Protein AF-0000000087186553 (afdb_homodimer)

Nearest PDB structures (foldseek):
  8v16-assembly4_D  TM=8.093E-01  e=3.832E-18  uncultured Pseudomonadota bacterium
  3a2l-assembly1_A  TM=7.365E-01  e=1.161E-17  Bradyrhizobium japonicum
  6s42-assembly1_A  TM=7.525E-01  e=4.500E-17  Bradyrhizobium elkanii
  3a2n-assembly2_E  TM=7.410E-01  e=4.500E-17  Bradyrhizobium japonicum
  7zbd-assembly2_B  TM=7.266E-01  e=2.178E-15  Rhodococcus sp. (in: high G+C Gram-positive bacteria)

Secondary structure (DSSP, 8-state):
--EEEEEETTEEEEEEEEEEE-SSEEEEE--TT--GGGGHHHHHHHTTTSEEEEEPPTTSTT-B--SS---HHHHHHHHHHHHHHTT-SSEEEEEETHHHHHHHHHHHH-GGGEEEEEEES--SB--HHHHHHHHHHHHHHHHHHHH---HHHHHHHHHH--HHHHHS--HHHHHHHHHHHHTTS-TTHHHHHHHHTT-B-GGGGGG--S-EEEEEETT-SSS-HHHHHHHHHHSTTEEEEEESS-TTHHHH-HHHHHHHHHHHHHHHHHHHHS-TT--/--EEEEEETTEEEEEEEEEEE-SSEEEEE--TT--GGGGHHHHHHHTTTSEEEEEPPTTSTT-EE-SS---HHHHHHHHHHHHHHTT-SSEEEEEETHHHHHHHHHHHH-GGGEEEEEEES--SB--HHHHHHHHHHHHHHHHHHHH---HHHHHHHHHH--HHHHHT--HHHHHHHHHHHHTTS-TTHHHHHHHHTT-B-GGGGGG--S-EEEEEETT-SSS-HHHHHHHHHHSTTEEEEEESS-TTHHHH-HHHHHHHHHHHHHHHHHHHHS-TT--

pLDDT: mean 96.22, std 7.07, range [39.88, 99.0]

Organism: Streptomyces mobaraensis (NCBI:txid35621)

Radius of gyration: 27.08 Å; Cα contacts (8 Å, |Δi|>4): 1215; chains: 2; bounding box: 40×88×74 Å

Solvent-accessible surface area (backbone atoms only — not comparable to full-atom values): 27983 Å² total; per-residue (Å²): 125,57,67,39,72,22,76,39,95,82,42,47,29,45,36,24,30,48,75,44,58,40,63,60,33,31,38,42,34,43,32,66,31,39,29,42,71,67,43,48,60,39,49,72,72,41,26,88,62,18,24,35,34,26,40,18,52,75,38,9,76,80,17,46,57,66,83,68,86,64,45,60,65,38,50,26,38,42,53,50,34,49,37,50,72,73,66,39,75,48,24,32,37,36,14,32,34,56,13,10,37,28,45,49,52,39,29,26,77,40,36,88,35,33,62,29,37,37,29,29,52,33,59,38,56,53,45,51,57,44,37,52,50,42,52,46,49,43,52,31,48,50,46,20,72,75,68,73,51,64,58,47,48,58,46,44,57,76,54,24,47,21,67,70,52,46,76,73,40,45,67,67,56,50,52,51,48,34,57,53,42,63,74,52,55,21,87,25,25,58,57,41,39,56,30,54,59,66,43,66,42,72,91,36,32,73,48,30,67,32,52,28,41,42,36,39,38,73,47,25,69,70,54,50,68,67,34,48,51,50,48,51,72,36,23,81,47,48,47,82,48,73,41,96,26,7,62,37,27,62,76,72,35,36,66,64,43,28,50,57,52,48,51,52,52,51,50,53,55,51,56,72,66,56,68,83,78,81,109,124,57,67,38,71,24,76,37,94,80,42,46,29,46,34,25,30,48,76,43,59,42,62,61,33,32,38,44,33,43,32,69,31,39,29,42,70,69,44,49,60,38,48,71,71,39,27,86,60,19,23,35,35,27,40,17,50,75,38,7,75,80,16,44,56,66,83,66,87,63,46,60,65,36,52,27,38,42,54,51,34,49,37,51,74,72,66,40,77,48,24,32,39,35,15,32,34,56,12,10,37,26,45,51,52,40,28,25,75,39,33,87,36,33,62,29,36,37,29,29,52,33,60,38,57,52,45,51,58,46,38,53,52,43,54,47,49,44,51,31,48,52,46,21,72,74,68,72,51,64,57,47,46,57,45,45,56,74,54,24,46,22,67,69,51,48,75,74,41,45,68,67,56,49,53,50,48,34,58,53,40,62,75,53,54,21,88,25,25,57,55,40,39,56,30,54,58,64,44,66,41,71,89,36,32,74,48,29,68,33,51,27,39,42,37,39,36,74,46,24,70,70,54,51,67,67,33,49,51,50,47,51,71,36,24,80,48,48,46,81,48,75,41,94,26,6,62,38,27,63,76,71,35,36,66,65,44,26,49,57,52,49,52,52,52,51,52,52,54,52,56,71,66,57,66,84,78,82,110

Foldseek 3Di:
DDWFWFAFPVWIKTKDKDWAADAAEEEEFEAFQFALVLCVLLCVVPRPHYTYIYIGFDLADPMHIPPDAHALVRRLRSSVRSCVVVPQQAHAYEYAESGLLSQLQNCLVCVVRHQAYEHELYFAAQDPVLLVVLVVLLVVLVCCVVPVDLVNLLVCCVQFKAPVLVVPDDPVNSVVSSVVSVVGRGRRSNSSSVNVNGHHCPVRLQRRAHQYEYEYEPAERNRDVVRSVVSVVSHDRYDYHYDPIGSSCSVRPVNSVSVVVSVVVVVSVVVVPDDPPPD/DDWFWFAFPVWIKTKDKDWAADAAEEEEFEAFQFALVLCVLLCVVPRPHYTYIYIGFDLADPMHIPPDAHALVRRLRSSVRSCVVVPQQAHAYEYAESGLLSQLQNCLVCVVRHQEYEHELYFAAQDPVLLVVLVVLLVVLVCCVVPVDLVNLLVCCVQFKAPVLVVPDDPVNSVVSSVVSVVGRGRRSNSSSVNVNGHHCQVRLQRRAHQYEYEYEPAERNRDVVRSVVSVVSHDRYDYHYDPIGSSCSVRPVNSVSVVVSVVVVVSVVVVPDDPPPD

InterPro domains:
  IPR000073 Alpha/beta hydrolase fold-1 [PF00561] (26-252)
  IPR000073 Alpha/beta hydrolase fold-1 [PR00111] (49-64)
  IPR000073 Alpha/beta hydrolase fold-1 [PR00111] (93-106)
  IPR000073 Alpha/beta hydrolase fold-1 [PR00111] (107-120)
  IPR000073 Alpha/beta hydrolase fold-1 [PR00111] (212-226)
  IPR029058 Alpha/Beta hydrolase fold [G3DSA:3.40.50.1820] (7-271)
  IPR029058 Alpha/Beta hydrolase fold [SSF53474] (9-267)
  IPR050266 AB hydrolase superfamily [PTHR43798] (19-270)

Sequence (558 aa):
MPSTTAALSHGAATVAYDRSGSGPGLVLVHGTGATKEQWQPLTGAVADRFTVVAPDLSGSGATTDHGGPLTVADLADEVLAAADDAGLATFHLAGHSLGAVVAAHLAGTHPGRVRSLALHAAWVRTDSRMAAEFRYWLALLRSDARHGTDLFVRMLPLMAFGPRYWERTDDAAYEALVGALAGVIAPGAGRQTEVDLTVDLGPLLGRITAPTLVLASAHDRIIDAGQQRALLSGIADSRYAEIDAGHGAPGEDPEGFAAKLAAFLDERVAAEREPAGLRMPSTTAALSHGAATVAYDRSGSGPGLVLVHGTGATKEQWQPLTGAVADRFTVVAPDLSGSGATTDHGGPLTVADLADEVLAAADDAGLATFHLAGHSLGAVVAAHLAGTHPGRVRSLALHAAWVRTDSRMAAEFRYWLALLRSDARHGTDLFVRMLPLMAFGPRYWERTDDAAYEALVGALAGVIAPGAGRQTEVDLTVDLGPLLGRITAPTLVLASAHDRIIDAGQQRALLSGIADSRYAEIDAGHGAPGEDPEGFAAKLAAFLDERVAAEREPAGLR

Structure (mmCIF, N/CA/C/O backbone):
data_AF-0000000087186553-model_v1
#
loop_
_entity.id
_entity.type
_entity.pdbx_description
1 polymer 'Alpha/beta fold hydrolase'
#
loop_
_atom_site.group_PDB
_atom_site.id
_atom_site.type_symbol
_atom_site.label_atom_id
_atom_site.label_alt_id
_atom_site.label_comp_id
_atom_site.label_asym_id
_atom_site.label_entity_id
_atom_site.label_seq_id
_atom_site.pdbx_PDB_ins_code
_atom_site.Cartn_x
_atom_site.Cartn_y
_atom_site.Cartn_z
_atom_site.occupancy
_atom_site.B_iso_or_equiv
_atom_site.auth_seq_id
_atom_site.auth_comp_id
_atom_site.auth_asym_id
_atom_site.auth_atom_id
_atom_site.pdbx_PDB_model_num
ATOM 1 N N . MET A 1 1 ? 15.953 -25.062 -24.594 1 87.56 1 MET A N 1
ATOM 2 C CA . MET A 1 1 ? 14.742 -24.859 -23.797 1 87.56 1 MET A CA 1
ATOM 3 C C . MET A 1 1 ? 13.562 -25.625 -24.406 1 87.56 1 MET A C 1
ATOM 5 O O . MET A 1 1 ? 13.18 -25.359 -25.547 1 87.56 1 MET A O 1
ATOM 9 N N . PRO A 1 2 ? 13.094 -26.641 -23.734 1 96.19 2 PRO A N 1
ATOM 10 C CA . PRO A 1 2 ? 11.984 -27.406 -24.297 1 96.19 2 PRO A CA 1
ATOM 11 C C . PRO A 1 2 ? 10.703 -26.578 -24.422 1 96.19 2 PRO A C 1
ATOM 13 O O . PRO A 1 2 ? 10.547 -25.562 -23.734 1 96.19 2 PRO A O 1
ATOM 16 N N . SER A 1 3 ? 9.906 -26.969 -25.359 1 98.31 3 SER A N 1
ATOM 17 C CA . SER A 1 3 ? 8.594 -26.359 -25.531 1 98.31 3 SER A CA 1
ATOM 18 C C . SER A 1 3 ? 7.551 -27.391 -25.922 1 98.31 3 SER A C 1
ATOM 20 O O . SER A 1 3 ? 7.895 -28.484 -26.359 1 98.31 3 SER A O 1
ATOM 22 N N . THR A 1 4 ? 6.34 -27.078 -25.641 1 98.62 4 THR A N 1
ATOM 23 C CA . THR A 1 4 ? 5.199 -27.906 -26 1 98.62 4 THR A CA 1
ATOM 24 C C . THR A 1 4 ? 3.994 -27.047 -26.359 1 98.62 4 THR A C 1
ATOM 26 O O . THR A 1 4 ? 4.02 -25.828 -26.172 1 98.62 4 THR A O 1
ATOM 29 N N . THR A 1 5 ? 3.002 -27.688 -26.938 1 98.44 5 THR A N 1
ATOM 30 C CA . THR A 1 5 ? 1.799 -26.953 -27.328 1 98.44 5 THR A CA 1
ATOM 31 C C . THR A 1 5 ? 0.664 -27.234 -26.344 1 98.44 5 THR A C 1
ATOM 33 O O . THR A 1 5 ? 0.469 -28.375 -25.922 1 98.44 5 THR A O 1
ATOM 36 N N . ALA A 1 6 ? -0.01 -26.203 -25.969 1 98.5 6 ALA A N 1
ATOM 37 C CA . ALA A 1 6 ? -1.209 -26.312 -25.141 1 98.5 6 ALA A CA 1
ATOM 38 C C . ALA A 1 6 ? -2.422 -25.719 -25.859 1 98.5 6 ALA A C 1
ATOM 40 O O . ALA A 1 6 ? -2.344 -24.625 -26.422 1 98.5 6 ALA A O 1
ATOM 41 N N . ALA A 1 7 ? -3.508 -26.469 -25.859 1 97.75 7 ALA A N 1
ATOM 42 C CA . ALA A 1 7 ? -4.773 -25.938 -26.359 1 97.75 7 ALA A CA 1
ATOM 43 C C . ALA A 1 7 ? -5.422 -25.016 -25.328 1 97.75 7 ALA A C 1
ATOM 45 O O . ALA A 1 7 ? -5.57 -25.391 -24.156 1 97.75 7 ALA A O 1
ATOM 46 N N . LEU A 1 8 ? -5.789 -23.828 -25.734 1 97.94 8 LEU A N 1
ATOM 47 C CA . LEU A 1 8 ? -6.438 -22.844 -24.859 1 97.94 8 LEU A CA 1
ATOM 48 C C . LEU A 1 8 ? -7.848 -22.531 -25.344 1 97.94 8 LEU A C 1
ATOM 50 O O . LEU A 1 8 ? -8.258 -23 -26.422 1 97.94 8 LEU A O 1
ATOM 54 N N . SER A 1 9 ? -8.648 -21.781 -24.625 1 96.5 9 SER A N 1
ATOM 55 C CA . SER A 1 9 ? -10.047 -21.484 -24.906 1 96.5 9 SER A CA 1
ATOM 56 C C . SER A 1 9 ? -10.203 -20.75 -26.234 1 96.5 9 SER A C 1
ATOM 58 O O . SER A 1 9 ? -11.188 -20.938 -26.938 1 96.5 9 SER A O 1
ATOM 60 N N . HIS A 1 10 ? -9.195 -19.922 -26.594 1 95.44 10 HIS A N 1
ATOM 61 C CA . HIS A 1 10 ? -9.328 -19.094 -27.797 1 95.44 10 HIS A CA 1
ATOM 62 C C . HIS A 1 10 ? -8.195 -19.359 -28.781 1 95.44 10 HIS A C 1
ATOM 64 O O . HIS A 1 10 ? -7.918 -18.547 -29.656 1 95.44 10 HIS A O 1
ATOM 70 N N . GLY A 1 11 ? -7.52 -20.438 -28.594 1 96.69 11 GLY A N 1
ATOM 71 C CA . GLY A 1 11 ? -6.398 -20.766 -29.453 1 96.69 11 GLY A CA 1
ATOM 72 C C . GLY A 1 11 ? -5.402 -21.703 -28.797 1 96.69 11 GLY A C 1
ATOM 73 O O . GLY A 1 11 ? -5.785 -22.594 -28.031 1 96.69 11 GLY A O 1
ATOM 74 N N . ALA A 1 12 ? -4.172 -21.578 -29.234 1 97.75 12 ALA A N 1
ATOM 75 C CA . ALA A 1 12 ? -3.125 -22.422 -28.688 1 97.75 12 ALA A CA 1
ATOM 76 C C . ALA A 1 12 ? -1.94 -21.594 -28.203 1 97.75 12 ALA A C 1
ATOM 78 O O . ALA A 1 12 ? -1.852 -20.406 -28.484 1 97.75 12 ALA A O 1
ATOM 79 N N . ALA A 1 13 ? -1.181 -22.172 -27.422 1 98.56 13 ALA A N 1
ATOM 80 C CA . ALA A 1 13 ? 0.082 -21.578 -26.969 1 98.56 13 ALA A CA 1
ATOM 81 C C . ALA A 1 13 ? 1.242 -22.547 -27.188 1 98.56 13 ALA A C 1
ATOM 83 O O . ALA A 1 13 ? 1.071 -23.766 -27.094 1 98.56 13 ALA A O 1
ATOM 84 N N . THR A 1 14 ? 2.369 -22.047 -27.594 1 98.75 14 THR A N 1
ATOM 85 C CA . THR A 1 14 ? 3.643 -22.75 -27.484 1 98.75 14 THR A CA 1
ATOM 86 C C . THR A 1 14 ? 4.336 -22.422 -26.172 1 98.75 14 THR A C 1
ATOM 88 O O . THR A 1 14 ? 4.883 -21.328 -26 1 98.75 14 THR A O 1
ATOM 91 N N . VAL A 1 15 ? 4.301 -23.391 -25.312 1 98.81 15 VAL A N 1
ATOM 92 C CA . VAL A 1 15 ? 4.719 -23.172 -23.938 1 98.81 15 VAL A CA 1
ATOM 93 C C . VAL A 1 15 ? 6.188 -23.562 -23.766 1 98.81 15 VAL A C 1
ATOM 95 O O . VAL A 1 15 ? 6.543 -24.734 -23.875 1 98.81 15 VAL A O 1
ATOM 98 N N . ALA A 1 16 ? 7.023 -22.578 -23.531 1 98.81 16 ALA A N 1
ATOM 99 C CA . ALA A 1 16 ? 8.422 -22.812 -23.203 1 98.81 16 ALA A CA 1
ATOM 100 C C . ALA A 1 16 ? 8.594 -23.078 -21.703 1 98.81 16 ALA A C 1
ATOM 102 O O . ALA A 1 16 ? 7.934 -22.438 -20.875 1 98.81 16 ALA A O 1
ATOM 103 N N . TYR A 1 17 ? 9.438 -24.016 -21.344 1 98.75 17 TYR A N 1
ATOM 104 C CA . TYR A 1 17 ? 9.656 -24.297 -19.938 1 98.75 17 TYR A CA 1
ATOM 105 C C . TYR A 1 17 ? 11.086 -24.75 -19.688 1 98.75 17 TYR A C 1
ATOM 107 O O . TYR A 1 17 ? 11.797 -25.141 -20.625 1 98.75 17 TYR A O 1
ATOM 115 N N . ASP A 1 18 ? 11.547 -24.578 -18.453 1 98.56 18 ASP A N 1
ATOM 116 C CA . ASP A 1 18 ? 12.805 -25.172 -18.016 1 98.56 18 ASP A CA 1
ATOM 117 C C . ASP A 1 18 ? 12.586 -26.547 -17.406 1 98.56 18 ASP A C 1
ATOM 119 O O . ASP A 1 18 ? 11.539 -26.812 -16.812 1 98.56 18 ASP A O 1
ATOM 123 N N . ARG A 1 19 ? 13.469 -27.406 -17.609 1 98.25 19 ARG A N 1
ATOM 124 C CA . ARG A 1 19 ? 13.531 -28.719 -16.953 1 98.25 19 ARG A CA 1
ATOM 125 C C . ARG A 1 19 ? 14.922 -28.984 -16.391 1 98.25 19 ARG A C 1
ATOM 127 O O . ARG A 1 19 ? 15.922 -28.875 -17.125 1 98.25 19 ARG A O 1
ATOM 134 N N . SER A 1 20 ? 15.008 -29.25 -15.125 1 97.75 20 SER A N 1
ATOM 135 C CA . SER A 1 20 ? 16.297 -29.531 -14.508 1 97.75 20 SER A CA 1
ATOM 136 C C . SER A 1 20 ? 16.156 -30.516 -13.352 1 97.75 20 SER A C 1
ATOM 138 O O . SER A 1 20 ? 15.07 -30.656 -12.773 1 97.75 20 SER A O 1
ATOM 140 N N . GLY A 1 21 ? 17.219 -31.266 -13.125 1 98 21 GLY A N 1
ATOM 141 C CA . GLY A 1 21 ? 17.297 -32.125 -11.945 1 98 21 GLY A CA 1
ATOM 142 C C . GLY A 1 21 ? 16.766 -33.5 -12.172 1 98 21 GLY A C 1
ATOM 143 O O . GLY A 1 21 ? 16.594 -33.938 -13.32 1 98 21 GLY A O 1
ATOM 144 N N . SER A 1 22 ? 16.719 -34.25 -11.086 1 96.81 22 SER A N 1
ATOM 145 C CA . SER A 1 22 ? 16.25 -35.625 -11.078 1 96.81 22 SER A CA 1
ATOM 146 C C . SER A 1 22 ? 15.492 -35.969 -9.797 1 96.81 22 SER A C 1
ATOM 148 O O . SER A 1 22 ? 15.695 -35.312 -8.766 1 96.81 22 SER A O 1
ATOM 150 N N . GLY A 1 23 ? 14.641 -36.906 -9.945 1 97.06 23 GLY A N 1
ATOM 151 C CA . GLY A 1 23 ? 13.797 -37.25 -8.812 1 97.06 23 GLY A CA 1
ATOM 152 C C . GLY A 1 23 ? 12.32 -37 -9.062 1 97.06 23 GLY A C 1
ATOM 153 O O . GLY A 1 23 ? 11.883 -36.938 -10.219 1 97.06 23 GLY A O 1
ATOM 154 N N . PRO A 1 24 ? 11.523 -37 -7.961 1 98.06 24 PRO A N 1
ATOM 155 C CA . PRO A 1 24 ? 10.102 -36.719 -8.133 1 98.06 24 PRO A CA 1
ATOM 156 C C . PRO A 1 24 ? 9.852 -35.375 -8.812 1 98.06 24 PRO A C 1
ATOM 158 O O . PRO A 1 24 ? 10.633 -34.438 -8.641 1 98.06 24 PRO A O 1
ATOM 161 N N . GLY A 1 25 ? 8.781 -35.281 -9.578 1 98.75 25 GLY A N 1
ATOM 162 C CA . GLY A 1 25 ? 8.469 -34.094 -10.32 1 98.75 25 GLY A CA 1
ATOM 163 C C . GLY A 1 25 ? 8.039 -32.938 -9.438 1 98.75 25 GLY A C 1
ATOM 164 O O . GLY A 1 25 ? 7.32 -33.125 -8.453 1 98.75 25 GLY A O 1
ATOM 165 N N . LEU A 1 26 ? 8.492 -31.766 -9.719 1 98.94 26 LEU A N 1
ATOM 166 C CA . LEU A 1 26 ? 8.094 -30.5 -9.117 1 98.94 26 LEU A CA 1
ATOM 167 C C . LEU A 1 26 ? 7.812 -29.453 -10.195 1 98.94 26 LEU A C 1
ATOM 169 O O . LEU A 1 26 ? 8.703 -29.109 -10.977 1 98.94 26 LEU A O 1
ATOM 173 N N . VAL A 1 27 ? 6.605 -28.969 -10.281 1 98.94 27 VAL A N 1
ATOM 174 C CA . VAL A 1 27 ? 6.242 -27.938 -11.242 1 98.94 27 VAL A CA 1
ATOM 175 C C . VAL A 1 27 ? 6.074 -26.609 -10.516 1 98.94 27 VAL A C 1
ATOM 177 O O . VAL A 1 27 ? 5.414 -26.531 -9.477 1 98.94 27 VAL A O 1
ATOM 180 N N . LEU A 1 28 ? 6.734 -25.562 -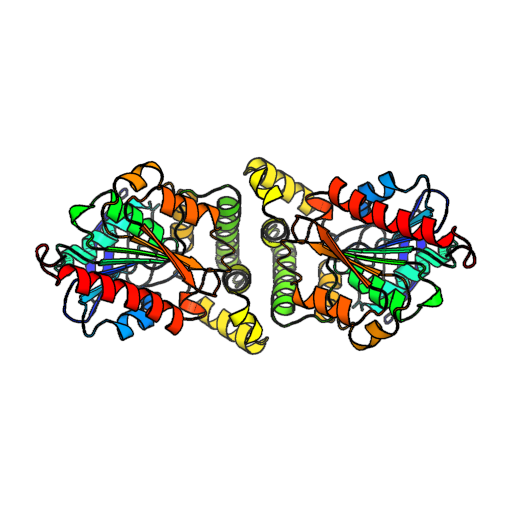11.016 1 98.94 28 LEU A N 1
ATOM 181 C CA . LEU A 1 28 ? 6.746 -24.234 -10.406 1 98.94 28 LEU A CA 1
ATOM 182 C C . LEU A 1 28 ? 6.047 -23.219 -11.305 1 98.94 28 LEU A C 1
ATOM 184 O O . LEU A 1 28 ? 6.371 -23.094 -12.484 1 98.94 28 LEU A O 1
ATOM 188 N N . VAL A 1 29 ? 5.102 -22.469 -10.758 1 98.94 29 VAL A N 1
ATOM 189 C CA . VAL A 1 29 ? 4.254 -21.594 -11.555 1 98.94 29 VAL A CA 1
ATOM 190 C C . VAL A 1 29 ? 4.434 -20.141 -11.094 1 98.94 29 VAL A C 1
ATOM 192 O O . VAL A 1 29 ? 4.125 -19.812 -9.945 1 98.94 29 VAL A O 1
ATOM 195 N N . HIS A 1 30 ? 4.898 -19.25 -11.953 1 98.62 30 HIS A N 1
ATOM 196 C CA . HIS A 1 30 ? 5.273 -17.875 -11.609 1 98.62 30 HIS A CA 1
ATOM 197 C C . HIS A 1 30 ? 4.043 -16.984 -11.516 1 98.62 30 HIS A C 1
ATOM 199 O O . HIS A 1 30 ? 2.953 -17.359 -11.945 1 98.62 30 HIS A O 1
ATOM 205 N N . GLY A 1 31 ? 4.207 -15.844 -10.906 1 98.31 31 GLY A N 1
ATOM 206 C CA . GLY A 1 31 ? 3.127 -14.898 -10.695 1 98.31 31 GLY A CA 1
ATOM 207 C C . GLY A 1 31 ? 2.926 -13.945 -11.859 1 98.31 31 GLY A C 1
ATOM 208 O O . GLY A 1 31 ? 3.588 -14.07 -12.891 1 98.31 31 GLY A O 1
ATOM 209 N N . THR A 1 32 ? 1.978 -13.031 -11.719 1 98.25 32 THR A N 1
ATOM 210 C CA . THR A 1 32 ? 1.652 -12.031 -12.727 1 98.25 32 THR A CA 1
ATOM 211 C C . THR A 1 32 ? 2.885 -11.203 -13.094 1 98.25 32 THR A C 1
ATOM 213 O O . THR A 1 32 ? 3.586 -10.703 -12.211 1 98.25 32 THR A O 1
ATOM 216 N N . GLY A 1 33 ? 3.164 -11.109 -14.367 1 96.25 33 GLY A N 1
ATOM 217 C CA . GLY A 1 33 ? 4.211 -10.234 -14.867 1 96.25 33 GLY A CA 1
ATOM 218 C C . GLY A 1 33 ? 5.605 -10.797 -14.68 1 96.25 33 GLY A C 1
ATOM 219 O O . GLY A 1 33 ? 6.594 -10.148 -15.016 1 96.25 33 GLY A O 1
ATOM 220 N N . ALA A 1 34 ? 5.758 -11.922 -14.125 1 96.44 34 ALA A N 1
ATOM 221 C CA . ALA A 1 34 ? 7.051 -12.57 -13.922 1 96.44 34 ALA A CA 1
ATOM 222 C C . ALA A 1 34 ? 7.328 -13.586 -15.023 1 96.44 34 ALA A C 1
ATOM 224 O O . ALA A 1 34 ? 6.68 -13.57 -16.078 1 96.44 34 ALA A O 1
ATOM 225 N N . THR A 1 35 ? 8.414 -14.281 -14.875 1 97.06 35 THR A N 1
ATOM 226 C CA . THR A 1 35 ? 8.836 -15.406 -15.703 1 97.06 35 THR A CA 1
ATOM 227 C C . THR A 1 35 ? 9.32 -16.562 -14.844 1 97.06 35 THR A C 1
ATOM 229 O O . THR A 1 35 ? 9.398 -16.453 -13.617 1 97.06 35 THR A O 1
ATOM 232 N N . LYS A 1 36 ? 9.641 -17.625 -15.523 1 97.25 36 LYS A N 1
ATOM 233 C CA . LYS A 1 36 ? 10.188 -18.797 -14.844 1 97.25 36 LYS A CA 1
ATOM 234 C C . LYS A 1 36 ? 11.438 -18.438 -14.039 1 97.25 36 LYS A C 1
ATOM 236 O O . LYS A 1 36 ? 11.805 -19.141 -13.109 1 97.25 36 LYS A O 1
ATOM 241 N N . GLU A 1 37 ? 12.07 -17.297 -14.305 1 95.81 37 GLU A N 1
ATOM 242 C CA . GLU A 1 37 ? 13.281 -16.875 -13.609 1 95.81 37 GLU A CA 1
ATOM 243 C C . GLU A 1 37 ? 13 -16.609 -12.141 1 95.81 37 GLU A C 1
ATOM 245 O O . GLU A 1 37 ? 13.914 -16.641 -11.305 1 95.81 37 GLU A O 1
ATOM 250 N N . GLN A 1 38 ? 11.734 -16.328 -11.844 1 96 38 GLN A N 1
ATOM 251 C CA . GLN A 1 38 ? 11.312 -16.109 -10.461 1 96 38 GLN A CA 1
ATOM 252 C C . GLN A 1 38 ? 11.703 -17.281 -9.57 1 96 38 GLN A C 1
ATOM 254 O O . GLN A 1 38 ? 11.922 -17.125 -8.375 1 96 38 GLN A O 1
ATOM 259 N N . TRP A 1 39 ? 11.898 -18.453 -10.117 1 98 39 TRP A N 1
ATOM 260 C CA . TRP A 1 39 ? 12.016 -19.688 -9.344 1 98 39 TRP A CA 1
ATOM 261 C C . TRP A 1 39 ? 13.469 -20.156 -9.289 1 98 39 TRP A C 1
ATOM 263 O O . TRP A 1 39 ? 13.766 -21.203 -8.719 1 98 39 TRP A O 1
ATOM 273 N N . GLN A 1 40 ? 14.414 -19.375 -9.82 1 97.38 40 GLN A N 1
ATOM 274 C CA . GLN A 1 40 ? 15.812 -19.797 -9.922 1 97.38 40 GLN A CA 1
ATOM 275 C C . GLN A 1 40 ? 16.391 -20.141 -8.555 1 97.38 40 GLN A C 1
ATOM 277 O O . GLN A 1 40 ? 17.078 -21.141 -8.391 1 97.38 40 GLN A O 1
ATOM 282 N N . PRO A 1 41 ? 16.109 -19.359 -7.516 1 97.88 41 PRO A N 1
ATOM 283 C CA . PRO A 1 41 ? 16.672 -19.703 -6.207 1 97.88 41 PRO A CA 1
ATOM 284 C C . PRO A 1 41 ? 16.141 -21.047 -5.684 1 97.88 41 PRO A C 1
ATOM 286 O O . PRO A 1 41 ? 16.922 -21.844 -5.148 1 97.88 41 PRO A O 1
ATOM 289 N N . LEU A 1 42 ? 14.867 -21.266 -5.812 1 98.56 42 LEU A N 1
ATOM 290 C CA . LEU A 1 42 ? 14.32 -22.531 -5.359 1 98.56 42 LEU A CA 1
ATOM 291 C C . LEU A 1 42 ? 14.836 -23.688 -6.215 1 98.56 42 LEU A C 1
ATOM 293 O O . LEU A 1 42 ? 15.203 -24.734 -5.688 1 98.56 42 LEU A O 1
ATOM 297 N N . THR A 1 43 ? 14.805 -23.516 -7.559 1 98.5 43 THR A N 1
ATOM 298 C CA . THR A 1 43 ? 15.32 -24.547 -8.453 1 98.5 43 THR A CA 1
ATOM 299 C C . THR A 1 43 ? 16.75 -24.938 -8.062 1 98.5 43 THR A C 1
ATOM 301 O O . THR A 1 43 ? 17.078 -26.109 -7.969 1 98.5 43 THR A O 1
ATOM 304 N N . GLY A 1 44 ? 17.562 -23.938 -7.766 1 97.94 44 GLY A N 1
ATOM 305 C CA . GLY A 1 44 ? 18.922 -24.188 -7.332 1 97.94 44 GLY A CA 1
ATOM 306 C C . GLY A 1 44 ? 19 -24.984 -6.043 1 97.94 44 GLY A C 1
ATOM 307 O O . GLY A 1 44 ? 19.922 -25.781 -5.848 1 97.94 44 GLY A O 1
ATOM 308 N N . ALA A 1 45 ? 18.062 -24.812 -5.215 1 97.75 45 ALA A N 1
ATOM 309 C CA . ALA A 1 45 ? 18.062 -25.422 -3.889 1 97.75 45 ALA A CA 1
ATOM 310 C C . ALA A 1 45 ? 17.594 -26.875 -3.949 1 97.75 45 ALA A C 1
ATOM 312 O O . ALA A 1 45 ? 17.906 -27.672 -3.066 1 97.75 45 ALA A O 1
ATOM 313 N N . VAL A 1 46 ? 16.828 -27.266 -5.059 1 98.38 46 VAL A N 1
ATOM 314 C CA . VAL A 1 46 ? 16.125 -28.547 -4.902 1 98.38 46 VAL A CA 1
ATOM 315 C C . VAL A 1 46 ? 16.391 -29.422 -6.117 1 98.38 46 VAL A C 1
ATOM 317 O O . VAL A 1 46 ? 15.984 -30.594 -6.148 1 98.38 46 VAL A O 1
ATOM 320 N N . ALA A 1 47 ? 17.047 -28.922 -7.129 1 97.81 47 ALA A N 1
ATOM 321 C CA . ALA A 1 47 ? 17.219 -29.656 -8.383 1 97.81 47 ALA A CA 1
ATOM 322 C C . ALA A 1 47 ? 18.062 -30.906 -8.164 1 97.81 47 ALA A C 1
ATOM 324 O O . ALA A 1 47 ? 18.109 -31.781 -9.023 1 97.81 47 ALA A O 1
ATOM 325 N N . ASP A 1 48 ? 18.719 -31.031 -7.055 1 97.94 48 ASP A N 1
ATOM 326 C CA . ASP A 1 48 ? 19.531 -32.219 -6.75 1 97.94 48 ASP A CA 1
ATOM 327 C C . ASP A 1 48 ? 18.641 -33.375 -6.352 1 97.94 48 ASP A C 1
ATOM 329 O O . ASP A 1 48 ? 19.109 -34.531 -6.312 1 97.94 48 ASP A O 1
ATOM 333 N N . ARG A 1 49 ? 17.375 -33.188 -6.117 1 97.38 49 ARG A N 1
ATOM 334 C CA . ARG A 1 49 ? 16.547 -34.281 -5.633 1 97.38 49 ARG A CA 1
ATOM 335 C C . ARG A 1 49 ? 15.125 -34.156 -6.191 1 97.38 49 ARG A C 1
ATOM 337 O O . ARG A 1 49 ? 14.242 -34.938 -5.797 1 97.38 49 ARG A O 1
ATOM 344 N N . PHE A 1 50 ? 14.867 -33.219 -7.082 1 98.69 50 PHE A N 1
ATOM 345 C CA . PHE A 1 50 ? 13.609 -33.125 -7.809 1 98.69 50 PHE A CA 1
ATOM 346 C C . PHE A 1 50 ? 13.859 -32.938 -9.305 1 98.69 50 PHE A C 1
ATOM 348 O O . PHE A 1 50 ? 14.875 -32.375 -9.703 1 98.69 50 PHE A O 1
ATOM 355 N N . THR A 1 51 ? 13 -33.438 -10.133 1 98.69 51 THR A N 1
ATOM 356 C CA . THR A 1 51 ? 12.867 -32.969 -11.508 1 98.69 51 THR A CA 1
ATOM 357 C C . THR A 1 51 ? 12.016 -31.703 -11.57 1 98.69 51 THR A C 1
ATOM 359 O O . THR A 1 51 ? 10.789 -31.766 -11.469 1 98.69 51 THR A O 1
ATOM 362 N N . VAL A 1 52 ? 12.664 -30.578 -11.758 1 98.88 52 VAL A N 1
ATOM 363 C CA . VAL A 1 52 ? 11.984 -29.281 -11.664 1 98.88 52 VAL A CA 1
ATOM 364 C C . VAL A 1 52 ? 11.57 -28.828 -13.062 1 98.88 52 VAL A C 1
ATOM 366 O O . VAL A 1 52 ? 12.391 -28.75 -13.969 1 98.88 52 VAL A O 1
ATOM 369 N N . VAL A 1 53 ? 10.305 -28.562 -13.227 1 98.94 53 VAL A N 1
ATOM 370 C CA . VAL A 1 53 ? 9.734 -28.016 -14.453 1 98.94 53 VAL A CA 1
ATOM 371 C C . VAL A 1 53 ? 9.125 -26.641 -14.172 1 98.94 53 VAL A C 1
ATOM 373 O O . VAL A 1 53 ? 8.273 -26.5 -13.297 1 98.94 53 VAL A O 1
ATOM 376 N N . ALA A 1 54 ? 9.562 -25.641 -14.828 1 98.88 54 ALA A N 1
ATOM 377 C CA . ALA A 1 54 ? 9.062 -24.266 -14.664 1 98.88 54 ALA A CA 1
ATOM 378 C C . ALA A 1 54 ? 8.703 -23.656 -16.016 1 98.88 54 ALA A C 1
ATOM 380 O O . ALA A 1 54 ? 9.586 -23.25 -16.781 1 98.88 54 ALA A O 1
ATOM 381 N N . PRO A 1 55 ? 7.449 -23.531 -16.312 1 98.81 55 PRO A N 1
ATOM 382 C CA . PRO A 1 55 ? 7.047 -22.922 -17.578 1 98.81 55 PRO A CA 1
ATOM 383 C C . PRO A 1 55 ? 6.926 -21.391 -17.484 1 98.81 55 PRO A C 1
ATOM 385 O O . PRO A 1 55 ? 6.672 -20.859 -16.406 1 98.81 55 PRO A O 1
ATOM 388 N N . ASP A 1 56 ? 7.168 -20.719 -18.594 1 98.62 56 ASP A N 1
ATOM 389 C CA . ASP A 1 56 ? 6.613 -19.375 -18.812 1 98.62 56 ASP A CA 1
ATOM 390 C C . ASP A 1 56 ? 5.137 -19.453 -19.188 1 98.62 56 ASP A C 1
ATOM 392 O O . ASP A 1 56 ? 4.773 -20.141 -20.141 1 98.62 56 ASP A O 1
ATOM 396 N N . LEU A 1 57 ? 4.348 -18.797 -18.469 1 98.5 57 LEU A N 1
ATOM 397 C CA . LEU A 1 57 ? 2.939 -18.734 -18.859 1 98.5 57 LEU A CA 1
ATOM 398 C C . LEU A 1 57 ? 2.727 -17.75 -20 1 98.5 57 LEU A C 1
ATOM 400 O O . LEU A 1 57 ? 3.576 -16.891 -20.25 1 98.5 57 LEU A O 1
ATOM 404 N N . SER A 1 58 ? 1.605 -17.906 -20.688 1 98.19 58 SER A N 1
ATOM 405 C CA . SER A 1 58 ? 1.246 -16.953 -21.75 1 98.19 58 SER A CA 1
ATOM 406 C C . SER A 1 58 ? 1.423 -15.516 -21.281 1 98.19 58 SER A C 1
ATOM 408 O O . SER A 1 58 ? 0.952 -15.148 -20.203 1 98.19 58 SER A O 1
ATOM 410 N N . GLY A 1 59 ? 2.086 -14.781 -22.094 1 96.06 59 GLY A N 1
ATOM 411 C CA . GLY A 1 59 ? 2.389 -13.398 -21.766 1 96.06 59 GLY A CA 1
ATOM 412 C C . GLY A 1 59 ? 3.754 -13.219 -21.125 1 96.06 59 GLY A C 1
ATOM 413 O O . GLY A 1 59 ? 4.191 -12.094 -20.891 1 96.06 59 GLY A O 1
ATOM 414 N N . SER A 1 60 ? 4.527 -14.312 -20.969 1 96.62 60 SER A N 1
ATOM 415 C CA . SER A 1 60 ? 5.805 -14.234 -20.266 1 96.62 60 SER A CA 1
ATOM 416 C C . SER A 1 60 ? 6.895 -14.992 -21.016 1 96.62 60 SER A C 1
ATOM 418 O O . SER A 1 60 ? 6.629 -16.031 -21.625 1 96.62 60 SER A O 1
ATOM 420 N N . GLY A 1 61 ? 8.102 -14.391 -20.922 1 96.06 61 GLY A N 1
ATOM 421 C CA . GLY A 1 61 ? 9.297 -15.094 -21.344 1 96.06 61 GLY A CA 1
ATOM 422 C C . GLY A 1 61 ? 9.242 -15.539 -22.797 1 96.06 61 GLY A C 1
ATOM 423 O O . GLY A 1 61 ? 8.93 -14.742 -23.688 1 96.06 61 GLY A O 1
ATOM 424 N N . ALA A 1 62 ? 9.539 -16.906 -23 1 96.44 62 ALA A N 1
ATOM 425 C CA . ALA A 1 62 ? 9.703 -17.438 -24.359 1 96.44 62 ALA A CA 1
ATOM 426 C C . ALA A 1 62 ? 8.414 -18.094 -24.844 1 96.44 62 ALA A C 1
ATOM 428 O O . ALA A 1 62 ? 8.352 -18.562 -25.984 1 96.44 62 ALA A O 1
ATOM 429 N N . THR A 1 63 ? 7.375 -18.047 -24.016 1 98.19 63 THR A N 1
ATOM 430 C CA . THR A 1 63 ? 6.094 -18.609 -24.422 1 98.19 63 THR A CA 1
ATOM 431 C C . THR A 1 63 ? 5.355 -17.656 -25.359 1 98.19 63 THR A C 1
ATOM 433 O O . THR A 1 63 ? 5.336 -16.453 -25.141 1 98.19 63 THR A O 1
ATOM 436 N N . THR A 1 64 ? 4.789 -18.234 -26.453 1 97.62 64 THR A N 1
ATOM 437 C CA . THR A 1 64 ? 3.965 -17.484 -27.391 1 97.62 64 THR A CA 1
ATOM 438 C C . THR A 1 64 ? 2.547 -18.047 -27.438 1 97.62 64 THR A C 1
ATOM 440 O O . THR A 1 64 ? 2.336 -19.234 -27.172 1 97.62 64 THR A O 1
ATOM 443 N N . ASP A 1 65 ? 1.592 -17.203 -27.688 1 97.31 65 ASP A N 1
ATOM 444 C CA . ASP A 1 65 ? 0.203 -17.641 -27.688 1 97.31 65 ASP A CA 1
ATOM 445 C C . ASP A 1 65 ? -0.621 -16.875 -28.719 1 97.31 65 ASP A C 1
ATOM 447 O O . ASP A 1 65 ? -0.064 -16.203 -29.594 1 97.31 65 ASP A O 1
ATOM 451 N N . HIS A 1 66 ? -1.942 -17.016 -28.719 1 95.12 66 HIS A N 1
ATOM 452 C CA . HIS A 1 66 ? -2.895 -16.453 -29.672 1 95.12 66 HIS A CA 1
ATOM 453 C C . HIS A 1 66 ? -3.049 -14.953 -29.469 1 95.12 66 HIS A C 1
ATOM 455 O O . HIS A 1 66 ? -3.658 -14.273 -30.297 1 95.12 66 HIS A O 1
ATOM 461 N N . GLY A 1 67 ? -2.633 -14.375 -28.453 1 95.06 67 GLY A N 1
ATOM 462 C CA . GLY A 1 67 ? -2.631 -12.938 -28.219 1 95.06 67 GLY A CA 1
ATOM 463 C C . GLY A 1 67 ? -3.951 -12.414 -27.688 1 95.06 67 GLY A C 1
ATOM 464 O O . GLY A 1 67 ? -4.09 -11.219 -27.422 1 95.06 67 GLY A O 1
ATOM 465 N N . GLY A 1 68 ? -4.926 -13.273 -27.438 1 95.06 68 GLY A N 1
ATOM 466 C CA . GLY A 1 68 ? -6.238 -12.883 -26.938 1 95.06 68 GLY A CA 1
ATOM 467 C C . GLY A 1 68 ? -6.391 -13.062 -25.453 1 95.06 68 GLY A C 1
ATOM 468 O O . GLY A 1 68 ? -5.398 -13.188 -24.734 1 95.06 68 GLY A O 1
ATOM 469 N N . PRO A 1 69 ? -7.637 -12.977 -24.969 1 96.75 69 PRO A N 1
ATOM 470 C CA . PRO A 1 69 ? -7.91 -13.125 -23.531 1 96.75 69 PRO A CA 1
ATOM 471 C C . PRO A 1 69 ? -7.492 -14.484 -22.984 1 96.75 69 PRO A C 1
ATOM 473 O O . PRO A 1 69 ? -7.527 -15.484 -23.703 1 96.75 69 PRO A O 1
ATOM 476 N N . LEU A 1 70 ? -7.105 -14.461 -21.766 1 98.25 70 LEU A N 1
ATOM 477 C CA . LEU A 1 70 ? -6.711 -15.656 -21.031 1 98.25 70 LEU A CA 1
ATOM 478 C C . LEU A 1 70 ? -7.625 -15.891 -19.828 1 98.25 70 LEU A C 1
ATOM 480 O O . LEU A 1 70 ? -8.273 -14.953 -19.344 1 98.25 70 LEU A O 1
ATOM 484 N N . THR A 1 71 ? -7.715 -17.125 -19.391 1 98.62 71 THR A N 1
ATOM 485 C CA . THR A 1 71 ? -8.398 -17.516 -18.172 1 98.62 71 THR A CA 1
ATOM 486 C C . THR A 1 71 ? -7.457 -18.297 -17.25 1 98.62 71 THR A C 1
ATOM 488 O O . THR A 1 71 ? -6.383 -18.734 -17.688 1 98.62 71 THR A O 1
ATOM 491 N N . VAL A 1 72 ? -7.887 -18.453 -16 1 98.88 72 VAL A N 1
ATOM 492 C CA . VAL A 1 72 ? -7.133 -19.297 -15.086 1 98.88 72 VAL A CA 1
ATOM 493 C C . VAL A 1 72 ? -7.016 -20.719 -15.656 1 98.88 72 VAL A C 1
ATOM 495 O O . VAL A 1 72 ? -5.949 -21.328 -15.594 1 98.88 72 VAL A O 1
ATOM 498 N N . ALA A 1 73 ? -8.055 -21.219 -16.234 1 98.81 73 ALA A N 1
ATOM 499 C CA . ALA A 1 73 ? -8.07 -22.547 -16.828 1 98.81 73 ALA A CA 1
ATOM 500 C C . ALA A 1 73 ? -7.055 -22.656 -17.969 1 98.81 73 ALA A C 1
ATOM 502 O O . ALA A 1 73 ? -6.371 -23.672 -18.109 1 98.81 73 ALA A O 1
ATOM 503 N N . ASP A 1 74 ? -7.008 -21.641 -18.812 1 98.88 74 ASP A N 1
ATOM 504 C CA . ASP A 1 74 ? -6.031 -21.609 -19.906 1 98.88 74 ASP A CA 1
ATOM 505 C C . ASP A 1 74 ? -4.609 -21.75 -19.375 1 98.88 74 ASP A C 1
ATOM 507 O O . ASP A 1 74 ? -3.822 -22.547 -19.891 1 98.88 74 ASP A O 1
ATOM 511 N N . LEU A 1 75 ? -4.285 -20.984 -18.359 1 98.94 75 LEU A N 1
ATOM 512 C CA . LEU A 1 75 ? -2.941 -21.016 -17.781 1 98.94 75 LEU A CA 1
ATOM 513 C C . LEU A 1 75 ? -2.652 -22.359 -17.141 1 98.94 75 LEU A C 1
ATOM 515 O O . LEU A 1 75 ? -1.528 -22.859 -17.219 1 98.94 75 LEU A O 1
ATOM 519 N N . ALA A 1 76 ? -3.646 -22.922 -16.469 1 98.94 76 ALA A N 1
ATOM 520 C CA . ALA A 1 76 ? -3.496 -24.25 -15.883 1 98.94 76 ALA A CA 1
ATOM 521 C C . ALA A 1 76 ? -3.209 -25.297 -16.953 1 98.94 76 ALA A C 1
ATOM 523 O O . ALA A 1 76 ? -2.398 -26.203 -16.75 1 98.94 76 ALA A O 1
ATOM 524 N N . ASP A 1 77 ? -3.885 -25.188 -18.078 1 98.81 77 ASP A N 1
ATOM 525 C CA . ASP A 1 77 ? -3.656 -26.094 -19.188 1 98.81 77 ASP A CA 1
ATOM 526 C C . ASP A 1 77 ? -2.217 -26 -19.688 1 98.81 77 ASP A C 1
ATOM 528 O O . ASP A 1 77 ? -1.629 -27 -20.109 1 98.81 77 ASP A O 1
ATOM 532 N N . GLU A 1 78 ? -1.649 -24.844 -19.703 1 98.94 78 GLU A N 1
ATOM 533 C CA . GLU A 1 78 ? -0.254 -24.656 -20.078 1 98.94 78 GLU A CA 1
ATOM 534 C C . GLU A 1 78 ? 0.684 -25.375 -19.109 1 98.94 78 GLU A C 1
ATOM 536 O O . GLU A 1 78 ? 1.651 -26.016 -19.531 1 98.94 78 GLU A O 1
ATOM 541 N N . VAL A 1 79 ? 0.381 -25.203 -17.844 1 98.94 79 VAL A N 1
ATOM 542 C CA . VAL A 1 79 ? 1.185 -25.859 -16.828 1 98.94 79 VAL A CA 1
ATOM 543 C C . VAL A 1 79 ? 1.127 -27.375 -17.016 1 98.94 79 VAL A C 1
ATOM 545 O O . VAL A 1 79 ? 2.158 -28.047 -16.969 1 98.94 79 VAL A O 1
ATOM 548 N N . LEU A 1 80 ? -0.038 -27.891 -17.188 1 98.81 80 LEU A N 1
ATOM 549 C CA . LEU A 1 80 ? -0.234 -29.328 -17.375 1 98.81 80 LEU A CA 1
ATOM 550 C C . LEU A 1 80 ? 0.47 -29.828 -18.625 1 98.81 80 LEU A C 1
ATOM 552 O O . LEU A 1 80 ? 1.079 -30.906 -18.625 1 98.81 80 LEU A O 1
ATOM 556 N N . ALA A 1 81 ? 0.377 -29.062 -19.703 1 98.81 81 ALA A N 1
ATOM 557 C CA . ALA A 1 81 ? 1.031 -29.422 -20.953 1 98.81 81 ALA A CA 1
ATOM 558 C C . ALA A 1 81 ? 2.543 -29.547 -20.766 1 98.81 81 ALA A C 1
ATOM 560 O O . ALA A 1 81 ? 3.17 -30.469 -21.281 1 98.81 81 ALA A O 1
ATOM 561 N N . ALA A 1 82 ? 3.146 -28.594 -20.094 1 98.88 82 ALA A N 1
ATOM 562 C CA . ALA A 1 82 ? 4.582 -28.625 -19.828 1 98.88 82 ALA A CA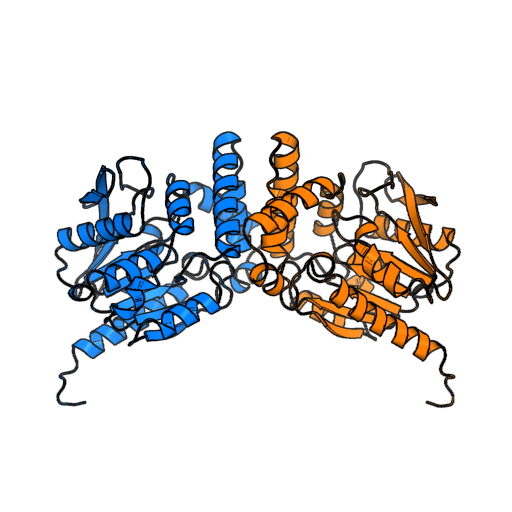 1
ATOM 563 C C . ALA A 1 82 ? 4.949 -29.859 -19 1 98.88 82 ALA A C 1
ATOM 565 O O . ALA A 1 82 ? 5.941 -30.531 -19.281 1 98.88 82 ALA A O 1
ATOM 566 N N . ALA A 1 83 ? 4.152 -30.125 -17.953 1 98.88 83 ALA A N 1
ATOM 567 C CA . ALA A 1 83 ? 4.387 -31.297 -17.109 1 98.88 83 ALA A CA 1
ATOM 568 C C . ALA A 1 83 ? 4.332 -32.594 -17.922 1 98.88 83 ALA A C 1
ATOM 570 O O . ALA A 1 83 ? 5.207 -33.438 -17.797 1 98.88 83 ALA A O 1
ATOM 571 N N . ASP A 1 84 ? 3.293 -32.719 -18.734 1 98.75 84 ASP A N 1
ATOM 572 C CA . ASP A 1 84 ? 3.121 -33.906 -19.562 1 98.75 84 ASP A CA 1
ATOM 573 C C . ASP A 1 84 ? 4.305 -34.094 -20.516 1 98.75 84 ASP A C 1
ATOM 575 O O . ASP A 1 84 ? 4.836 -35.188 -20.641 1 98.75 84 ASP A O 1
ATOM 579 N N . ASP A 1 85 ? 4.66 -33 -21.125 1 98.75 85 ASP A N 1
ATOM 580 C CA . ASP A 1 85 ? 5.762 -33.062 -22.078 1 98.75 85 ASP A CA 1
ATOM 581 C C . ASP A 1 85 ? 7.07 -33.438 -21.391 1 98.75 85 ASP A C 1
ATOM 583 O O . ASP A 1 85 ? 7.941 -34.062 -22 1 98.75 85 ASP A O 1
ATOM 587 N N . ALA A 1 86 ? 7.223 -33.031 -20.188 1 98.62 86 ALA A N 1
ATOM 588 C CA . ALA A 1 86 ? 8.422 -33.344 -19.406 1 98.62 86 ALA A CA 1
ATOM 589 C C . ALA A 1 86 ? 8.375 -34.75 -18.844 1 98.62 86 ALA A C 1
ATOM 591 O O . ALA A 1 86 ? 9.312 -35.188 -18.172 1 98.62 86 ALA A O 1
ATOM 592 N N . GLY A 1 87 ? 7.293 -35.438 -19 1 98.25 87 GLY A N 1
ATOM 593 C CA . GLY A 1 87 ? 7.18 -36.812 -18.594 1 98.25 87 GLY A CA 1
ATOM 594 C C . GLY A 1 87 ? 6.723 -37 -17.156 1 98.25 87 GLY A C 1
ATOM 595 O O . GLY A 1 87 ? 6.988 -38.031 -16.531 1 98.25 87 GLY A O 1
ATOM 596 N N . LEU A 1 88 ? 6.07 -36.031 -16.625 1 98.62 88 LEU A N 1
ATOM 597 C CA . LEU A 1 88 ? 5.625 -36.094 -15.242 1 98.62 88 LEU A CA 1
ATOM 598 C C . LEU A 1 88 ? 4.164 -36.531 -15.164 1 98.62 88 LEU A C 1
ATOM 600 O O . LEU A 1 88 ? 3.258 -35.75 -15.422 1 98.62 88 LEU A O 1
ATOM 604 N N . ALA A 1 89 ? 3.934 -37.75 -14.742 1 98.12 89 ALA A N 1
ATOM 605 C CA . ALA A 1 89 ? 2.568 -38.25 -14.547 1 98.12 89 ALA A CA 1
ATOM 606 C C . ALA A 1 89 ? 1.933 -37.594 -13.312 1 98.12 89 ALA A C 1
ATOM 608 O O . ALA A 1 89 ? 0.765 -37.219 -13.344 1 98.12 89 ALA A O 1
ATOM 609 N N . THR A 1 90 ? 2.68 -37.594 -12.234 1 98.62 90 THR A N 1
ATOM 610 C CA . THR A 1 90 ? 2.334 -36.906 -11.016 1 98.62 90 THR A CA 1
ATOM 611 C C . THR A 1 90 ? 3.48 -36 -10.57 1 98.62 90 THR A C 1
ATOM 613 O O . THR A 1 90 ? 4.625 -36.188 -10.984 1 98.62 90 THR A O 1
ATOM 616 N N . PHE A 1 91 ? 3.146 -34.969 -9.82 1 98.88 91 PHE A N 1
ATOM 617 C CA . PHE A 1 91 ? 4.184 -34.031 -9.445 1 98.88 91 PHE A CA 1
ATOM 618 C C . PHE A 1 91 ? 3.76 -33.219 -8.234 1 98.88 91 PHE A C 1
ATOM 620 O O . PHE A 1 91 ? 2.568 -33.094 -7.93 1 98.88 91 PHE A O 1
ATOM 627 N N . HIS A 1 92 ? 4.746 -32.688 -7.473 1 98.94 92 HIS A N 1
ATOM 628 C CA . HIS A 1 92 ? 4.535 -31.594 -6.547 1 98.94 92 HIS A CA 1
ATOM 629 C C . HIS A 1 92 ? 4.336 -30.281 -7.293 1 98.94 92 HIS A C 1
ATOM 631 O O . HIS A 1 92 ? 4.895 -30.094 -8.375 1 98.94 92 HIS A O 1
ATOM 637 N N . LEU A 1 93 ? 3.521 -29.453 -6.754 1 98.94 93 LEU A N 1
ATOM 638 C CA . LEU A 1 93 ? 3.119 -28.234 -7.441 1 98.94 93 LEU A CA 1
ATOM 639 C C . LEU A 1 93 ? 3.242 -27.016 -6.52 1 98.94 93 LEU A C 1
ATOM 641 O O . LEU A 1 93 ? 2.795 -27.062 -5.371 1 98.94 93 LEU A O 1
ATOM 645 N N . ALA A 1 94 ? 3.961 -26.031 -6.938 1 98.94 94 ALA A N 1
ATOM 646 C CA . ALA A 1 94 ? 4.102 -24.797 -6.172 1 98.94 94 ALA A CA 1
ATOM 647 C C . ALA A 1 94 ? 3.842 -23.578 -7.047 1 98.94 94 ALA A C 1
ATOM 649 O O . ALA A 1 94 ? 4.246 -23.547 -8.211 1 98.94 94 ALA A O 1
ATOM 650 N N . GLY A 1 95 ? 3.189 -22.594 -6.535 1 98.94 95 GLY A N 1
ATOM 651 C CA . GLY A 1 95 ? 2.92 -21.359 -7.258 1 98.94 95 GLY A CA 1
ATOM 652 C C . GLY A 1 95 ? 3.012 -20.125 -6.383 1 98.94 95 GLY A C 1
ATOM 653 O O . GLY A 1 95 ? 2.891 -20.219 -5.16 1 98.94 95 GLY A O 1
ATOM 654 N N . HIS A 1 96 ? 3.256 -19.031 -7.02 1 98.81 96 HIS A N 1
ATOM 655 C CA . HIS A 1 96 ? 3.254 -17.719 -6.391 1 98.81 96 HIS A CA 1
ATOM 656 C C . HIS A 1 96 ? 2.182 -16.812 -7 1 98.81 96 HIS A C 1
ATOM 658 O O . HIS A 1 96 ? 2.135 -16.641 -8.219 1 98.81 96 HIS A O 1
ATOM 664 N N . SER A 1 97 ? 1.332 -16.172 -6.074 1 98.81 97 SER A N 1
ATOM 665 C CA . SER A 1 97 ? 0.352 -15.18 -6.508 1 98.81 97 SER A CA 1
ATOM 666 C C . SER A 1 97 ? -0.541 -15.734 -7.613 1 98.81 97 SER A C 1
ATOM 668 O O . SER A 1 97 ? -1.164 -16.781 -7.445 1 98.81 97 SER A O 1
ATOM 670 N N . LEU A 1 98 ? -0.608 -15.195 -8.789 1 98.88 98 LEU A N 1
ATOM 671 C CA . LEU A 1 98 ? -1.388 -15.766 -9.883 1 98.88 98 LEU A CA 1
ATOM 672 C C . LEU A 1 98 ? -0.999 -17.219 -10.117 1 98.88 98 LEU A C 1
ATOM 674 O O . LEU A 1 98 ? -1.863 -18.062 -10.359 1 98.88 98 LEU A O 1
ATOM 678 N N . GLY A 1 99 ? 0.269 -17.484 -10.039 1 98.94 99 GLY A N 1
ATOM 679 C CA . GLY A 1 99 ? 0.726 -18.844 -10.188 1 98.94 99 GLY A CA 1
ATOM 680 C C . GLY A 1 99 ? 0.173 -19.781 -9.133 1 98.94 99 GLY A C 1
ATOM 681 O O . GLY A 1 99 ? -0.071 -20.969 -9.398 1 98.94 99 GLY A O 1
ATOM 682 N N . ALA A 1 100 ? 0.02 -19.312 -7.945 1 98.94 100 ALA A N 1
ATOM 683 C CA . ALA A 1 100 ? -0.587 -20.109 -6.883 1 98.94 100 ALA A CA 1
ATOM 684 C C . ALA A 1 100 ? -2.066 -20.344 -7.16 1 98.94 100 ALA A C 1
ATOM 686 O O . ALA A 1 100 ? -2.59 -21.422 -6.859 1 98.94 100 ALA A O 1
ATOM 687 N N . VAL A 1 101 ? -2.764 -19.359 -7.699 1 98.94 101 VAL A N 1
ATOM 688 C CA . VAL A 1 101 ? -4.152 -19.516 -8.117 1 98.94 101 VAL A CA 1
ATOM 689 C C . VAL A 1 101 ? -4.25 -20.578 -9.195 1 98.94 101 VAL A C 1
ATOM 691 O O . VAL A 1 101 ? -5.094 -21.484 -9.117 1 98.94 101 VAL A O 1
ATOM 694 N N . VAL A 1 102 ? -3.379 -20.484 -10.141 1 98.94 102 VAL A N 1
ATOM 695 C CA . VAL A 1 102 ? -3.324 -21.438 -11.242 1 98.94 102 VAL A CA 1
ATOM 696 C C . VAL A 1 102 ? -3.029 -22.844 -10.703 1 98.94 102 VAL A C 1
ATOM 698 O O . VAL A 1 102 ? -3.656 -23.812 -11.117 1 98.94 102 VAL A O 1
ATOM 701 N N . ALA A 1 103 ? -2.117 -22.922 -9.789 1 99 103 ALA A N 1
ATOM 702 C CA . ALA A 1 103 ? -1.759 -24.203 -9.164 1 99 103 ALA A CA 1
ATOM 703 C C . ALA A 1 103 ? -2.949 -24.797 -8.43 1 99 103 ALA A C 1
ATOM 705 O O . ALA A 1 103 ? -3.219 -26 -8.547 1 99 103 ALA A O 1
ATOM 706 N N . ALA A 1 104 ? -3.643 -24 -7.668 1 98.94 104 ALA A N 1
ATOM 707 C CA . ALA A 1 104 ? -4.82 -24.484 -6.945 1 98.94 104 ALA A CA 1
ATOM 708 C C . ALA A 1 104 ? -5.902 -24.953 -7.918 1 98.94 104 ALA A C 1
ATOM 710 O O . ALA A 1 104 ? -6.547 -25.969 -7.688 1 98.94 104 ALA A O 1
ATOM 711 N N . HIS A 1 105 ? -6.113 -24.156 -8.93 1 98.94 105 HIS A N 1
ATOM 712 C CA . HIS A 1 105 ? -7.07 -24.547 -9.953 1 98.94 105 HIS A CA 1
ATOM 713 C C . HIS A 1 105 ? -6.727 -25.922 -10.539 1 98.94 105 HIS A C 1
ATOM 715 O O . HIS A 1 105 ? -7.602 -26.766 -10.68 1 98.94 105 HIS A O 1
ATOM 721 N N . LEU A 1 106 ? -5.484 -26.109 -10.883 1 98.94 106 LEU A N 1
ATOM 722 C CA . LEU A 1 106 ? -5.016 -27.375 -11.445 1 98.94 106 LEU A CA 1
ATOM 723 C C . LEU A 1 106 ? -5.207 -28.516 -10.453 1 98.94 106 LEU A C 1
ATOM 725 O O . LEU A 1 106 ? -5.695 -29.578 -10.82 1 98.94 106 LEU A O 1
ATOM 729 N N . ALA A 1 107 ? -4.883 -28.328 -9.203 1 98.94 107 ALA A N 1
ATOM 730 C CA . ALA A 1 107 ? -5.027 -29.344 -8.164 1 98.94 107 ALA A CA 1
ATOM 731 C C . ALA A 1 107 ? -6.492 -29.719 -7.965 1 98.94 107 ALA A C 1
ATOM 733 O O . ALA A 1 107 ? -6.809 -30.859 -7.613 1 98.94 107 ALA A O 1
ATOM 734 N N . GLY A 1 108 ? -7.383 -28.781 -8.156 1 98.81 108 GLY A N 1
ATOM 735 C CA . GLY A 1 108 ? -8.805 -29.047 -8 1 98.81 108 GLY A CA 1
ATOM 736 C C . GLY A 1 108 ? -9.414 -29.75 -9.195 1 98.81 108 GLY A C 1
ATOM 737 O O . GLY A 1 108 ? -10.359 -30.531 -9.039 1 98.81 108 GLY A O 1
ATOM 738 N N . THR A 1 109 ? -8.914 -29.516 -10.383 1 98.81 109 THR A N 1
ATOM 739 C CA . THR A 1 109 ? -9.492 -30.062 -11.602 1 98.81 109 THR A CA 1
ATOM 740 C C . THR A 1 109 ? -8.82 -31.375 -11.977 1 98.81 109 THR A C 1
ATOM 742 O O . THR A 1 109 ? -9.406 -32.188 -12.68 1 98.81 109 THR A O 1
ATOM 745 N N . HIS A 1 110 ? -7.59 -31.547 -11.539 1 98.69 110 HIS A N 1
ATOM 746 C CA . HIS A 1 110 ? -6.832 -32.781 -11.773 1 98.69 110 HIS A CA 1
ATOM 747 C C . HIS A 1 110 ? -6.195 -33.281 -10.484 1 98.69 110 HIS A C 1
ATOM 749 O O . HIS A 1 110 ? -4.977 -33.438 -10.414 1 98.69 110 HIS A O 1
ATOM 755 N N . PRO A 1 111 ? -7.02 -33.594 -9.531 1 98.5 111 PRO A N 1
ATOM 756 C CA . PRO A 1 111 ? -6.477 -33.938 -8.219 1 98.5 111 PRO A CA 1
ATOM 757 C C . PRO A 1 111 ? -5.531 -35.156 -8.273 1 98.5 111 PRO A C 1
ATOM 759 O O . PRO A 1 111 ? -4.57 -35.219 -7.5 1 98.5 111 PRO A O 1
ATOM 762 N N . GLY A 1 112 ? -5.676 -36.031 -9.172 1 98.38 112 GLY A N 1
ATOM 763 C CA . GLY A 1 112 ? -4.852 -37.219 -9.273 1 98.38 112 GLY A CA 1
ATOM 764 C C . GLY A 1 112 ? -3.443 -36.938 -9.766 1 98.38 112 GLY A C 1
ATOM 765 O O . GLY A 1 112 ? -2.553 -37.781 -9.633 1 98.38 112 GLY A O 1
ATOM 766 N N . ARG A 1 113 ? -3.201 -35.719 -10.32 1 98.69 113 ARG A N 1
ATOM 767 C CA . ARG A 1 113 ? -1.905 -35.375 -10.891 1 98.69 113 ARG A CA 1
ATOM 768 C C . ARG A 1 113 ? -1.006 -34.75 -9.836 1 98.69 113 ARG A C 1
ATOM 770 O O . ARG A 1 113 ? 0.21 -34.656 -10.023 1 98.69 113 ARG A O 1
ATOM 777 N N . VAL A 1 114 ? -1.561 -34.25 -8.711 1 98.88 114 VAL A N 1
ATOM 778 C CA . VAL A 1 114 ? -0.817 -33.406 -7.801 1 98.88 114 VAL A CA 1
ATOM 779 C C . VAL A 1 114 ? -0.504 -34.156 -6.512 1 98.88 114 VAL A C 1
ATOM 781 O O . VAL A 1 114 ? -1.415 -34.562 -5.785 1 98.88 114 VAL A O 1
ATOM 784 N N . ARG A 1 115 ? 0.741 -34.281 -6.238 1 98.62 115 ARG A N 1
ATOM 785 C CA . ARG A 1 115 ? 1.199 -35.031 -5.066 1 98.62 115 ARG A CA 1
ATOM 786 C C . ARG A 1 115 ? 1.131 -34.188 -3.811 1 98.62 115 ARG A C 1
ATOM 788 O O . ARG A 1 115 ? 0.77 -34.656 -2.738 1 98.62 115 ARG A O 1
ATOM 795 N N . SER A 1 116 ? 1.559 -33 -3.875 1 98.88 116 SER A N 1
ATOM 796 C CA . SER A 1 116 ? 1.45 -31.969 -2.852 1 98.88 116 SER A CA 1
ATOM 797 C C . SER A 1 116 ? 1.372 -30.578 -3.475 1 98.88 116 SER A C 1
ATOM 799 O O . SER A 1 116 ? 1.704 -30.406 -4.648 1 98.88 116 SER A O 1
ATOM 801 N N . LEU A 1 117 ? 0.861 -29.641 -2.713 1 98.94 117 LEU A N 1
ATOM 802 C CA . LEU A 1 117 ? 0.555 -28.312 -3.23 1 98.94 117 LEU A CA 1
ATOM 803 C C . LEU A 1 117 ? 1.084 -27.219 -2.295 1 98.94 117 LEU A C 1
ATOM 8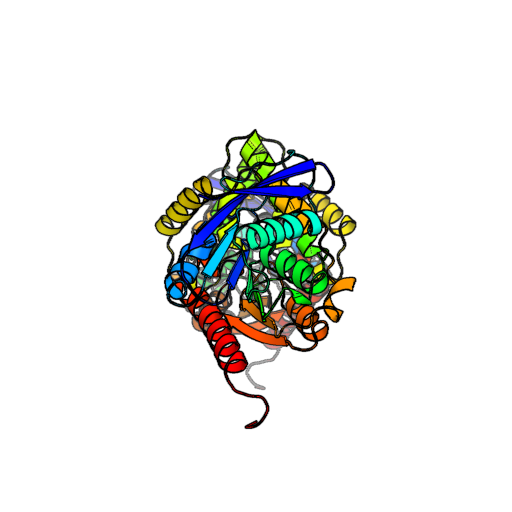05 O O . LEU A 1 117 ? 0.828 -27.266 -1.089 1 98.94 117 LEU A O 1
ATOM 809 N N . ALA A 1 118 ? 1.925 -26.344 -2.789 1 98.94 118 ALA A N 1
ATOM 810 C CA . ALA A 1 118 ? 2.385 -25.172 -2.041 1 98.94 118 ALA A CA 1
ATOM 811 C C . ALA A 1 118 ? 1.88 -23.891 -2.676 1 98.94 118 ALA A C 1
ATOM 813 O O . ALA A 1 118 ? 2.193 -23.594 -3.832 1 98.94 118 ALA A O 1
ATOM 814 N N . LEU A 1 119 ? 1.094 -23.156 -1.949 1 98.94 119 LEU A N 1
ATOM 815 C CA . LEU A 1 119 ? 0.467 -21.922 -2.426 1 98.94 119 LEU A CA 1
ATOM 816 C C . LEU A 1 119 ? 1.01 -20.703 -1.679 1 98.94 119 LEU A C 1
ATOM 818 O O . LEU A 1 119 ? 0.703 -20.516 -0.501 1 98.94 119 LEU A O 1
ATOM 822 N N . HIS A 1 120 ? 1.774 -19.938 -2.355 1 98.88 120 HIS A N 1
ATOM 823 C CA . HIS A 1 120 ? 2.188 -18.672 -1.749 1 98.88 120 HIS A CA 1
ATOM 824 C C . HIS A 1 120 ? 1.364 -17.5 -2.289 1 98.88 120 HIS A C 1
ATOM 826 O O . HIS A 1 120 ? 1.338 -17.266 -3.498 1 98.88 120 HIS A O 1
ATOM 832 N N . ALA A 1 121 ? 0.702 -16.766 -1.397 1 98.75 121 ALA A N 1
ATOM 833 C CA . ALA A 1 121 ? -0.047 -15.555 -1.697 1 98.75 121 ALA A CA 1
ATOM 834 C C . ALA A 1 121 ? -1.147 -15.828 -2.721 1 98.75 121 ALA A C 1
ATOM 836 O O . ALA A 1 121 ? -1.357 -15.031 -3.641 1 98.75 121 ALA A O 1
ATOM 837 N N . ALA A 1 122 ? -1.74 -17 -2.635 1 98.81 122 ALA A N 1
ATOM 838 C CA . ALA A 1 122 ? -2.926 -17.297 -3.436 1 98.81 122 ALA A CA 1
ATOM 839 C C . ALA A 1 122 ? -4.16 -16.609 -2.857 1 98.81 122 ALA A C 1
ATOM 841 O O . ALA A 1 122 ? -4.145 -16.156 -1.716 1 98.81 122 ALA A O 1
ATOM 842 N N . TRP A 1 123 ? -5.238 -16.516 -3.645 1 98.88 123 TRP A N 1
ATOM 843 C CA . TRP A 1 123 ? -6.508 -16 -3.131 1 98.88 123 TRP A CA 1
ATOM 844 C C . TRP A 1 123 ? -7.688 -16.734 -3.754 1 98.88 123 TRP A C 1
ATOM 846 O O . TRP A 1 123 ? -7.543 -17.391 -4.793 1 98.88 123 TRP A O 1
ATOM 856 N N . VAL A 1 124 ? -8.781 -16.734 -3.039 1 98.88 124 VAL A N 1
ATOM 857 C CA . VAL A 1 124 ? -9.945 -17.531 -3.42 1 98.88 124 VAL A CA 1
ATOM 858 C C . VAL A 1 124 ? -10.781 -16.766 -4.445 1 98.88 124 VAL A C 1
ATOM 860 O O . VAL A 1 124 ? -11.242 -17.344 -5.43 1 98.88 124 VAL A O 1
ATOM 863 N N . ARG A 1 125 ? -10.977 -15.523 -4.168 1 98.5 125 ARG A N 1
ATOM 864 C CA . ARG A 1 125 ? -11.797 -14.672 -5.031 1 98.5 125 ARG A CA 1
ATOM 865 C C . ARG A 1 125 ? -11.281 -13.242 -5.043 1 98.5 125 ARG A C 1
ATOM 867 O O . ARG A 1 125 ? -10.93 -12.695 -3.996 1 98.5 125 ARG A O 1
ATOM 874 N N . THR A 1 126 ? -11.242 -12.664 -6.238 1 98.31 126 THR A N 1
ATOM 875 C CA . THR A 1 126 ? -10.875 -11.25 -6.324 1 98.31 126 THR A CA 1
ATOM 876 C C . THR A 1 126 ? -11.969 -10.375 -5.719 1 98.31 126 THR A C 1
ATOM 878 O O . THR A 1 126 ? -13.07 -10.289 -6.254 1 98.31 126 THR A O 1
ATOM 881 N N . ASP A 1 127 ? -11.664 -9.773 -4.594 1 96.44 127 ASP A N 1
ATOM 882 C CA . ASP A 1 127 ? -12.641 -8.906 -3.941 1 96.44 127 ASP A CA 1
ATOM 883 C C . ASP A 1 127 ? -12.539 -7.477 -4.469 1 96.44 127 ASP A C 1
ATOM 885 O O . ASP A 1 127 ? -11.789 -7.207 -5.41 1 96.44 127 ASP A O 1
ATOM 889 N N . SER A 1 128 ? -13.281 -6.562 -3.887 1 95.75 128 SER A N 1
ATOM 890 C CA . SER A 1 128 ? -13.391 -5.203 -4.406 1 95.75 128 SER A CA 1
ATOM 891 C C . SER A 1 128 ? -12.055 -4.473 -4.336 1 95.75 128 SER A C 1
ATOM 893 O O . SER A 1 128 ? -11.695 -3.742 -5.258 1 95.75 128 SER A O 1
ATOM 895 N N . ARG A 1 129 ? -11.312 -4.598 -3.225 1 96.75 129 ARG A N 1
ATOM 896 C CA . ARG A 1 129 ? -10.023 -3.928 -3.092 1 96.75 129 ARG A CA 1
ATOM 897 C C . ARG A 1 129 ? -9.023 -4.449 -4.125 1 96.75 129 ARG A C 1
ATOM 899 O O . ARG A 1 129 ? -8.336 -3.664 -4.781 1 96.75 129 ARG A O 1
ATOM 906 N N . MET A 1 130 ? -8.977 -5.754 -4.254 1 97.75 130 MET A N 1
ATOM 907 C CA . MET A 1 130 ? -8.086 -6.375 -5.234 1 97.75 130 MET A CA 1
ATOM 908 C C . MET A 1 130 ? -8.438 -5.922 -6.648 1 97.75 130 MET A C 1
ATOM 910 O O . MET A 1 130 ? -7.543 -5.617 -7.441 1 97.75 130 MET A O 1
ATOM 914 N N . ALA A 1 131 ? -9.734 -5.922 -6.938 1 98 131 ALA A N 1
ATOM 915 C CA . ALA A 1 131 ? -10.164 -5.488 -8.266 1 98 131 ALA A CA 1
ATOM 916 C C . ALA A 1 131 ? -9.703 -4.062 -8.547 1 98 131 ALA A C 1
ATOM 918 O O . ALA A 1 131 ? -9.211 -3.768 -9.641 1 98 131 ALA A O 1
ATOM 919 N N . ALA A 1 132 ? -9.898 -3.168 -7.586 1 97.69 132 ALA A N 1
ATOM 920 C CA . ALA A 1 132 ? -9.43 -1.795 -7.742 1 97.69 132 ALA A CA 1
ATOM 921 C C . ALA A 1 132 ? -7.922 -1.757 -7.98 1 97.69 132 ALA A C 1
ATOM 923 O O . ALA A 1 132 ? -7.441 -1.004 -8.828 1 97.69 132 ALA A O 1
ATOM 924 N N . GLU A 1 133 ? -7.168 -2.504 -7.223 1 97.88 133 GLU A N 1
ATOM 925 C CA . GLU A 1 133 ? -5.719 -2.582 -7.355 1 97.88 133 GLU A CA 1
ATOM 926 C C . GLU A 1 133 ? -5.316 -3.074 -8.742 1 97.88 133 GLU A C 1
ATOM 928 O O . GLU A 1 133 ? -4.445 -2.488 -9.383 1 97.88 133 GLU A O 1
ATOM 933 N N . PHE A 1 134 ? -5.926 -4.164 -9.227 1 98.56 134 PHE A N 1
ATOM 934 C CA . PHE A 1 134 ? -5.57 -4.738 -10.516 1 98.56 134 PHE A CA 1
ATOM 935 C C . PHE A 1 134 ? -5.957 -3.799 -11.648 1 98.56 134 PHE A C 1
ATOM 937 O O . PHE A 1 134 ? -5.227 -3.678 -12.641 1 98.56 134 PHE A O 1
ATOM 944 N N . ARG A 1 135 ? -7.117 -3.189 -11.555 1 98.19 135 ARG A N 1
ATOM 945 C CA . ARG A 1 135 ? -7.473 -2.186 -12.547 1 98.19 135 ARG A CA 1
ATOM 946 C C . ARG A 1 135 ? -6.469 -1.037 -12.555 1 98.19 135 ARG A C 1
ATOM 948 O O . ARG A 1 135 ? -6.176 -0.466 -13.602 1 98.19 135 ARG A O 1
ATOM 955 N N . TYR A 1 136 ? -6.031 -0.675 -11.359 1 98.31 136 TYR A N 1
ATOM 956 C CA . TYR A 1 136 ? -5.008 0.358 -11.266 1 98.31 136 TYR A CA 1
ATOM 957 C C . TYR A 1 136 ? -3.719 -0.089 -11.945 1 98.31 136 TYR A C 1
ATOM 959 O O . TYR A 1 136 ? -3.082 0.691 -12.664 1 98.31 136 TYR A O 1
ATOM 967 N N . TRP A 1 137 ? -3.268 -1.364 -11.734 1 98.56 137 TRP A N 1
ATOM 968 C CA . TRP A 1 137 ? -2.105 -1.903 -12.43 1 98.56 137 TRP A CA 1
ATOM 969 C C . TRP A 1 137 ? -2.252 -1.732 -13.938 1 98.56 137 TRP A C 1
ATOM 971 O O . TRP A 1 137 ? -1.317 -1.295 -14.617 1 98.56 137 TRP A O 1
ATOM 981 N N . LEU A 1 138 ? -3.418 -2.084 -14.43 1 98.44 138 LEU A N 1
ATOM 982 C CA . LEU A 1 138 ? -3.674 -1.994 -15.859 1 98.44 138 LEU A CA 1
ATOM 983 C C . LEU A 1 138 ? -3.551 -0.554 -16.344 1 98.44 138 LEU A C 1
ATOM 985 O O . LEU A 1 138 ? -2.994 -0.301 -17.422 1 98.44 138 LEU A O 1
ATOM 989 N N . ALA A 1 139 ? -4.09 0.366 -15.578 1 98.19 139 ALA A N 1
ATOM 990 C CA . ALA A 1 139 ? -3.992 1.778 -15.945 1 98.19 139 ALA A CA 1
ATOM 991 C C . ALA A 1 139 ? -2.535 2.23 -16 1 98.19 139 ALA A C 1
ATOM 993 O O . ALA A 1 139 ? -2.145 2.967 -16.906 1 98.19 139 ALA A O 1
ATOM 994 N N . LEU A 1 140 ? -1.748 1.835 -15.055 1 98.44 140 LEU A N 1
ATOM 995 C CA . LEU A 1 140 ? -0.334 2.191 -15.031 1 98.44 140 LEU A CA 1
ATOM 996 C C . LEU A 1 140 ? 0.399 1.6 -16.234 1 98.44 140 LEU A C 1
ATOM 998 O O . LEU A 1 140 ? 1.188 2.287 -16.875 1 98.44 140 LEU A O 1
ATOM 1002 N N . LEU A 1 141 ? 0.17 0.334 -16.453 1 97.62 141 LEU A N 1
ATOM 1003 C CA . LEU A 1 141 ? 0.816 -0.336 -17.578 1 97.62 141 LEU A CA 1
ATOM 1004 C C . LEU A 1 141 ? 0.473 0.354 -18.891 1 97.62 141 LEU A C 1
ATOM 1006 O O . LEU A 1 141 ? 1.343 0.539 -19.75 1 97.62 141 LEU A O 1
ATOM 1010 N N . ARG A 1 142 ? -0.781 0.697 -19.062 1 97.19 142 ARG A N 1
ATOM 1011 C CA . ARG A 1 142 ? -1.204 1.408 -20.266 1 97.19 142 ARG A CA 1
ATOM 1012 C C . ARG A 1 142 ? -0.499 2.756 -20.391 1 97.19 142 ARG A C 1
ATOM 1014 O O . ARG A 1 142 ? -0.056 3.139 -21.469 1 97.19 142 ARG A O 1
ATOM 1021 N N . SER A 1 143 ? -0.447 3.492 -19.297 1 97.19 143 SER A N 1
ATOM 1022 C CA . SER A 1 143 ? 0.231 4.785 -19.297 1 97.19 143 SER A CA 1
ATOM 1023 C C . SER A 1 143 ? 1.71 4.633 -19.641 1 97.19 143 SER A C 1
ATOM 1025 O O . SER A 1 143 ? 2.25 5.41 -20.422 1 97.19 143 SER A O 1
ATOM 1027 N N . ASP A 1 144 ? 2.371 3.686 -19.031 1 96.38 144 ASP A N 1
ATOM 1028 C CA . ASP A 1 144 ? 3.783 3.436 -19.297 1 96.38 144 ASP A CA 1
ATOM 1029 C C . ASP A 1 144 ? 4.008 3.146 -20.781 1 96.38 144 ASP A C 1
ATOM 1031 O O . ASP A 1 144 ? 4.945 3.676 -21.391 1 96.38 144 ASP A O 1
ATOM 1035 N N . ALA A 1 145 ? 3.166 2.307 -21.344 1 95.25 145 ALA A N 1
ATOM 1036 C CA . ALA A 1 145 ? 3.293 1.944 -22.766 1 95.25 145 ALA A CA 1
ATOM 1037 C C . ALA A 1 145 ? 3.064 3.156 -23.656 1 95.25 145 ALA A C 1
ATOM 1039 O O . ALA A 1 145 ? 3.768 3.34 -24.656 1 95.25 145 ALA A O 1
ATOM 1040 N N . ARG A 1 146 ? 2.109 3.967 -23.312 1 96.75 146 ARG A N 1
ATOM 1041 C CA . ARG A 1 146 ? 1.683 5.074 -24.156 1 96.75 146 ARG A CA 1
ATOM 1042 C C . ARG A 1 146 ? 2.631 6.262 -24.031 1 96.75 146 ARG A C 1
ATOM 1044 O O . ARG A 1 146 ? 2.885 6.969 -25 1 96.75 146 ARG A O 1
ATOM 1051 N N . HIS A 1 147 ? 3.176 6.488 -22.828 1 96.5 147 HIS A N 1
ATOM 1052 C CA . HIS A 1 147 ? 3.852 7.758 -22.578 1 96.5 147 HIS A CA 1
ATOM 1053 C C . HIS A 1 147 ? 5.316 7.543 -22.234 1 96.5 147 HIS A C 1
ATOM 1055 O O . HIS A 1 147 ? 6.047 8.5 -21.969 1 96.5 147 HIS A O 1
ATOM 1061 N N . GLY A 1 148 ? 5.809 6.316 -22.156 1 93.31 148 GLY A N 1
ATOM 1062 C CA . GLY A 1 148 ? 7.207 6.027 -21.891 1 93.31 148 GLY A CA 1
ATOM 1063 C C . GLY A 1 148 ? 7.602 6.293 -20.453 1 93.31 148 GLY A C 1
ATOM 1064 O O . GLY A 1 148 ? 8.734 6.703 -20.172 1 93.31 148 GLY A O 1
ATOM 1065 N N . THR A 1 149 ? 6.598 6.191 -19.531 1 94.38 149 THR A N 1
ATOM 1066 C CA . THR A 1 149 ? 6.875 6.332 -18.109 1 94.38 149 THR A CA 1
ATOM 1067 C C . THR A 1 149 ? 7.191 4.977 -17.469 1 94.38 149 THR A C 1
ATOM 1069 O O . THR A 1 149 ? 7.164 3.951 -18.156 1 94.38 149 THR A O 1
ATOM 1072 N N . ASP A 1 150 ? 7.621 4.914 -16.25 1 95.88 150 ASP A N 1
ATOM 1073 C CA . ASP A 1 150 ? 7.93 3.688 -15.516 1 95.88 150 ASP A CA 1
ATOM 1074 C C . ASP A 1 150 ? 7.121 3.596 -14.227 1 95.88 150 ASP A C 1
ATOM 1076 O O . ASP A 1 150 ? 7.637 3.156 -13.195 1 95.88 150 ASP A O 1
ATOM 1080 N N . LEU A 1 151 ? 5.902 4.059 -14.273 1 97.88 151 LEU A N 1
ATOM 1081 C CA . LEU A 1 151 ? 5.066 4.211 -13.086 1 97.88 151 LEU A CA 1
ATOM 1082 C C . LEU A 1 151 ? 4.73 2.854 -12.484 1 97.88 151 LEU A C 1
ATOM 1084 O O . LEU A 1 151 ? 4.711 2.701 -11.258 1 97.88 151 LEU A O 1
ATOM 1088 N N . PHE A 1 152 ? 4.473 1.849 -13.297 1 98.06 152 PHE A N 1
ATOM 1089 C CA . PHE A 1 152 ? 4.086 0.536 -12.789 1 98.06 152 PHE A CA 1
ATOM 1090 C C . PHE A 1 152 ? 5.215 -0.081 -11.969 1 98.06 152 PHE A C 1
ATOM 1092 O O . PHE A 1 152 ? 4.992 -0.536 -10.844 1 98.06 152 PHE A O 1
ATOM 1099 N N . VAL A 1 153 ? 6.441 -0.104 -12.477 1 96.88 153 VAL A N 1
ATOM 1100 C CA . VAL A 1 153 ? 7.551 -0.77 -11.805 1 96.88 153 VAL A CA 1
ATOM 1101 C C . VAL A 1 153 ? 7.938 0.004 -10.547 1 96.88 153 VAL A C 1
ATOM 1103 O O . VAL A 1 153 ? 8.445 -0.576 -9.586 1 96.88 153 VAL A O 1
ATOM 1106 N N . ARG A 1 154 ? 7.715 1.324 -10.516 1 97.19 154 ARG A N 1
ATOM 1107 C CA . ARG A 1 154 ? 7.984 2.117 -9.32 1 97.19 154 ARG A CA 1
ATOM 1108 C C . ARG A 1 154 ? 6.992 1.784 -8.211 1 97.19 154 ARG A C 1
ATOM 1110 O O . ARG A 1 154 ? 7.34 1.817 -7.031 1 97.19 154 ARG A O 1
ATOM 1117 N N . MET A 1 155 ? 5.785 1.469 -8.586 1 97.25 155 MET A N 1
ATOM 1118 C CA . MET A 1 155 ? 4.719 1.14 -7.648 1 97.25 155 MET A CA 1
ATOM 1119 C C . MET A 1 155 ? 4.965 -0.216 -6.996 1 97.25 155 MET A C 1
ATOM 1121 O O . MET A 1 155 ? 4.633 -0.418 -5.828 1 97.25 155 MET A O 1
ATOM 1125 N N . LEU A 1 156 ? 5.605 -1.135 -7.652 1 95.81 156 LEU A N 1
ATOM 1126 C CA . LEU A 1 156 ? 5.652 -2.543 -7.273 1 95.81 156 LEU A CA 1
ATOM 1127 C C . LEU A 1 156 ? 6.301 -2.719 -5.906 1 95.81 156 LEU A C 1
ATOM 1129 O O . LEU A 1 156 ? 5.695 -3.293 -4.996 1 95.81 156 LEU A O 1
ATOM 1133 N N . PRO A 1 157 ? 7.531 -2.189 -5.68 1 95.44 157 PRO A N 1
ATOM 1134 C CA . PRO A 1 157 ? 8.125 -2.4 -4.355 1 95.44 157 PRO A CA 1
ATOM 1135 C C . PRO A 1 157 ? 7.348 -1.705 -3.242 1 95.44 157 PRO A C 1
ATOM 1137 O O . PRO A 1 157 ? 7.305 -2.199 -2.111 1 95.44 157 PRO A O 1
ATOM 1140 N N . LEU A 1 158 ? 6.719 -0.547 -3.545 1 95.94 158 LEU A N 1
ATOM 1141 C CA . LEU A 1 158 ? 5.965 0.21 -2.555 1 95.94 158 LEU A CA 1
ATOM 1142 C C . LEU A 1 158 ? 4.766 -0.591 -2.055 1 95.94 158 LEU A C 1
ATOM 1144 O O . LEU A 1 158 ? 4.43 -0.542 -0.87 1 95.94 158 LEU A O 1
ATOM 1148 N N . MET A 1 159 ? 4.184 -1.366 -2.936 1 95.19 159 MET A N 1
ATOM 1149 C CA . MET A 1 159 ? 2.955 -2.086 -2.613 1 95.19 159 MET A CA 1
ATOM 1150 C C . MET A 1 159 ? 3.258 -3.523 -2.201 1 95.19 159 MET A C 1
ATOM 1152 O O . MET A 1 159 ? 2.512 -4.121 -1.423 1 95.19 159 MET A O 1
ATOM 1156 N N . ALA A 1 160 ? 4.398 -4.035 -2.662 1 95.88 160 ALA A N 1
ATOM 1157 C CA . ALA A 1 160 ? 4.539 -5.488 -2.594 1 95.88 160 ALA A CA 1
ATOM 1158 C C . ALA A 1 160 ? 5.621 -5.887 -1.595 1 95.88 160 ALA A C 1
ATOM 1160 O O . ALA A 1 160 ? 5.691 -7.043 -1.175 1 95.88 160 ALA A O 1
ATOM 1161 N N . PHE A 1 161 ? 6.531 -5.047 -1.219 1 96.75 161 PHE A N 1
ATOM 1162 C CA . PHE A 1 161 ? 7.645 -5.438 -0.365 1 96.75 161 PHE A CA 1
ATOM 1163 C C . PHE A 1 161 ? 7.375 -5.062 1.087 1 96.75 161 PHE A C 1
ATOM 1165 O O . PHE A 1 161 ? 6.645 -4.109 1.36 1 96.75 161 PHE A O 1
ATOM 1172 N N . GLY A 1 162 ? 7.957 -5.844 1.993 1 95.94 162 GLY A N 1
ATOM 1173 C CA . GLY A 1 162 ? 7.73 -5.68 3.42 1 95.94 162 GLY A CA 1
ATOM 1174 C C . GLY A 1 162 ? 8.773 -4.812 4.094 1 95.94 162 GLY A C 1
ATOM 1175 O O . GLY A 1 162 ? 9.688 -4.301 3.436 1 95.94 162 GLY A O 1
ATOM 1176 N N . PRO A 1 163 ? 8.578 -4.621 5.391 1 94.69 163 PRO A N 1
ATOM 1177 C CA . PRO A 1 163 ? 9.43 -3.703 6.148 1 94.69 163 PRO A CA 1
ATOM 1178 C C . PRO A 1 163 ? 10.906 -4.105 6.113 1 94.69 163 PRO A C 1
ATOM 1180 O O . PRO A 1 163 ? 11.789 -3.238 6.133 1 94.69 163 PRO A O 1
ATOM 1183 N N . ARG A 1 164 ? 11.211 -5.371 6.066 1 93.56 164 ARG A N 1
ATOM 1184 C CA . ARG A 1 164 ? 12.602 -5.809 6.09 1 93.56 164 ARG A CA 1
ATOM 1185 C C . ARG A 1 164 ? 13.359 -5.285 4.875 1 93.56 164 ARG A C 1
ATOM 1187 O O . ARG A 1 164 ? 14.523 -4.887 4.984 1 93.56 164 ARG A O 1
ATOM 1194 N N . TYR A 1 165 ? 12.734 -5.301 3.752 1 94.94 165 TYR A N 1
ATOM 1195 C CA . TYR A 1 165 ? 13.344 -4.723 2.559 1 94.94 165 TYR A CA 1
ATOM 1196 C C . TYR A 1 165 ? 13.625 -3.24 2.758 1 94.94 165 TYR A C 1
ATOM 1198 O O . TYR A 1 165 ? 14.742 -2.777 2.5 1 94.94 165 TYR A O 1
ATOM 1206 N N . TRP A 1 166 ? 12.703 -2.535 3.24 1 94.94 166 TRP A N 1
ATOM 1207 C CA . TRP A 1 166 ? 12.797 -1.081 3.303 1 94.94 166 TRP A CA 1
ATOM 1208 C C . TRP A 1 166 ? 13.758 -0.644 4.398 1 94.94 166 TRP A C 1
ATOM 1210 O O . TRP A 1 166 ? 14.344 0.439 4.324 1 94.94 166 TRP A O 1
ATOM 1220 N N . GLU A 1 167 ? 13.898 -1.489 5.398 1 92.69 167 GLU A N 1
ATOM 1221 C CA . GLU A 1 167 ? 14.859 -1.205 6.461 1 92.69 167 GLU A CA 1
ATOM 1222 C C . GLU A 1 167 ? 16.297 -1.296 5.945 1 92.69 167 GLU A C 1
ATOM 1224 O O . GLU A 1 167 ? 17.203 -0.7 6.527 1 92.69 167 GLU A O 1
ATOM 1229 N N . ARG A 1 168 ? 16.453 -2.016 4.836 1 92.56 168 ARG A N 1
ATOM 1230 C CA . ARG A 1 168 ? 17.812 -2.252 4.348 1 92.56 168 ARG A CA 1
ATOM 1231 C C . ARG A 1 168 ? 18.047 -1.543 3.016 1 92.56 168 ARG A C 1
ATOM 1233 O O . ARG A 1 168 ? 19.094 -1.707 2.395 1 92.56 168 ARG A O 1
ATOM 1240 N N . THR A 1 169 ? 17.094 -0.789 2.615 1 93.69 169 THR A N 1
ATOM 1241 C CA . THR A 1 169 ? 17.156 -0.171 1.296 1 93.69 169 THR A CA 1
ATOM 1242 C C . THR A 1 169 ? 17.344 1.339 1.414 1 93.69 169 THR A C 1
ATOM 1244 O O . THR A 1 169 ? 16.828 1.96 2.352 1 93.69 169 THR A O 1
ATOM 1247 N N . ASP A 1 170 ? 18.109 1.928 0.542 1 94.19 170 ASP A N 1
ATOM 1248 C CA . ASP A 1 170 ? 18.203 3.377 0.392 1 94.19 170 ASP A CA 1
ATOM 1249 C C . ASP A 1 170 ? 17.75 3.816 -1 1 94.19 170 ASP A C 1
ATOM 1251 O O . ASP A 1 170 ? 17.281 2.998 -1.794 1 94.19 170 ASP A O 1
ATOM 1255 N N . ASP A 1 171 ? 17.797 5.113 -1.221 1 93.5 171 ASP A N 1
ATOM 1256 C CA . ASP A 1 171 ? 17.266 5.676 -2.457 1 93.5 171 ASP A CA 1
ATOM 1257 C C . ASP A 1 171 ? 17.969 5.082 -3.678 1 93.5 171 ASP A C 1
ATOM 1259 O O . ASP A 1 171 ? 17.328 4.742 -4.668 1 93.5 171 ASP A O 1
ATOM 1263 N N . ALA A 1 172 ? 19.25 4.945 -3.582 1 94.75 172 ALA A N 1
ATOM 1264 C CA . ALA A 1 172 ? 20.016 4.414 -4.703 1 94.75 172 ALA A CA 1
ATOM 1265 C C . ALA A 1 172 ? 19.656 2.963 -4.988 1 94.75 172 ALA A C 1
ATOM 1267 O O . ALA A 1 172 ? 19.5 2.568 -6.148 1 94.75 172 ALA A O 1
ATOM 1268 N N . ALA A 1 173 ? 19.578 2.182 -3.926 1 94.81 173 ALA A N 1
ATOM 1269 C CA . ALA A 1 173 ? 19.203 0.776 -4.07 1 94.81 173 ALA A CA 1
ATOM 1270 C C . ALA A 1 173 ? 17.797 0.636 -4.645 1 94.81 173 ALA A C 1
ATOM 1272 O O . ALA A 1 173 ? 17.547 -0.236 -5.477 1 94.81 173 ALA A O 1
ATOM 1273 N N . TYR A 1 174 ? 16.891 1.479 -4.191 1 95.31 174 TYR A N 1
ATOM 1274 C CA . TYR A 1 174 ? 15.539 1.482 -4.715 1 95.31 174 TYR A CA 1
ATOM 1275 C C . TYR A 1 174 ? 15.531 1.801 -6.207 1 95.31 174 TYR A C 1
ATOM 1277 O O . TYR A 1 174 ? 14.867 1.115 -6.992 1 95.31 174 TYR A O 1
ATOM 1285 N N . GLU A 1 175 ? 16.266 2.768 -6.617 1 94.31 175 GLU A N 1
ATOM 1286 C CA . GLU A 1 175 ? 16.312 3.146 -8.023 1 94.31 175 GLU A CA 1
ATOM 1287 C C . GLU A 1 175 ? 16.938 2.039 -8.875 1 94.31 175 GLU A C 1
ATOM 1289 O O . GLU A 1 175 ? 16.516 1.811 -10.008 1 94.31 175 GLU A O 1
ATOM 1294 N N . ALA A 1 176 ? 17.922 1.384 -8.305 1 93.81 176 ALA A N 1
ATOM 1295 C CA . ALA A 1 176 ? 18.531 0.253 -9.008 1 93.81 176 ALA A CA 1
ATOM 1296 C C . ALA A 1 176 ? 17.516 -0.874 -9.203 1 93.81 176 ALA A C 1
ATOM 1298 O O . ALA A 1 176 ? 17.469 -1.491 -10.266 1 93.81 176 ALA A O 1
ATOM 1299 N N . LEU A 1 177 ? 16.766 -1.111 -8.18 1 93.12 177 LEU A N 1
ATOM 1300 C CA . LEU A 1 177 ? 15.734 -2.141 -8.273 1 93.12 177 LEU A CA 1
ATOM 1301 C C . LEU A 1 177 ? 14.703 -1.778 -9.336 1 93.12 177 LEU A C 1
ATOM 1303 O O . LEU A 1 177 ? 14.289 -2.631 -10.125 1 93.12 177 LEU A O 1
ATOM 1307 N N . VAL A 1 178 ? 14.258 -0.555 -9.367 1 93.12 178 VAL A N 1
ATOM 1308 C CA . VAL A 1 178 ? 13.281 -0.086 -10.344 1 93.12 178 VAL A CA 1
ATOM 1309 C C . VAL A 1 178 ? 13.82 -0.285 -11.758 1 93.12 178 VAL A C 1
ATOM 1311 O O . VAL A 1 178 ? 13.109 -0.771 -12.633 1 93.12 178 VAL A O 1
ATOM 1314 N N . GLY A 1 179 ? 15.086 0.046 -11.961 1 91.25 179 GLY A N 1
ATOM 1315 C CA . GLY A 1 179 ? 15.727 -0.184 -13.25 1 91.25 179 GLY A CA 1
ATOM 1316 C C . GLY A 1 179 ? 15.742 -1.646 -13.656 1 91.25 179 GLY A C 1
ATOM 1317 O O . GLY A 1 179 ? 15.492 -1.979 -14.812 1 91.25 179 GLY A O 1
ATOM 1318 N N . ALA A 1 180 ? 15.984 -2.477 -12.688 1 89.44 180 ALA A N 1
ATOM 1319 C CA . ALA A 1 180 ? 16.031 -3.914 -12.945 1 89.44 180 ALA A CA 1
ATOM 1320 C C . ALA A 1 180 ? 14.641 -4.457 -13.266 1 89.44 180 ALA A C 1
ATOM 1322 O O . ALA A 1 180 ? 14.484 -5.297 -14.156 1 89.44 180 ALA A O 1
ATOM 1323 N N . LEU A 1 181 ? 13.656 -3.979 -12.578 1 89.25 181 LEU A N 1
ATOM 1324 C CA . LEU A 1 181 ? 12.289 -4.441 -12.75 1 89.25 181 LEU A CA 1
ATOM 1325 C C . LEU A 1 181 ? 11.742 -4.027 -14.117 1 89.25 181 LEU A C 1
ATOM 1327 O O . LEU A 1 181 ? 10.953 -4.758 -14.719 1 89.25 181 LEU A O 1
ATOM 1331 N N . ALA A 1 182 ? 12.148 -2.852 -14.547 1 85.38 182 ALA A N 1
ATOM 1332 C CA . ALA A 1 182 ? 11.688 -2.361 -15.844 1 85.38 182 ALA A CA 1
ATOM 1333 C C . ALA A 1 182 ? 12.062 -3.334 -16.953 1 85.38 182 ALA A C 1
ATOM 1335 O O . ALA A 1 182 ? 11.305 -3.521 -17.906 1 85.38 182 ALA A O 1
ATOM 1336 N N . GLY A 1 183 ? 13.164 -4.035 -16.75 1 82.56 183 GLY A N 1
ATOM 1337 C CA . GLY A 1 183 ? 13.648 -4.961 -17.766 1 82.56 183 GLY A CA 1
ATOM 1338 C C . GLY A 1 183 ? 13.055 -6.352 -17.625 1 82.56 183 GLY A C 1
ATOM 1339 O O . GLY A 1 183 ? 13.156 -7.172 -18.547 1 82.56 183 GLY A O 1
ATOM 1340 N N . VAL A 1 184 ? 12.305 -6.535 -16.562 1 81.75 184 VAL A N 1
ATOM 1341 C CA . VAL A 1 184 ? 11.93 -7.926 -16.312 1 81.75 184 VAL A CA 1
ATOM 1342 C C . VAL A 1 184 ? 10.414 -8.07 -16.391 1 81.75 184 VAL A C 1
ATOM 1344 O O . VAL A 1 184 ? 9.891 -9.188 -16.484 1 81.75 184 VAL A O 1
ATOM 1347 N N . ILE A 1 185 ? 9.656 -6.961 -16.328 1 89.44 185 ILE A N 1
ATOM 1348 C CA . ILE A 1 185 ? 8.203 -7.078 -16.422 1 89.44 185 ILE A CA 1
ATOM 1349 C C . ILE A 1 185 ? 7.812 -7.645 -17.781 1 89.44 185 ILE A C 1
ATOM 1351 O O . ILE A 1 185 ? 8.117 -7.051 -18.828 1 89.44 185 ILE A O 1
ATOM 1355 N N . ALA A 1 186 ? 7.133 -8.75 -17.703 1 87.81 186 ALA A N 1
ATOM 1356 C CA . ALA A 1 186 ? 6.75 -9.438 -18.938 1 87.81 186 ALA A CA 1
ATOM 1357 C C . ALA A 1 186 ? 5.801 -8.578 -19.766 1 87.81 186 ALA A C 1
ATOM 1359 O O . ALA A 1 186 ? 4.926 -7.898 -19.219 1 87.81 186 ALA A O 1
ATOM 1360 N N . PRO A 1 187 ? 5.914 -8.656 -21.078 1 88.38 187 PRO A N 1
ATOM 1361 C CA . PRO A 1 187 ? 5.07 -7.84 -21.953 1 88.38 187 PRO A CA 1
ATOM 1362 C C . PRO A 1 187 ? 3.584 -8.172 -21.812 1 88.38 187 PRO A C 1
ATOM 1364 O O . PRO A 1 187 ? 2.732 -7.316 -22.078 1 88.38 187 PRO A O 1
ATOM 1367 N N . GLY A 1 188 ? 3.297 -9.391 -21.438 1 94.62 188 GLY A N 1
ATOM 1368 C CA . GLY A 1 188 ? 1.91 -9.805 -21.297 1 94.62 188 GLY A CA 1
ATOM 1369 C C . GLY A 1 188 ? 1.368 -9.617 -19.906 1 94.62 188 GLY A C 1
ATOM 1370 O O . GLY A 1 188 ? 0.333 -10.188 -19.547 1 94.62 188 GLY A O 1
ATOM 1371 N N . ALA A 1 189 ? 2.059 -8.805 -19.094 1 96.75 189 ALA A N 1
ATOM 1372 C CA . ALA A 1 189 ? 1.635 -8.578 -17.719 1 96.75 189 ALA A CA 1
ATOM 1373 C C . ALA A 1 189 ? 0.199 -8.062 -17.672 1 96.75 189 ALA A C 1
ATOM 1375 O O . ALA A 1 189 ? -0.555 -8.406 -16.75 1 96.75 189 ALA A O 1
ATOM 1376 N N . GLY A 1 190 ? -0.198 -7.188 -18.625 1 98.12 190 GLY A N 1
ATOM 1377 C CA . GLY A 1 190 ? -1.56 -6.68 -18.672 1 98.12 190 GLY A CA 1
ATOM 1378 C C . GLY A 1 190 ? -2.6 -7.773 -18.828 1 98.12 190 GLY A C 1
ATOM 1379 O O . GLY A 1 190 ? -3.609 -7.785 -18.125 1 98.12 190 GLY A O 1
ATOM 1380 N N . ARG A 1 191 ? -2.348 -8.719 -19.719 1 98.19 191 ARG A N 1
ATOM 1381 C CA . ARG A 1 191 ? -3.293 -9.805 -19.953 1 98.19 191 ARG A CA 1
ATOM 1382 C C . ARG A 1 191 ? -3.387 -10.719 -18.734 1 98.19 191 ARG A C 1
ATOM 1384 O O . ARG A 1 191 ? -4.465 -11.227 -18.422 1 98.19 191 ARG A O 1
ATOM 1391 N N . GLN A 1 192 ? -2.291 -10.977 -18.094 1 98.69 192 GLN A N 1
ATOM 1392 C CA . GLN A 1 192 ? -2.309 -11.766 -16.875 1 98.69 192 GLN A CA 1
ATOM 1393 C C . GLN A 1 192 ? -3.053 -11.039 -15.758 1 98.69 192 GLN A C 1
ATOM 1395 O O . GLN A 1 192 ? -3.754 -11.664 -14.961 1 98.69 192 GLN A O 1
ATOM 1400 N N . THR A 1 193 ? -2.867 -9.703 -15.703 1 98.81 193 THR A N 1
ATOM 1401 C CA . THR A 1 193 ? -3.594 -8.906 -14.719 1 98.81 193 THR A CA 1
ATOM 1402 C C . THR A 1 193 ? -5.098 -8.984 -14.969 1 98.81 193 THR A C 1
ATOM 1404 O O . THR A 1 193 ? -5.887 -8.992 -14.023 1 98.81 193 THR A O 1
ATOM 1407 N N . GLU A 1 194 ? -5.508 -9.016 -16.219 1 98.75 194 GLU A N 1
ATOM 1408 C CA . GLU A 1 194 ? -6.918 -9.227 -16.547 1 98.75 194 GLU A CA 1
ATOM 1409 C C . GLU A 1 194 ? -7.422 -10.547 -15.984 1 98.75 194 GLU A C 1
ATOM 1411 O O . GLU A 1 194 ? -8.578 -10.648 -15.562 1 98.75 194 GLU A O 1
ATOM 1416 N N . VAL A 1 195 ? -6.602 -11.609 -15.992 1 98.88 195 VAL A N 1
ATOM 1417 C CA . VAL A 1 195 ? -6.957 -12.883 -15.383 1 98.88 195 VAL A CA 1
ATOM 1418 C C . VAL A 1 195 ? -7.133 -12.711 -13.875 1 98.88 195 VAL A C 1
ATOM 1420 O O . VAL A 1 195 ? -8.086 -13.227 -13.289 1 98.88 195 VAL A O 1
ATOM 1423 N N . ASP A 1 196 ? -6.199 -11.922 -13.219 1 98.88 196 ASP A N 1
ATOM 1424 C CA . ASP A 1 196 ? -6.297 -11.641 -11.789 1 98.88 196 ASP A CA 1
ATOM 1425 C C . ASP A 1 196 ? -7.684 -11.109 -11.43 1 98.88 196 ASP A C 1
ATOM 1427 O O . ASP A 1 196 ? -8.219 -11.414 -10.359 1 98.88 196 ASP A O 1
ATOM 1431 N N . LEU A 1 197 ? -8.305 -10.328 -12.297 1 98.62 197 LEU A N 1
ATOM 1432 C CA . LEU A 1 197 ? -9.57 -9.633 -12.055 1 98.62 197 LEU A CA 1
ATOM 1433 C C . LEU A 1 197 ? -10.727 -10.625 -11.992 1 98.62 197 LEU A C 1
ATOM 1435 O O . LEU A 1 197 ? -11.797 -10.305 -11.469 1 98.62 197 LEU A O 1
ATOM 1439 N N . THR A 1 198 ? -10.469 -11.898 -12.461 1 98.5 198 THR A N 1
ATOM 1440 C CA . THR A 1 198 ? -11.609 -12.781 -12.672 1 98.5 198 THR A CA 1
ATOM 1441 C C . THR A 1 198 ? -11.484 -14.039 -11.812 1 98.5 198 THR A C 1
ATOM 1443 O O . THR A 1 198 ? -12.25 -14.992 -11.984 1 98.5 198 THR A O 1
ATOM 1446 N N . VAL A 1 199 ? -10.625 -14.078 -10.922 1 98.88 199 VAL A N 1
ATOM 1447 C CA . VAL A 1 199 ? -10.32 -15.273 -10.133 1 98.88 199 VAL A CA 1
ATOM 1448 C C . VAL A 1 199 ? -11.508 -15.625 -9.242 1 98.88 199 VAL A C 1
ATOM 1450 O O . VAL A 1 199 ? -12.047 -14.766 -8.547 1 98.88 199 VAL A O 1
ATOM 1453 N N . ASP A 1 200 ? -11.938 -16.844 -9.25 1 98.81 200 ASP A N 1
ATOM 1454 C CA . ASP A 1 200 ? -12.875 -17.469 -8.32 1 98.81 200 ASP A CA 1
ATOM 1455 C C . ASP A 1 200 ? -12.57 -18.953 -8.148 1 98.81 200 ASP A C 1
ATOM 1457 O O . ASP A 1 200 ? -12.984 -19.781 -8.969 1 98.81 200 ASP A O 1
ATOM 1461 N N . LEU A 1 201 ? -11.93 -19.328 -7.094 1 98.81 201 LEU A N 1
ATOM 1462 C CA . LEU A 1 201 ? -11.547 -20.703 -6.801 1 98.81 201 LEU A CA 1
ATOM 1463 C C . LEU A 1 201 ? -12.602 -21.391 -5.934 1 98.81 201 LEU A C 1
ATOM 1465 O O . LEU A 1 201 ? -12.492 -22.578 -5.656 1 98.81 201 LEU A O 1
ATOM 1469 N N . GLY A 1 202 ? -13.594 -20.672 -5.48 1 98.5 202 GLY A N 1
ATOM 1470 C CA . GLY A 1 202 ? -14.594 -21.156 -4.547 1 98.5 202 GLY A CA 1
ATOM 1471 C C . GLY A 1 202 ? -15.102 -22.547 -4.883 1 98.5 202 GLY A C 1
ATOM 1472 O O . GLY A 1 202 ? -15.016 -23.469 -4.062 1 98.5 202 GLY A O 1
ATOM 1473 N N . PRO A 1 203 ? -15.492 -22.766 -6.098 1 98.25 203 PRO A N 1
ATOM 1474 C CA . PRO A 1 203 ? -16.109 -24.047 -6.473 1 98.25 203 PRO A CA 1
ATOM 1475 C C . PRO A 1 203 ? -15.109 -25.203 -6.5 1 98.25 203 PRO A C 1
ATOM 1477 O O . PRO A 1 203 ? -15.508 -26.359 -6.555 1 98.25 203 PRO A O 1
ATOM 1480 N N . LEU A 1 204 ? -13.828 -24.938 -6.449 1 98.62 204 LEU A N 1
ATOM 1481 C CA . LEU A 1 204 ? -12.836 -25.969 -6.715 1 98.62 204 LEU A CA 1
ATOM 1482 C C . LEU A 1 204 ? -12.133 -26.391 -5.43 1 98.62 204 LEU A C 1
ATOM 1484 O O . LEU A 1 204 ? -11.477 -27.438 -5.387 1 98.62 204 LEU A O 1
ATOM 1488 N N . LEU A 1 205 ? -12.188 -25.609 -4.383 1 98.75 205 LEU A N 1
ATOM 1489 C CA . LEU A 1 205 ? -11.352 -25.797 -3.201 1 98.75 205 LEU A CA 1
ATOM 1490 C C . LEU A 1 205 ? -11.609 -27.172 -2.582 1 98.75 205 LEU A C 1
ATOM 1492 O O . LEU A 1 205 ? -10.672 -27.875 -2.193 1 98.75 205 LEU A O 1
ATOM 1496 N N . GLY A 1 206 ? -12.82 -27.547 -2.508 1 98.62 206 GLY A N 1
ATOM 1497 C CA . GLY A 1 206 ? -13.195 -28.812 -1.89 1 98.62 206 GLY A CA 1
ATOM 1498 C C . GLY A 1 206 ? -12.719 -30.016 -2.674 1 98.62 206 GLY A C 1
ATOM 1499 O O . GLY A 1 206 ? -12.719 -31.141 -2.156 1 98.62 206 GLY A O 1
ATOM 1500 N N . ARG A 1 207 ? -12.281 -29.844 -3.871 1 98.75 207 ARG A N 1
ATOM 1501 C CA . ARG A 1 207 ? -11.852 -30.938 -4.746 1 98.75 207 ARG A CA 1
ATOM 1502 C C . ARG A 1 207 ? -10.352 -31.172 -4.629 1 98.75 207 ARG A C 1
ATOM 1504 O O . ARG A 1 207 ? -9.836 -32.156 -5.145 1 98.75 207 ARG A O 1
ATOM 1511 N N . 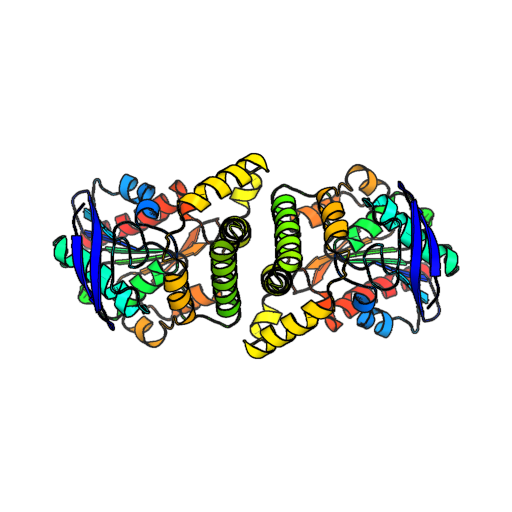ILE A 1 208 ? -9.656 -30.281 -3.969 1 98.88 208 ILE A N 1
ATOM 1512 C CA . ILE A 1 208 ? -8.219 -30.438 -3.773 1 98.88 208 ILE A CA 1
ATOM 1513 C C . ILE A 1 208 ? -7.949 -31.484 -2.705 1 98.88 208 ILE A C 1
ATOM 1515 O O . ILE A 1 208 ? -8.352 -31.328 -1.551 1 98.88 208 ILE A O 1
ATOM 1519 N N . THR A 1 209 ? -7.238 -32.531 -3.076 1 98.38 209 THR A N 1
ATOM 1520 C CA . THR A 1 209 ? -7.012 -33.625 -2.15 1 98.38 209 THR A CA 1
ATOM 1521 C C . THR A 1 209 ? -5.551 -33.688 -1.716 1 98.38 209 THR A C 1
ATOM 1523 O O . THR A 1 209 ? -5.211 -34.344 -0.738 1 98.38 209 THR A O 1
ATOM 1526 N N . ALA A 1 210 ? -4.688 -33 -2.432 1 98.62 210 ALA A N 1
ATOM 1527 C CA . ALA A 1 210 ? -3.26 -33.031 -2.127 1 98.62 210 ALA A CA 1
ATOM 1528 C C . ALA A 1 210 ? -2.967 -32.312 -0.805 1 98.62 210 ALA A C 1
ATOM 1530 O O . ALA A 1 210 ? -3.564 -31.297 -0.501 1 98.62 210 ALA A O 1
ATOM 1531 N N . PRO A 1 211 ? -2.018 -32.938 0.048 1 98.75 211 PRO A N 1
ATOM 1532 C CA . PRO A 1 211 ? -1.514 -32.125 1.151 1 98.75 211 PRO A CA 1
ATOM 1533 C C . PRO A 1 211 ? -1.034 -30.734 0.693 1 98.75 211 PRO A C 1
ATOM 1535 O O . PRO A 1 211 ? -0.287 -30.641 -0.283 1 98.75 211 PRO A O 1
ATOM 1538 N N . THR A 1 212 ? -1.557 -29.656 1.373 1 98.94 212 THR A N 1
ATOM 1539 C CA . THR A 1 212 ? -1.36 -28.312 0.859 1 98.94 212 THR A CA 1
ATOM 1540 C C . THR A 1 212 ? -0.723 -27.422 1.919 1 98.94 212 THR A C 1
ATOM 1542 O O . THR A 1 212 ? -1.147 -27.422 3.076 1 98.94 212 THR A O 1
ATOM 1545 N N . LEU A 1 213 ? 0.325 -26.75 1.52 1 98.94 213 LEU A N 1
ATOM 1546 C CA . LEU A 1 213 ? 0.877 -25.641 2.307 1 98.94 213 LEU A CA 1
ATOM 1547 C C . LEU A 1 213 ? 0.331 -24.312 1.826 1 98.94 213 LEU A C 1
ATOM 1549 O O . LEU A 1 213 ? 0.503 -23.938 0.66 1 98.94 213 LEU A O 1
ATOM 1553 N N . VAL A 1 214 ? -0.376 -23.641 2.674 1 98.94 214 VAL A N 1
ATOM 1554 C CA . VAL A 1 214 ? -0.71 -22.25 2.457 1 98.94 214 VAL A CA 1
ATOM 1555 C C . VAL A 1 214 ? 0.345 -21.359 3.113 1 98.94 214 VAL A C 1
ATOM 1557 O O . VAL A 1 214 ? 0.358 -21.203 4.336 1 98.94 214 VAL A O 1
ATOM 1560 N N . LEU A 1 215 ? 1.254 -20.859 2.297 1 98.81 215 LEU A N 1
ATOM 1561 C CA . LEU A 1 215 ? 2.338 -20 2.762 1 98.81 215 LEU A CA 1
ATOM 1562 C C . LEU A 1 215 ? 1.979 -18.531 2.588 1 98.81 215 LEU A C 1
ATOM 1564 O O . LEU A 1 215 ? 2.002 -18 1.471 1 98.81 215 LEU A O 1
ATOM 1568 N N . ALA A 1 216 ? 1.684 -17.844 3.68 1 98.5 216 ALA A N 1
ATOM 1569 C CA . ALA A 1 216 ? 1.323 -16.438 3.65 1 98.5 216 ALA A CA 1
ATOM 1570 C C . ALA A 1 216 ? 2.543 -15.547 3.898 1 98.5 216 ALA A C 1
ATOM 1572 O O . ALA A 1 216 ? 3.527 -15.992 4.496 1 98.5 216 ALA A O 1
ATOM 1573 N N . SER A 1 217 ? 2.555 -14.359 3.348 1 98.38 217 SER A N 1
ATOM 1574 C CA . SER A 1 217 ? 3.494 -13.312 3.736 1 98.38 217 SER A CA 1
ATOM 1575 C C . SER A 1 217 ? 2.916 -12.438 4.84 1 98.38 217 SER A C 1
ATOM 1577 O O . SER A 1 217 ? 1.799 -11.93 4.719 1 98.38 217 SER A O 1
ATOM 1579 N N . ALA A 1 218 ? 3.682 -12.211 5.852 1 97.12 218 ALA A N 1
ATOM 1580 C CA . ALA A 1 218 ? 3.197 -11.516 7.039 1 97.12 218 ALA A CA 1
ATOM 1581 C C . ALA A 1 218 ? 2.791 -10.086 6.711 1 97.12 218 ALA A C 1
ATOM 1583 O O . ALA A 1 218 ? 1.938 -9.5 7.387 1 97.12 218 ALA A O 1
ATOM 1584 N N . HIS A 1 219 ? 3.338 -9.547 5.73 1 96.31 219 HIS A N 1
ATOM 1585 C CA . HIS A 1 219 ? 3.125 -8.141 5.402 1 96.31 219 HIS A CA 1
ATOM 1586 C C . HIS A 1 219 ? 2.566 -7.984 3.992 1 96.31 219 HIS A C 1
ATOM 1588 O O . HIS A 1 219 ? 2.869 -7.008 3.303 1 96.31 219 HIS A O 1
ATOM 1594 N N . ASP A 1 220 ? 1.838 -8.961 3.547 1 97.5 220 ASP A N 1
ATOM 1595 C CA . ASP A 1 220 ? 1.229 -8.906 2.221 1 97.5 220 ASP A CA 1
ATOM 1596 C C . ASP A 1 220 ? 0.122 -7.855 2.172 1 97.5 220 ASP A C 1
ATOM 1598 O O . ASP A 1 220 ? -0.875 -7.961 2.889 1 97.5 220 ASP A O 1
ATOM 1602 N N . ARG A 1 221 ? 0.26 -6.879 1.289 1 93.81 221 ARG A N 1
ATOM 1603 C CA . ARG A 1 221 ? -0.706 -5.793 1.186 1 93.81 221 ARG A CA 1
ATOM 1604 C C . ARG A 1 221 ? -1.632 -5.992 -0.01 1 93.81 221 ARG A C 1
ATOM 1606 O O . ARG A 1 221 ? -2.568 -5.219 -0.213 1 93.81 221 ARG A O 1
ATOM 1613 N N . ILE A 1 222 ? -1.392 -7.008 -0.751 1 97.06 222 ILE A N 1
ATOM 1614 C CA . ILE A 1 222 ? -2.189 -7.27 -1.944 1 97.06 222 ILE A CA 1
ATOM 1615 C C . ILE A 1 222 ? -3.199 -8.375 -1.659 1 97.06 222 ILE A C 1
ATOM 1617 O O . ILE A 1 222 ? -4.391 -8.234 -1.951 1 97.06 222 ILE A O 1
ATOM 1621 N N . ILE A 1 223 ? -2.729 -9.469 -1.113 1 98 223 ILE A N 1
ATOM 1622 C CA . ILE A 1 223 ? -3.576 -10.586 -0.718 1 98 223 ILE A CA 1
ATOM 1623 C C . ILE A 1 223 ? -3.723 -10.609 0.802 1 98 223 ILE A C 1
ATOM 1625 O O . ILE A 1 223 ? -2.773 -10.938 1.519 1 98 223 ILE A O 1
ATOM 1629 N N . ASP A 1 224 ? -4.859 -10.367 1.308 1 94.06 224 ASP A N 1
ATOM 1630 C CA . ASP A 1 224 ? -5.016 -10.203 2.75 1 94.06 224 ASP A CA 1
ATOM 1631 C C . ASP A 1 224 ? -5.184 -11.555 3.441 1 94.06 224 ASP A C 1
ATOM 1633 O O . ASP A 1 224 ? -5.336 -12.586 2.779 1 94.06 224 ASP A O 1
ATOM 1637 N N . ALA A 1 225 ? -5.176 -11.539 4.73 1 95.44 225 ALA A N 1
ATOM 1638 C CA . ALA A 1 225 ? -5.219 -12.734 5.559 1 95.44 225 ALA A CA 1
ATOM 1639 C C . ALA A 1 225 ? -6.547 -13.469 5.398 1 95.44 225 ALA A C 1
ATOM 1641 O O . ALA A 1 225 ? -6.617 -14.688 5.555 1 95.44 225 ALA A O 1
ATOM 1642 N N . GLY A 1 226 ? -7.578 -12.711 5.121 1 96.88 226 GLY A N 1
ATOM 1643 C CA . GLY A 1 226 ? -8.867 -13.344 4.906 1 96.88 226 GLY A CA 1
ATOM 1644 C C . GLY A 1 226 ? -8.859 -14.344 3.768 1 96.88 226 GLY A C 1
ATOM 1645 O O . GLY A 1 226 ? -9.492 -15.398 3.859 1 96.88 226 GLY A O 1
ATOM 1646 N N . GLN A 1 227 ? -8.18 -14 2.707 1 98.44 227 GLN A N 1
ATOM 1647 C CA . GLN A 1 227 ? -8.055 -14.906 1.57 1 98.44 227 GLN A CA 1
ATOM 1648 C C . GLN A 1 227 ? -7.301 -16.172 1.959 1 98.44 227 GLN A C 1
ATOM 1650 O O . GLN A 1 227 ? -7.641 -17.266 1.509 1 98.44 227 GLN A O 1
ATOM 1655 N N . GLN A 1 228 ? -6.25 -16.031 2.771 1 98.56 228 GLN A N 1
ATOM 1656 C CA . GLN A 1 228 ? -5.48 -17.172 3.234 1 98.56 228 GLN A CA 1
ATOM 1657 C C . GLN A 1 228 ? -6.324 -18.094 4.125 1 98.56 228 GLN A C 1
ATOM 1659 O O . GLN A 1 228 ? -6.262 -19.312 4.012 1 98.56 228 GLN A O 1
ATOM 1664 N N . ARG A 1 229 ? -7.109 -17.5 5.016 1 98.38 229 ARG A N 1
ATOM 1665 C CA . ARG A 1 229 ? -8.008 -18.266 5.875 1 98.38 229 ARG A CA 1
ATOM 1666 C C . ARG A 1 229 ? -9.039 -19.016 5.055 1 98.38 229 ARG A C 1
ATOM 1668 O O . ARG A 1 229 ? -9.391 -20.156 5.387 1 98.38 229 ARG A O 1
ATOM 1675 N N . ALA A 1 230 ? -9.523 -18.359 4.031 1 98.62 230 ALA A N 1
ATOM 1676 C CA . ALA A 1 230 ? -10.5 -19 3.154 1 98.62 230 ALA A CA 1
ATOM 1677 C C . ALA A 1 230 ? -9.891 -20.219 2.463 1 98.62 230 ALA A C 1
ATOM 1679 O O . ALA A 1 230 ? -10.57 -21.234 2.279 1 98.62 230 ALA A O 1
ATOM 1680 N N . LEU A 1 231 ? -8.656 -20.125 2.043 1 98.88 231 LEU A N 1
ATOM 1681 C CA . LEU A 1 231 ? -7.965 -21.266 1.462 1 98.88 231 LEU A CA 1
ATOM 1682 C C . LEU A 1 231 ? -7.891 -22.422 2.459 1 98.88 231 LEU A C 1
ATOM 1684 O O . LEU A 1 231 ? -8.203 -23.562 2.117 1 98.88 231 LEU A O 1
ATOM 1688 N N . LEU A 1 232 ? -7.492 -22.109 3.691 1 98.69 232 LEU A N 1
ATOM 1689 C CA . LEU A 1 232 ? -7.336 -23.109 4.746 1 98.69 232 LEU A CA 1
ATOM 1690 C C . LEU A 1 232 ? -8.664 -23.797 5.051 1 98.69 232 LEU A C 1
ATOM 1692 O O . LEU A 1 232 ? -8.711 -25 5.281 1 98.69 232 LEU A O 1
ATOM 1696 N N . SER A 1 233 ? -9.688 -23.031 5.055 1 98.38 233 SER A N 1
ATOM 1697 C CA . SER A 1 233 ? -11.008 -23.562 5.363 1 98.38 233 SER A CA 1
ATOM 1698 C C . SER A 1 233 ? -11.539 -24.422 4.219 1 98.38 233 SER A C 1
ATOM 1700 O O . SER A 1 233 ? -12.336 -25.328 4.441 1 98.38 233 SER A O 1
ATOM 1702 N N . GLY A 1 234 ? -11.148 -24.141 3.023 1 98.69 234 GLY A N 1
ATOM 1703 C CA . GLY A 1 234 ? -11.719 -24.781 1.847 1 98.69 234 GLY A CA 1
ATOM 1704 C C . GLY A 1 234 ? -10.969 -26.031 1.423 1 98.69 234 GLY A C 1
ATOM 1705 O O . GLY A 1 234 ? -11.508 -26.859 0.691 1 98.69 234 GLY A O 1
ATOM 1706 N N . ILE A 1 235 ? -9.695 -26.125 1.787 1 98.81 235 ILE A N 1
ATOM 1707 C CA . ILE A 1 235 ? -8.867 -27.281 1.418 1 98.81 235 ILE A CA 1
ATOM 1708 C C . ILE A 1 235 ? -8.719 -28.203 2.615 1 98.81 235 ILE A C 1
ATOM 1710 O O . ILE A 1 235 ? -8.133 -27.828 3.633 1 98.81 235 ILE A O 1
ATOM 1714 N N . ALA A 1 236 ? -9.125 -29.422 2.518 1 97.81 236 ALA A N 1
ATOM 1715 C CA . ALA A 1 236 ? -9.266 -30.344 3.639 1 97.81 236 ALA A CA 1
ATOM 1716 C C . ALA A 1 236 ? -7.922 -30.625 4.297 1 97.81 236 ALA A C 1
ATOM 1718 O O . ALA A 1 236 ? -7.801 -30.594 5.523 1 97.81 236 ALA A O 1
ATOM 1719 N N . ASP A 1 237 ? -6.918 -30.953 3.539 1 98.12 237 ASP A N 1
ATOM 1720 C CA . ASP A 1 237 ? -5.59 -31.266 4.055 1 98.12 237 ASP A CA 1
ATOM 1721 C C . ASP A 1 237 ? -4.621 -30.109 3.82 1 98.12 237 ASP A C 1
ATOM 1723 O O . ASP A 1 237 ? -3.719 -30.203 2.988 1 98.12 237 ASP A O 1
ATOM 1727 N N . SER A 1 238 ? -4.852 -29.031 4.586 1 98.69 238 SER A N 1
ATOM 1728 C CA . SER A 1 238 ? -4.016 -27.828 4.434 1 98.69 238 SER A CA 1
ATOM 1729 C C . SER A 1 238 ? -3.387 -27.438 5.762 1 98.69 238 SER A C 1
ATOM 1731 O O . SER A 1 238 ? -3.945 -27.703 6.828 1 98.69 238 SER A O 1
ATOM 1733 N N . ARG A 1 239 ? -2.223 -26.906 5.68 1 98.38 239 ARG A N 1
ATOM 1734 C CA . ARG A 1 239 ? -1.555 -26.312 6.832 1 98.38 239 ARG A CA 1
ATOM 1735 C C . ARG A 1 239 ? -1.054 -24.906 6.512 1 98.38 239 ARG A C 1
ATOM 1737 O O . ARG A 1 239 ? -0.83 -24.578 5.344 1 98.38 239 ARG A O 1
ATOM 1744 N N . TYR A 1 240 ? -0.922 -24.141 7.543 1 98.5 240 TYR A N 1
ATOM 1745 C CA . TYR A 1 240 ? -0.56 -22.719 7.422 1 98.5 240 TYR A CA 1
ATOM 1746 C C . TYR A 1 240 ? 0.9 -22.5 7.801 1 98.5 240 TYR A C 1
ATOM 1748 O O . TYR A 1 240 ? 1.4 -23.109 8.75 1 98.5 240 TYR A O 1
ATOM 1756 N N . ALA A 1 241 ? 1.637 -21.703 7.043 1 98.5 241 ALA A N 1
ATOM 1757 C CA . ALA A 1 241 ? 2.934 -21.141 7.41 1 98.5 241 ALA A CA 1
ATOM 1758 C C . ALA A 1 241 ? 3.031 -19.672 6.992 1 98.5 241 ALA A C 1
ATOM 1760 O O . ALA A 1 241 ? 2.223 -19.203 6.191 1 98.5 241 ALA A O 1
ATOM 1761 N N . GLU A 1 242 ? 3.996 -18.984 7.574 1 98.06 242 GLU A N 1
ATOM 1762 C CA . GLU A 1 242 ? 4.168 -17.562 7.266 1 98.06 242 GLU A CA 1
ATOM 1763 C C . GLU A 1 242 ? 5.633 -17.234 7.008 1 98.06 242 GLU A C 1
ATOM 1765 O O . GLU A 1 242 ? 6.527 -17.828 7.613 1 98.06 242 GLU A O 1
ATOM 1770 N N . ILE A 1 243 ? 5.883 -16.359 6.094 1 98.19 243 ILE A N 1
ATOM 1771 C CA . ILE A 1 243 ? 7.203 -15.773 5.879 1 98.19 243 ILE A CA 1
ATOM 1772 C C . ILE A 1 243 ? 7.172 -14.281 6.215 1 98.19 243 ILE A C 1
ATOM 1774 O O . ILE A 1 243 ? 6.195 -13.594 5.91 1 98.19 243 ILE A O 1
ATOM 1778 N N . ASP A 1 244 ? 8.227 -13.773 6.906 1 97.06 244 ASP A N 1
ATOM 1779 C CA . ASP A 1 244 ? 8.32 -12.367 7.273 1 97.06 244 ASP A CA 1
ATOM 1780 C C . ASP A 1 244 ? 8.734 -11.516 6.074 1 97.06 244 ASP A C 1
ATOM 1782 O O . ASP A 1 244 ? 9.867 -11.039 6.004 1 97.06 244 ASP A O 1
ATOM 1786 N N . ALA A 1 245 ? 7.832 -11.258 5.191 1 97.62 245 ALA A N 1
ATOM 1787 C CA . ALA A 1 245 ? 8.023 -10.516 3.947 1 97.62 245 ALA A CA 1
ATOM 1788 C C . ALA A 1 245 ? 6.695 -9.953 3.443 1 97.62 245 ALA A C 1
ATOM 1790 O O . ALA A 1 245 ? 5.645 -10.18 4.047 1 97.62 245 ALA A O 1
ATOM 1791 N N . GLY A 1 246 ? 6.77 -9.148 2.438 1 97.62 246 GLY A N 1
ATOM 1792 C CA . GLY A 1 246 ? 5.582 -8.719 1.716 1 97.62 246 GLY A CA 1
ATOM 1793 C C . GLY A 1 246 ? 5.152 -9.703 0.642 1 97.62 246 GLY A C 1
ATOM 1794 O O . GLY A 1 246 ? 5.555 -10.867 0.663 1 97.62 246 GLY A O 1
ATOM 1795 N N . HIS A 1 247 ? 4.234 -9.234 -0.228 1 97.94 247 HIS A N 1
ATOM 1796 C CA . HIS A 1 247 ? 3.723 -10.031 -1.333 1 97.94 247 HIS A CA 1
ATOM 1797 C C . HIS A 1 247 ? 4.855 -10.555 -2.207 1 97.94 247 HIS A C 1
ATOM 1799 O O . HIS A 1 247 ? 4.762 -11.648 -2.764 1 97.94 247 HIS A O 1
ATOM 1805 N N . GLY A 1 248 ? 5.898 -9.742 -2.314 1 97.31 248 GLY A N 1
ATOM 1806 C CA . GLY A 1 248 ? 7.008 -10.055 -3.201 1 97.31 248 GLY A CA 1
ATOM 1807 C C . GLY A 1 248 ? 8.109 -10.852 -2.525 1 97.31 248 GLY A C 1
ATOM 1808 O O . GLY A 1 248 ? 9.289 -10.641 -2.795 1 97.31 248 GLY A O 1
ATOM 1809 N N . ALA A 1 249 ? 7.812 -11.789 -1.714 1 97.56 249 ALA A N 1
ATOM 1810 C CA . ALA A 1 249 ? 8.766 -12.594 -0.958 1 97.56 249 ALA A CA 1
ATOM 1811 C C . ALA A 1 249 ? 9.812 -13.211 -1.88 1 97.56 249 ALA A C 1
ATOM 1813 O O . ALA A 1 249 ? 11 -13.234 -1.553 1 97.56 249 ALA A O 1
ATOM 1814 N N . PRO A 1 250 ? 9.438 -13.75 -3.08 1 96 250 PRO A N 1
ATOM 1815 C CA . PRO A 1 250 ? 10.461 -14.312 -3.967 1 96 250 PRO A CA 1
ATOM 1816 C C . PRO A 1 250 ? 11.555 -13.312 -4.32 1 96 250 PRO A C 1
ATOM 1818 O O . PRO A 1 250 ? 12.695 -13.711 -4.57 1 96 250 PRO A O 1
ATOM 1821 N N . GLY A 1 251 ? 11.188 -12.055 -4.426 1 92 251 GLY A N 1
ATOM 1822 C CA . GLY A 1 251 ? 12.156 -11.023 -4.773 1 92 251 GLY A CA 1
ATOM 1823 C C . GLY A 1 251 ? 12.812 -10.398 -3.562 1 92 251 GLY A C 1
ATOM 1824 O O . GLY A 1 251 ? 14.008 -10.086 -3.592 1 92 251 GLY A O 1
ATOM 1825 N N . GLU A 1 252 ? 12.133 -10.242 -2.465 1 93.31 252 GLU A N 1
ATOM 1826 C CA . GLU A 1 252 ? 12.609 -9.523 -1.289 1 93.31 252 GLU A CA 1
ATOM 1827 C C . GLU A 1 252 ? 13.484 -10.414 -0.412 1 93.31 252 GLU A C 1
ATOM 1829 O O . GLU A 1 252 ? 14.367 -9.93 0.291 1 93.31 252 GLU A O 1
ATOM 1834 N N . ASP A 1 253 ? 13.164 -11.703 -0.379 1 94.5 253 ASP A N 1
ATOM 1835 C CA . ASP A 1 253 ? 13.875 -12.695 0.415 1 94.5 253 ASP A CA 1
ATOM 1836 C C . ASP A 1 253 ? 13.945 -14.039 -0.316 1 94.5 253 ASP A C 1
ATOM 1838 O O . ASP A 1 253 ? 13.406 -15.039 0.161 1 94.5 253 ASP A O 1
ATOM 1842 N N . PRO A 1 254 ? 14.703 -14.016 -1.412 1 96.06 254 PRO A N 1
ATOM 1843 C CA . PRO A 1 254 ? 14.719 -15.219 -2.254 1 96.06 254 PRO A CA 1
ATOM 1844 C C . PRO A 1 254 ? 15.195 -16.453 -1.504 1 96.06 254 PRO A C 1
ATOM 1846 O O . PRO A 1 254 ? 14.617 -17.547 -1.667 1 96.06 254 PRO A O 1
ATOM 1849 N N . GLU A 1 255 ? 16.172 -16.328 -0.629 1 96.44 255 GLU A N 1
ATOM 1850 C CA . GLU A 1 255 ? 16.719 -17.484 0.08 1 96.44 255 GLU A CA 1
ATOM 1851 C C . GLU A 1 255 ? 15.742 -18 1.128 1 96.44 255 GLU A C 1
ATOM 1853 O O . GLU A 1 255 ? 15.523 -19.203 1.238 1 96.44 255 GLU A O 1
ATOM 1858 N N . GLY A 1 256 ? 15.211 -17.016 1.924 1 97.38 256 GLY A N 1
ATOM 1859 C CA . GLY A 1 256 ? 14.219 -17.422 2.908 1 97.38 256 GLY A CA 1
ATOM 1860 C C . GLY A 1 256 ? 12.977 -18.031 2.291 1 97.38 256 GLY A C 1
ATOM 1861 O O . GLY A 1 256 ? 12.453 -19.031 2.807 1 97.38 256 GLY A O 1
ATOM 1862 N N . PHE A 1 257 ? 12.578 -17.531 1.188 1 98.38 257 PHE A N 1
ATOM 1863 C CA . PHE A 1 257 ? 11.43 -18.031 0.45 1 98.38 257 PHE A CA 1
ATOM 1864 C C . PHE A 1 257 ? 11.688 -19.453 -0.059 1 98.38 257 PHE A C 1
ATOM 1866 O O . PHE A 1 257 ? 10.883 -20.359 0.17 1 98.38 257 PHE A O 1
ATOM 1873 N N . ALA A 1 258 ? 12.805 -19.672 -0.671 1 98.69 258 ALA A N 1
ATOM 1874 C CA . ALA A 1 258 ? 13.188 -20.984 -1.196 1 98.69 258 ALA A CA 1
ATOM 1875 C C . ALA A 1 258 ? 13.305 -22.016 -0.075 1 98.69 258 ALA A C 1
ATOM 1877 O O . ALA A 1 258 ? 12.875 -23.156 -0.228 1 98.69 258 ALA A O 1
ATOM 1878 N N . ALA A 1 259 ? 13.836 -21.578 1.011 1 98.44 259 ALA A N 1
ATOM 1879 C CA . ALA A 1 259 ? 14.047 -22.5 2.133 1 98.44 259 ALA A CA 1
ATOM 1880 C C . ALA A 1 259 ? 12.719 -23 2.691 1 98.44 259 ALA A C 1
ATOM 1882 O O . ALA A 1 259 ? 12.586 -24.172 3.053 1 98.44 259 ALA A O 1
ATOM 1883 N N . LYS A 1 260 ? 11.742 -22.094 2.783 1 98.38 260 LYS A N 1
ATOM 1884 C CA . LYS A 1 260 ? 10.43 -22.469 3.291 1 98.38 260 LYS A CA 1
ATOM 1885 C C . LYS A 1 260 ? 9.758 -23.5 2.385 1 98.38 260 LYS A C 1
ATOM 1887 O O . LYS A 1 260 ? 9.18 -24.484 2.865 1 98.38 260 LYS A O 1
ATOM 1892 N N . LEU A 1 261 ? 9.812 -23.297 1.146 1 98.81 261 LEU A N 1
ATOM 1893 C CA . LEU A 1 261 ? 9.188 -24.203 0.189 1 98.81 261 LEU A CA 1
ATOM 1894 C C . LEU A 1 261 ? 9.938 -25.531 0.133 1 98.81 261 LEU A C 1
ATOM 1896 O O . LEU A 1 261 ? 9.32 -26.594 0.092 1 98.81 261 LEU A O 1
ATOM 1900 N N . ALA A 1 262 ? 11.266 -25.469 0.131 1 98.81 262 ALA A N 1
ATOM 1901 C CA . ALA A 1 262 ? 12.078 -26.672 0.091 1 98.81 262 ALA A CA 1
ATOM 1902 C C . ALA A 1 262 ? 11.797 -27.562 1.297 1 98.81 262 ALA A C 1
ATOM 1904 O O . ALA A 1 262 ? 11.703 -28.797 1.166 1 98.81 262 ALA A O 1
ATOM 1905 N N . ALA A 1 263 ? 11.664 -26.953 2.451 1 98.69 263 ALA A N 1
ATOM 1906 C CA . ALA A 1 263 ? 11.391 -27.719 3.67 1 98.69 263 ALA A CA 1
ATOM 1907 C C . ALA A 1 263 ? 10.07 -28.469 3.559 1 98.69 263 ALA A C 1
ATOM 1909 O O . ALA A 1 263 ? 9.984 -29.641 3.955 1 98.69 263 ALA A O 1
ATOM 1910 N N . PHE A 1 264 ? 9.062 -27.828 3.102 1 98.69 264 PHE A N 1
ATOM 1911 C CA . PHE A 1 264 ? 7.766 -28.469 2.918 1 98.69 264 PHE A CA 1
ATOM 1912 C C . PHE A 1 264 ? 7.867 -29.625 1.929 1 98.69 264 PHE A C 1
ATOM 1914 O O . PHE A 1 264 ? 7.355 -30.719 2.186 1 98.69 264 PHE A O 1
ATOM 1921 N N . LEU A 1 265 ? 8.484 -29.375 0.787 1 98.62 265 LEU A N 1
ATOM 1922 C CA . LEU A 1 265 ? 8.625 -30.375 -0.266 1 98.62 265 LEU A CA 1
ATOM 1923 C C . LEU A 1 265 ? 9.383 -31.609 0.242 1 98.62 265 LEU A C 1
ATOM 1925 O O . LEU A 1 265 ? 8.992 -32.75 -0.024 1 98.62 265 LEU A O 1
ATOM 1929 N N . ASP A 1 266 ? 10.453 -31.344 0.978 1 98.12 266 ASP A N 1
ATOM 1930 C CA . ASP A 1 266 ? 11.242 -32.438 1.547 1 98.12 266 ASP A CA 1
ATOM 1931 C C . ASP A 1 266 ? 10.414 -33.281 2.514 1 98.12 266 ASP A C 1
ATOM 1933 O O . ASP A 1 266 ? 10.516 -34.5 2.525 1 98.12 266 ASP A O 1
ATOM 1937 N N . GLU A 1 267 ? 9.656 -32.594 3.297 1 97.62 267 GLU A N 1
ATOM 1938 C CA . GLU A 1 267 ? 8.773 -33.281 4.23 1 97.62 267 GLU A CA 1
ATOM 1939 C C . GLU A 1 267 ? 7.785 -34.188 3.492 1 97.62 267 GLU A C 1
ATOM 1941 O O . GLU A 1 267 ? 7.508 -35.281 3.928 1 97.62 267 GLU A O 1
ATOM 1946 N N . ARG A 1 268 ? 7.238 -33.688 2.391 1 96.69 268 ARG A N 1
ATOM 1947 C CA . ARG A 1 268 ? 6.242 -34.438 1.638 1 96.69 268 ARG A CA 1
ATOM 1948 C C . ARG A 1 268 ? 6.867 -35.656 0.99 1 96.69 268 ARG A C 1
ATOM 1950 O O . ARG A 1 268 ? 6.25 -36.719 0.954 1 96.69 268 ARG A O 1
ATOM 1957 N N . VAL A 1 269 ? 8.094 -35.562 0.483 1 96.25 269 VAL A N 1
ATOM 1958 C CA . VAL A 1 269 ? 8.789 -36.688 -0.129 1 96.25 269 VAL A CA 1
ATOM 1959 C C . VAL A 1 269 ? 9.109 -37.719 0.932 1 96.25 269 VAL A C 1
ATOM 1961 O O . VAL A 1 269 ? 8.953 -38.938 0.689 1 96.25 269 VAL A O 1
ATOM 1964 N N . ALA A 1 270 ? 9.516 -37.25 2.08 1 94.5 270 ALA A N 1
ATOM 1965 C CA . ALA A 1 270 ? 9.805 -38.156 3.178 1 94.5 270 ALA A CA 1
ATOM 1966 C C . ALA A 1 270 ? 8.555 -38.938 3.602 1 94.5 270 ALA A C 1
ATOM 1968 O O . ALA A 1 270 ? 8.617 -40.125 3.896 1 94.5 270 ALA A O 1
ATOM 1969 N N . ALA A 1 271 ? 7.461 -38.281 3.641 1 92.06 271 ALA A N 1
ATOM 1970 C CA . ALA A 1 271 ? 6.195 -38.875 4.051 1 92.06 271 ALA A CA 1
ATOM 1971 C C . ALA A 1 271 ? 5.746 -39.938 3.049 1 92.06 271 ALA A C 1
ATOM 1973 O O . ALA A 1 271 ? 5.109 -40.938 3.422 1 92.06 271 ALA A O 1
ATOM 1974 N N . GLU A 1 272 ? 6.035 -39.719 1.792 1 89.19 272 GLU A N 1
ATOM 1975 C CA . GLU A 1 272 ? 5.652 -40.656 0.746 1 89.19 272 GLU A CA 1
ATOM 1976 C C . GLU A 1 272 ? 6.508 -41.906 0.799 1 89.19 272 GLU A C 1
ATOM 1978 O O . GLU A 1 272 ? 6.102 -42.969 0.306 1 89.19 272 GLU A O 1
ATOM 1983 N N . ARG A 1 273 ? 7.715 -41.781 1.346 1 86.31 273 ARG A N 1
ATOM 1984 C CA . ARG A 1 273 ? 8.625 -42.938 1.452 1 86.31 273 ARG A CA 1
ATOM 1985 C C . ARG A 1 273 ? 8.289 -43.781 2.67 1 86.31 273 ARG A C 1
ATOM 1987 O O . ARG A 1 273 ? 8.664 -44.938 2.73 1 86.31 273 ARG A O 1
ATOM 1994 N N . GLU A 1 274 ? 7.762 -43.219 3.789 1 70.88 274 GLU A N 1
ATOM 1995 C CA . GLU A 1 274 ? 7.453 -44 4.992 1 70.88 274 GLU A CA 1
ATOM 1996 C C . GLU A 1 274 ? 6.27 -44.938 4.762 1 70.88 274 GLU A C 1
ATOM 1998 O O . GLU A 1 274 ? 5.203 -44.5 4.328 1 70.88 274 GLU A O 1
ATOM 2003 N N . PRO A 1 275 ? 6.25 -46.344 4.742 1 58.25 275 PRO A N 1
ATOM 2004 C CA . PRO A 1 275 ? 5.223 -47.375 4.605 1 58.25 275 PRO A CA 1
ATOM 2005 C C . PRO A 1 275 ? 4.082 -47.219 5.609 1 58.25 275 PRO A C 1
ATOM 2007 O O . PRO A 1 275 ? 4.285 -46.656 6.695 1 58.25 275 PRO A O 1
ATOM 2010 N N . ALA A 1 276 ? 2.721 -47.25 5.262 1 57.88 276 ALA A N 1
ATOM 2011 C CA . ALA A 1 276 ? 1.507 -47.156 6.07 1 57.88 276 ALA A CA 1
ATOM 2012 C C . ALA A 1 276 ? 1.634 -47.969 7.355 1 57.88 276 ALA A C 1
ATOM 2014 O O . ALA A 1 276 ? 0.732 -47.969 8.195 1 57.88 276 ALA A O 1
ATOM 2015 N N . GLY A 1 277 ? 2.232 -48.938 7.355 1 44.62 277 GLY A N 1
ATOM 2016 C CA . GLY A 1 277 ? 2.205 -49.906 8.453 1 44.62 277 GLY A CA 1
ATOM 2017 C C . GLY A 1 277 ? 2.824 -49.375 9.727 1 44.62 277 GLY A C 1
ATOM 2018 O O . GLY A 1 277 ? 2.752 -50 10.781 1 44.62 277 GLY A O 1
ATOM 2019 N N . LEU A 1 278 ? 3.953 -48.688 9.711 1 47.53 278 LEU A N 1
ATOM 2020 C CA . LEU A 1 278 ? 4.617 -48.281 10.938 1 47.53 278 LEU A CA 1
ATOM 2021 C C . LEU A 1 278 ? 4.055 -46.938 11.43 1 47.53 278 LEU A C 1
ATOM 2023 O O . LEU A 1 278 ? 4.613 -46.312 12.336 1 47.53 278 LEU A O 1
ATOM 2027 N N . ARG A 1 279 ? 3.055 -46.406 10.938 1 39.88 279 ARG A N 1
ATOM 2028 C CA . ARG A 1 279 ? 2.471 -45.281 11.648 1 39.88 279 ARG A CA 1
ATOM 2029 C C . ARG A 1 279 ? 1.537 -45.75 12.758 1 39.88 279 ARG A C 1
ATOM 2031 O O . ARG A 1 279 ? 0.807 -46.719 12.586 1 39.88 279 ARG A O 1
ATOM 2038 N N . MET B 1 1 ? -14.656 35.156 4.066 1 87.5 1 MET B N 1
ATOM 2039 C CA . MET B 1 1 ? -13.523 34.344 4.496 1 87.5 1 MET B CA 1
ATOM 2040 C C . MET B 1 1 ? -12.32 35.219 4.844 1 87.5 1 MET B C 1
ATOM 2042 O O . MET B 1 1 ? -11.828 35.969 3.998 1 87.5 1 MET B O 1
ATOM 2046 N N . PRO B 1 2 ? -11.961 35.25 6.094 1 96.25 2 PRO B N 1
ATOM 2047 C CA . PRO B 1 2 ? -10.836 36.094 6.473 1 96.25 2 PRO B CA 1
ATOM 2048 C C . PRO B 1 2 ? -9.516 35.656 5.852 1 96.25 2 PRO B C 1
ATOM 2050 O O . PRO B 1 2 ? -9.383 34.5 5.449 1 96.25 2 PRO B O 1
ATOM 2053 N N . SER B 1 3 ? -8.664 36.594 5.668 1 98.31 3 SER B N 1
ATOM 2054 C CA . SER B 1 3 ? -7.312 36.312 5.188 1 98.31 3 SER B CA 1
ATOM 2055 C C . SER B 1 3 ? -6.285 37.188 5.883 1 98.31 3 SER B C 1
ATOM 2057 O O . SER B 1 3 ? -6.637 38.219 6.469 1 98.31 3 SER B O 1
ATOM 2059 N N . THR B 1 4 ? -5.09 36.75 5.898 1 98.62 4 THR B N 1
ATOM 2060 C CA . THR B 1 4 ? -3.959 37.469 6.445 1 98.62 4 THR B CA 1
ATOM 2061 C C . THR B 1 4 ? -2.691 37.188 5.641 1 98.62 4 THR B C 1
ATOM 2063 O O . THR B 1 4 ? -2.686 36.344 4.77 1 98.62 4 THR B O 1
ATOM 2066 N N . THR B 1 5 ? -1.673 38 5.891 1 98.44 5 THR B N 1
ATOM 2067 C CA . THR B 1 5 ? -0.412 37.812 5.18 1 98.44 5 THR B CA 1
ATOM 2068 C C . THR B 1 5 ? 0.624 37.156 6.078 1 98.44 5 THR B C 1
ATOM 2070 O O . THR B 1 5 ? 0.733 37.469 7.262 1 98.44 5 THR B O 1
ATOM 2073 N N . ALA B 1 6 ? 1.301 36.219 5.535 1 98.5 6 ALA B N 1
ATOM 2074 C CA . ALA B 1 6 ? 2.42 35.562 6.207 1 98.5 6 ALA B CA 1
ATOM 2075 C C . ALA B 1 6 ? 3.711 35.719 5.414 1 98.5 6 ALA B C 1
ATOM 2077 O O . ALA B 1 6 ? 3.729 35.5 4.195 1 98.5 6 ALA B O 1
ATOM 2078 N N . ALA B 1 7 ? 4.766 36.125 6.113 1 97.69 7 ALA B N 1
ATOM 2079 C CA . ALA B 1 7 ? 6.09 36.156 5.492 1 97.69 7 ALA B CA 1
ATOM 2080 C C . ALA B 1 7 ? 6.688 34.75 5.43 1 97.69 7 ALA B C 1
ATOM 2082 O O . ALA B 1 7 ? 6.727 34.031 6.434 1 97.69 7 ALA B O 1
ATOM 2083 N N . LEU B 1 8 ? 7.133 34.344 4.254 1 97.94 8 LEU B N 1
ATOM 2084 C CA . LEU B 1 8 ? 7.742 33.031 4.043 1 97.94 8 LEU B CA 1
ATOM 2085 C C . LEU B 1 8 ? 9.203 33.188 3.621 1 97.94 8 LEU B C 1
ATOM 2087 O O . LEU B 1 8 ? 9.68 34.281 3.387 1 97.94 8 LEU B O 1
ATOM 2091 N N . SER B 1 9 ? 9.969 32.094 3.52 1 96.56 9 SER B N 1
ATOM 2092 C CA . SER B 1 9 ? 11.398 32.094 3.23 1 96.56 9 SER B CA 1
ATOM 2093 C C . SER B 1 9 ? 11.695 32.719 1.866 1 96.56 9 SER B C 1
ATOM 2095 O O . SER B 1 9 ? 12.734 33.344 1.675 1 96.56 9 SER B O 1
ATOM 2097 N N . HIS B 1 10 ? 10.758 32.562 0.899 1 95.5 10 HIS B N 1
ATOM 2098 C CA . HIS B 1 10 ? 11.023 33 -0.462 1 95.5 10 HIS B CA 1
ATOM 2099 C C . HIS B 1 10 ? 9.969 34 -0.923 1 95.5 10 HIS B C 1
ATOM 2101 O O . HIS B 1 10 ? 9.812 34.25 -2.123 1 95.5 10 HIS B O 1
ATOM 2107 N N . GLY B 1 11 ? 9.25 34.531 -0.009 1 96.69 11 GLY B N 1
ATOM 2108 C CA . GLY B 1 11 ? 8.195 35.469 -0.344 1 96.69 11 GLY B CA 1
ATOM 2109 C C . GLY B 1 11 ? 7.109 35.562 0.711 1 96.69 11 GLY B C 1
ATOM 2110 O O . GLY B 1 11 ? 7.387 35.469 1.908 1 96.69 11 GLY B O 1
ATOM 2111 N N . ALA B 1 12 ? 5.922 35.875 0.241 1 97.75 12 ALA B N 1
ATOM 2112 C CA . ALA B 1 12 ? 4.797 36 1.166 1 97.75 12 ALA B CA 1
ATOM 2113 C C . ALA B 1 12 ? 3.607 35.156 0.691 1 97.75 12 ALA B C 1
ATOM 2115 O O . ALA B 1 12 ? 3.594 34.688 -0.444 1 97.75 12 ALA B O 1
ATOM 2116 N N . ALA B 1 13 ? 2.758 34.906 1.537 1 98.56 13 ALA B N 1
ATOM 2117 C CA . ALA B 1 13 ? 1.487 34.25 1.227 1 98.56 13 ALA B CA 1
ATOM 2118 C C . ALA B 1 13 ? 0.312 35.062 1.771 1 98.56 13 ALA B C 1
ATOM 2120 O O . ALA B 1 13 ? 0.423 35.688 2.822 1 98.56 13 ALA B O 1
ATOM 2121 N N . THR B 1 14 ? -0.747 35.125 1.045 1 98.75 14 THR B N 1
ATOM 2122 C CA . THR B 1 14 ? -2.053 35.531 1.566 1 98.75 14 THR B CA 1
ATOM 2123 C C . THR B 1 14 ? -2.84 34.281 2.018 1 98.75 14 THR B C 1
ATOM 2125 O O . THR B 1 14 ? -3.344 33.531 1.188 1 98.75 14 THR B O 1
ATOM 2128 N N . VAL B 1 15 ? -2.928 34.188 3.307 1 98.81 15 VAL B N 1
ATOM 2129 C CA . VAL B 1 15 ? -3.451 32.969 3.908 1 98.81 15 VAL B CA 1
ATOM 2130 C C . VAL B 1 15 ? -4.945 33.125 4.191 1 98.81 15 VAL B C 1
ATOM 2132 O O . VAL B 1 15 ? -5.34 33.938 5.039 1 98.81 15 VAL B O 1
ATOM 2135 N N . ALA B 1 16 ? -5.758 32.406 3.477 1 98.81 16 ALA B N 1
ATOM 2136 C CA . ALA B 1 16 ? -7.191 32.344 3.75 1 98.81 16 ALA B CA 1
ATOM 2137 C C . ALA B 1 16 ? -7.496 31.297 4.824 1 98.81 16 ALA B C 1
ATOM 2139 O O . ALA B 1 16 ? -6.887 30.219 4.852 1 98.81 16 ALA B O 1
ATOM 2140 N N . TYR B 1 17 ? -8.414 31.609 5.707 1 98.75 17 TYR B N 1
ATOM 2141 C CA . TYR B 1 17 ? -8.766 30.656 6.75 1 98.75 17 TYR B CA 1
ATOM 2142 C C . TYR B 1 17 ? -10.227 30.797 7.145 1 98.75 17 TYR B C 1
ATOM 2144 O O . TYR B 1 17 ? -10.867 31.812 6.844 1 98.75 17 TYR B O 1
ATOM 2152 N N . ASP B 1 18 ? -10.781 29.719 7.695 1 98.56 18 ASP B N 1
ATOM 2153 C CA . ASP B 1 18 ? -12.102 29.766 8.32 1 98.56 18 ASP B CA 1
ATOM 2154 C C . ASP B 1 18 ? -11.992 30.094 9.805 1 98.56 18 ASP B C 1
ATOM 2156 O O . ASP B 1 18 ? -11.008 29.734 10.461 1 98.56 18 ASP B O 1
ATOM 2160 N N . ARG B 1 19 ? -12.898 30.812 10.297 1 98.31 19 ARG B N 1
ATOM 2161 C CA . ARG B 1 19 ? -13.07 31.062 11.727 1 98.31 19 ARG B CA 1
ATOM 2162 C C . ARG B 1 19 ? -14.516 30.828 12.148 1 98.31 19 ARG B C 1
ATOM 2164 O O . ARG B 1 19 ? -15.445 31.391 11.555 1 98.31 19 ARG B O 1
ATOM 2171 N N . SER B 1 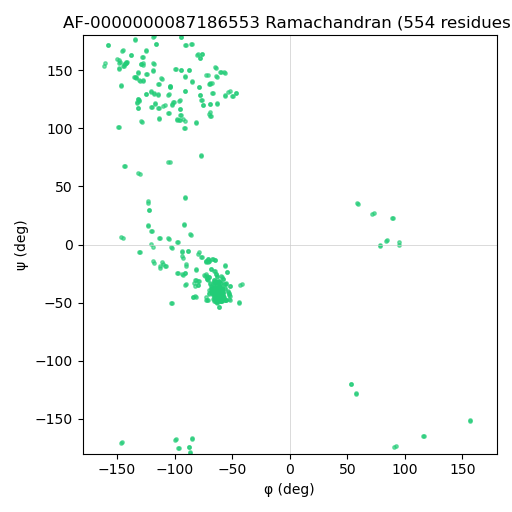20 ? -14.719 29.969 13.117 1 97.75 20 SER B N 1
ATOM 2172 C CA . SER B 1 20 ? -16.062 29.703 13.594 1 97.75 20 SER B CA 1
ATOM 2173 C C . SER B 1 20 ? -16.062 29.359 15.078 1 97.75 20 SER B C 1
ATOM 2175 O O . SER B 1 20 ? -15.047 28.922 15.625 1 97.75 20 SER B O 1
ATOM 2177 N N . GLY B 1 21 ? -17.172 29.672 15.719 1 98 21 GLY B N 1
ATOM 2178 C CA . GLY B 1 21 ? -17.391 29.219 17.094 1 98 21 GLY B CA 1
ATOM 2179 C C . GLY B 1 21 ? -16.922 30.219 18.125 1 98 21 GLY B C 1
ATOM 2180 O O . GLY B 1 21 ? -16.672 31.391 17.812 1 98 21 GLY B O 1
ATOM 2181 N N . SER B 1 22 ? -16.984 29.781 19.359 1 96.75 22 SER B N 1
ATOM 2182 C CA . SER B 1 22 ? -16.594 30.578 20.516 1 96.75 22 SER B CA 1
ATOM 2183 C C . SER B 1 22 ? -15.945 29.703 21.594 1 96.75 22 SER B C 1
ATOM 2185 O O . SER B 1 22 ? -16.203 28.5 21.656 1 96.75 22 SER B O 1
ATOM 2187 N N . GLY B 1 23 ? -15.133 30.359 22.328 1 97.06 23 GLY B N 1
ATOM 2188 C CA . GLY B 1 23 ? -14.406 29.641 23.359 1 97.06 23 GLY B CA 1
ATOM 2189 C C . GLY B 1 23 ? -12.906 29.625 23.141 1 97.06 23 GLY B C 1
ATOM 2190 O O . GLY B 1 23 ? -12.367 30.484 22.438 1 97.06 23 GLY B O 1
ATOM 2191 N N . PRO B 1 24 ? -12.203 28.703 23.875 1 98.06 24 PRO B N 1
ATOM 2192 C CA . PRO B 1 24 ? -10.758 28.609 23.656 1 98.06 24 PRO B CA 1
ATOM 2193 C C . PRO B 1 24 ? -10.391 28.344 22.203 1 98.06 24 PRO B C 1
ATOM 2195 O O . PRO B 1 24 ? -11.141 27.672 21.484 1 98.06 24 PRO B O 1
ATOM 2198 N N . GLY B 1 25 ? -9.258 28.859 21.766 1 98.75 25 GLY B N 1
ATOM 2199 C CA . GLY B 1 25 ? -8.828 28.734 20.391 1 98.75 25 GLY B CA 1
ATOM 2200 C C . GLY B 1 25 ? -8.43 27.312 20.016 1 98.75 25 GLY B C 1
ATOM 2201 O O . GLY B 1 25 ? -7.797 26.609 20.812 1 98.75 25 GLY B O 1
ATOM 2202 N N . LEU B 1 26 ? -8.797 26.859 18.891 1 98.94 26 LEU B N 1
ATOM 2203 C CA . LEU B 1 26 ? -8.391 25.609 18.266 1 98.94 26 LEU B CA 1
ATOM 2204 C C . LEU B 1 26 ? -7.98 25.844 16.812 1 98.94 26 LEU B C 1
ATOM 2206 O O . LEU B 1 26 ? -8.789 26.297 15.992 1 98.94 26 LEU B O 1
ATOM 2210 N N . VAL B 1 27 ? -6.75 25.578 16.484 1 98.94 27 VAL B N 1
ATOM 2211 C CA . VAL B 1 27 ? -6.262 25.703 15.117 1 98.94 27 VAL B CA 1
ATOM 2212 C C . VAL B 1 27 ? -6.098 24.328 14.492 1 98.94 27 VAL B C 1
ATOM 2214 O O . VAL B 1 27 ? -5.523 23.422 15.102 1 98.94 27 VAL B O 1
ATOM 2217 N N . LEU B 1 28 ? -6.664 24.141 13.305 1 98.94 28 LEU B N 1
ATOM 2218 C CA . LEU B 1 28 ? -6.672 22.859 12.602 1 98.94 28 LEU B CA 1
ATOM 2219 C C . LEU B 1 28 ? -5.855 22.938 11.312 1 98.94 28 LEU B C 1
ATOM 2221 O O . LEU B 1 28 ? -6.07 23.828 10.492 1 98.94 28 LEU B O 1
ATOM 2225 N N . VAL B 1 29 ? -4.934 22 11.109 1 98.94 29 VAL B N 1
ATOM 2226 C CA . VAL B 1 29 ? -3.98 22.078 10.008 1 98.94 29 VAL B CA 1
ATOM 2227 C C . VAL B 1 29 ? -4.137 20.859 9.102 1 98.94 29 VAL B C 1
ATOM 2229 O O . VAL B 1 29 ? -3.912 19.734 9.539 1 98.94 29 VAL B O 1
ATOM 2232 N N . HIS B 1 30 ? -4.48 21.031 7.836 1 98.62 30 HIS B N 1
ATOM 2233 C CA . HIS B 1 30 ? -4.824 19.969 6.914 1 98.62 30 HIS B CA 1
ATOM 2234 C C . HIS B 1 30 ? -3.572 19.297 6.352 1 98.62 30 HIS B C 1
ATOM 2236 O O . HIS B 1 30 ? -2.467 19.828 6.5 1 98.62 30 HIS B O 1
ATOM 2242 N N . GLY B 1 31 ? -3.74 18.141 5.793 1 98.31 31 GLY B N 1
ATOM 2243 C CA . GLY B 1 31 ? -2.643 17.344 5.254 1 98.31 31 GLY B CA 1
ATOM 2244 C C . GLY B 1 31 ? -2.299 17.703 3.818 1 98.31 31 GLY B C 1
ATOM 2245 O O . GLY B 1 31 ? -2.871 18.641 3.252 1 98.31 31 GLY B O 1
ATOM 2246 N N . THR B 1 32 ? -1.327 17.016 3.246 1 98.25 32 THR B N 1
ATOM 2247 C CA . THR B 1 32 ? -0.872 17.219 1.874 1 98.25 32 THR B CA 1
ATOM 2248 C C . THR B 1 32 ? -2.031 17.062 0.893 1 98.25 32 THR B C 1
ATOM 2250 O O . THR B 1 32 ? -2.783 16.094 0.95 1 98.25 32 THR B O 1
ATOM 2253 N N . GLY B 1 33 ? -2.191 18.047 0.032 1 96.31 33 GLY B N 1
ATOM 2254 C CA . GLY B 1 33 ? -3.15 17.969 -1.058 1 96.31 33 GLY B CA 1
ATOM 2255 C C . GLY B 1 33 ? -4.578 18.219 -0.614 1 96.31 33 GLY B C 1
ATOM 2256 O O . GLY B 1 33 ? -5.504 18.172 -1.425 1 96.31 33 GLY B O 1
ATOM 2257 N N . ALA B 1 34 ? -4.824 18.438 0.603 1 96.44 34 ALA B N 1
ATOM 2258 C CA . ALA B 1 34 ? -6.156 18.719 1.131 1 96.44 34 ALA B CA 1
ATOM 2259 C C . ALA B 1 34 ? -6.383 20.219 1.266 1 96.44 34 ALA B C 1
ATOM 2261 O O . ALA B 1 34 ? -5.648 21.031 0.685 1 96.44 34 ALA B O 1
ATOM 2262 N N . THR B 1 35 ? -7.508 20.562 1.818 1 97.12 35 THR B N 1
ATOM 2263 C CA . THR B 1 35 ? -7.902 21.922 2.189 1 97.12 35 THR B CA 1
ATOM 2264 C C . THR B 1 35 ? -8.516 21.938 3.59 1 97.12 35 THR B C 1
ATOM 2266 O O . THR B 1 35 ? -8.688 20.891 4.211 1 97.12 35 THR B O 1
ATOM 2269 N N . LYS B 1 36 ? -8.828 23.125 4.004 1 97.31 36 LYS B N 1
ATOM 2270 C CA . LYS B 1 36 ? -9.484 23.312 5.297 1 97.31 36 LYS B CA 1
ATOM 2271 C C . LYS B 1 36 ? -10.773 22.5 5.375 1 97.31 36 LYS B C 1
ATOM 2273 O O . LYS B 1 36 ? -11.258 22.188 6.469 1 97.31 36 LYS B O 1
ATOM 2278 N N . GLU B 1 37 ? -11.336 22.062 4.27 1 95.94 37 GLU B N 1
ATOM 2279 C CA . GLU B 1 37 ? -12.586 21.312 4.238 1 95.94 37 GLU B CA 1
ATOM 2280 C C . GLU B 1 37 ? -12.422 19.953 4.914 1 95.94 37 GLU B C 1
ATOM 2282 O O . GLU B 1 37 ? -13.406 19.359 5.363 1 95.94 37 GLU B O 1
ATOM 2287 N N . GLN B 1 38 ? -11.18 19.5 4.973 1 96.06 38 GLN B N 1
ATOM 2288 C CA . GLN B 1 38 ? -10.867 18.234 5.652 1 96.06 38 GLN B CA 1
ATOM 2289 C C . GLN B 1 38 ? -11.383 18.25 7.09 1 96.06 38 GLN B C 1
ATOM 2291 O O . GLN B 1 38 ? -11.695 17.188 7.645 1 96.06 38 GLN B O 1
ATOM 2296 N N . TRP B 1 39 ? -11.57 19.391 7.688 1 98 39 TRP B N 1
ATOM 2297 C CA . TRP B 1 39 ? -11.812 19.516 9.125 1 98 39 TRP B CA 1
ATOM 2298 C C . TRP B 1 39 ? -13.281 19.812 9.406 1 98 39 TRP B C 1
ATOM 2300 O O . TRP B 1 39 ? -13.672 20 10.562 1 98 39 TRP B O 1
ATOM 2310 N N . GLN B 1 40 ? -14.141 19.828 8.391 1 97.44 40 GLN B N 1
ATOM 2311 C CA . GLN B 1 40 ? -15.539 20.219 8.547 1 97.44 40 GLN B CA 1
ATOM 2312 C C . GLN B 1 40 ? -16.25 19.344 9.578 1 97.44 40 GLN B C 1
ATOM 2314 O O . GLN B 1 40 ? -16.984 19.844 10.43 1 97.44 40 GLN B O 1
ATOM 2319 N N . PRO B 1 41 ? -16.016 18.031 9.594 1 97.94 41 PRO B N 1
ATOM 2320 C CA . PRO B 1 41 ? -16.703 17.219 10.602 1 97.94 41 PRO B CA 1
ATOM 2321 C C . PRO B 1 41 ? -16.281 17.562 12.023 1 97.94 41 PRO B C 1
ATOM 2323 O O . PRO B 1 41 ? -17.141 17.656 12.914 1 97.94 41 PRO B O 1
ATOM 2326 N N . LEU B 1 42 ? -15.016 17.734 12.234 1 98.56 42 LEU B N 1
ATOM 2327 C CA . LEU B 1 42 ? -14.562 18.109 13.57 1 98.56 42 LEU B CA 1
ATOM 2328 C C . LEU B 1 42 ? -15.062 19.516 13.945 1 98.56 42 LEU B C 1
ATOM 2330 O O . LEU B 1 42 ? -15.516 19.734 15.07 1 98.56 42 LEU B O 1
ATOM 2334 N N . THR B 1 43 ? -14.898 20.484 13.008 1 98.5 43 THR B N 1
ATOM 2335 C CA . THR B 1 43 ? -15.391 21.844 13.258 1 98.5 43 THR B CA 1
ATOM 2336 C C . THR B 1 43 ? -16.859 21.812 13.68 1 98.5 43 THR B C 1
ATOM 2338 O O . THR B 1 43 ? -17.234 22.469 14.656 1 98.5 43 THR B O 1
ATOM 2341 N N . GLY B 1 44 ? -17.641 21.016 12.984 1 97.94 44 GLY B N 1
ATOM 2342 C CA . GLY B 1 44 ? -19.047 20.875 13.328 1 97.94 44 GLY B CA 1
ATOM 2343 C C . GLY B 1 44 ? -19.266 20.312 14.719 1 97.94 44 GLY B C 1
ATOM 2344 O O . GLY B 1 44 ? -20.234 20.672 15.391 1 97.94 44 GLY B O 1
ATOM 2345 N N . ALA B 1 45 ? -18.406 19.516 15.156 1 97.81 45 ALA B N 1
ATOM 2346 C CA . ALA B 1 45 ? -18.547 18.812 16.422 1 97.81 45 ALA B CA 1
ATOM 2347 C C . ALA B 1 45 ? -18.141 19.703 17.594 1 97.81 45 ALA B C 1
ATOM 2349 O O . ALA B 1 45 ? -18.562 19.484 18.734 1 97.81 45 ALA B O 1
ATOM 2350 N N . VAL B 1 46 ? -17.297 20.797 17.328 1 98.38 46 VAL B N 1
ATOM 2351 C CA . VAL B 1 46 ? -16.672 21.406 18.5 1 98.38 46 VAL B CA 1
ATOM 2352 C C . VAL B 1 46 ? -16.875 22.922 18.469 1 98.38 46 VAL B C 1
ATOM 2354 O O . VAL B 1 46 ? -16.516 23.625 19.422 1 98.38 46 VAL B O 1
ATOM 2357 N N . ALA B 1 47 ? -17.422 23.453 17.406 1 97.75 47 ALA B N 1
ATOM 2358 C CA . ALA B 1 47 ? -17.516 24.906 17.234 1 97.75 47 ALA B CA 1
ATOM 2359 C C . ALA B 1 47 ? -18.438 25.516 18.297 1 97.75 47 ALA B C 1
ATOM 2361 O O . ALA B 1 47 ? -18.438 26.734 18.484 1 97.75 47 ALA B O 1
ATOM 2362 N N . ASP B 1 48 ? -19.188 24.719 19 1 97.94 48 ASP B N 1
ATOM 2363 C CA . ASP B 1 48 ? -20.062 25.219 20.047 1 97.94 48 ASP B CA 1
ATOM 2364 C C . ASP B 1 48 ? -19.266 25.562 21.312 1 97.94 48 ASP B C 1
ATOM 2366 O O . ASP B 1 48 ? -19.781 26.219 22.203 1 97.94 48 ASP B O 1
ATOM 2370 N N . ARG B 1 49 ? -18.031 25.188 21.391 1 97.38 49 ARG B N 1
ATOM 2371 C CA . ARG B 1 49 ? -17.281 25.422 22.625 1 97.38 49 ARG B CA 1
ATOM 2372 C C . ARG B 1 49 ? -15.828 25.75 22.344 1 97.38 49 ARG B C 1
ATOM 2374 O O . ARG B 1 49 ? -15.016 25.859 23.266 1 97.38 49 ARG B O 1
ATOM 2381 N N . PHE B 1 50 ? -15.438 25.891 21.078 1 98.69 50 PHE B N 1
ATOM 2382 C CA . PHE B 1 50 ? -14.117 26.344 20.672 1 98.69 50 PHE B CA 1
ATOM 2383 C C . PHE B 1 50 ? -14.234 27.453 19.609 1 98.69 50 PHE B C 1
ATOM 2385 O O . PHE B 1 50 ? -15.195 27.469 18.828 1 98.69 50 PHE B O 1
ATOM 2392 N N . THR B 1 51 ? -13.328 28.375 19.594 1 98.69 51 THR B N 1
ATOM 2393 C CA . THR B 1 51 ? -13.062 29.188 18.422 1 98.69 51 THR B CA 1
ATOM 2394 C C . THR B 1 51 ? -12.156 28.453 17.438 1 98.69 51 THR B C 1
ATOM 2396 O O . THR B 1 51 ? -10.945 28.359 17.656 1 98.69 51 THR B O 1
ATOM 2399 N N . VAL B 1 52 ? -12.727 27.969 16.359 1 98.88 52 VAL B N 1
ATOM 2400 C CA . VAL B 1 52 ? -12.008 27.094 15.438 1 98.88 52 VAL B CA 1
ATOM 2401 C C . VAL B 1 52 ? -11.445 27.922 14.281 1 98.88 52 VAL B C 1
ATOM 2403 O O . VAL B 1 52 ? -12.195 28.641 13.609 1 98.88 52 VAL B O 1
ATOM 2406 N N . VAL B 1 53 ? -10.164 27.844 14.086 1 98.94 53 VAL B N 1
ATOM 2407 C CA . VAL B 1 53 ? -9.469 28.469 12.977 1 98.94 53 VAL B CA 1
ATOM 2408 C C . VAL B 1 53 ? -8.828 27.406 12.086 1 98.94 53 VAL B C 1
ATOM 2410 O O . VAL B 1 53 ? -8.047 26.578 12.57 1 98.94 53 VAL B O 1
ATOM 2413 N N . ALA B 1 54 ? -9.172 27.344 10.859 1 98.88 54 ALA B N 1
ATOM 2414 C CA . ALA B 1 54 ? -8.633 26.375 9.898 1 98.88 54 ALA B CA 1
ATOM 2415 C C . ALA B 1 54 ? -8.133 27.078 8.641 1 98.88 54 ALA B C 1
ATOM 2417 O O . ALA B 1 54 ? -8.922 27.484 7.789 1 98.88 54 ALA B O 1
ATOM 2418 N N . PRO B 1 55 ? -6.848 27.188 8.477 1 98.81 55 PRO B N 1
ATOM 2419 C CA . PRO B 1 55 ? -6.309 27.828 7.273 1 98.81 55 PRO B CA 1
ATOM 2420 C C . PRO B 1 55 ? -6.137 26.844 6.117 1 98.81 55 PRO B C 1
ATOM 2422 O O . PRO B 1 55 ? -5.957 25.641 6.344 1 98.81 55 PRO B O 1
ATOM 2425 N N . ASP B 1 56 ? -6.25 27.328 4.891 1 98.62 56 ASP B N 1
ATOM 2426 C CA . ASP B 1 56 ? -5.621 26.688 3.736 1 98.62 56 ASP B CA 1
ATOM 2427 C C . ASP B 1 56 ? -4.121 26.969 3.699 1 98.62 56 ASP B C 1
ATOM 2429 O O . ASP B 1 56 ? -3.705 28.141 3.721 1 98.62 56 ASP B O 1
ATOM 2433 N N . LEU B 1 57 ? -3.365 25.969 3.656 1 98.56 57 LEU B N 1
ATOM 2434 C CA . LEU B 1 57 ? -1.929 26.172 3.506 1 98.56 57 LEU B CA 1
ATOM 2435 C C . LEU B 1 57 ? -1.574 26.5 2.057 1 98.56 57 LEU B C 1
ATOM 2437 O O . LEU B 1 57 ? -2.361 26.219 1.147 1 98.56 57 LEU B O 1
ATOM 2441 N N . SER B 1 58 ? -0.405 27.094 1.871 1 98.19 58 SER B N 1
ATOM 2442 C CA . SER B 1 58 ? 0.086 27.359 0.522 1 98.19 58 SER B CA 1
ATOM 2443 C C . SER B 1 58 ? -0.07 26.141 -0.372 1 98.19 58 SER B C 1
ATOM 2445 O O . SER B 1 58 ? 0.32 25.031 0.008 1 98.19 58 SER B O 1
ATOM 2447 N N . GLY B 1 59 ? -0.627 26.391 -1.505 1 96.19 59 GLY B N 1
ATOM 2448 C CA . GLY B 1 59 ? -0.899 25.312 -2.449 1 96.19 59 GLY B CA 1
ATOM 2449 C C . GLY B 1 59 ? -2.307 24.766 -2.336 1 96.19 59 GLY B C 1
ATOM 2450 O O . GLY B 1 59 ? -2.719 23.938 -3.145 1 96.19 59 GLY B O 1
ATOM 2451 N N . SER B 1 60 ? -3.131 25.297 -1.423 1 96.69 60 SER B N 1
ATOM 2452 C CA . SER B 1 60 ? -4.461 24.75 -1.179 1 96.69 60 SER B CA 1
ATOM 2453 C C . SER B 1 60 ? -5.512 25.844 -1.115 1 96.69 60 SER B C 1
ATOM 2455 O O . SER B 1 60 ? -5.246 26.938 -0.612 1 96.69 60 SER B O 1
ATOM 2457 N N . GLY B 1 61 ? -6.695 25.453 -1.651 1 96.19 61 GLY B N 1
ATOM 2458 C CA . GLY B 1 61 ? -7.887 26.266 -1.446 1 96.19 61 GLY B CA 1
ATOM 2459 C C . GLY B 1 61 ? -7.727 27.703 -1.938 1 96.19 61 GLY B C 1
ATOM 2460 O O . GLY B 1 61 ? -7.301 27.922 -3.072 1 96.19 61 GLY B O 1
ATOM 2461 N N . ALA B 1 62 ? -8.062 28.688 -0.982 1 96.5 62 ALA B N 1
ATOM 2462 C CA . ALA B 1 62 ? -8.133 30.094 -1.373 1 96.5 62 ALA B CA 1
ATOM 2463 C C . ALA B 1 62 ? -6.84 30.828 -1.025 1 96.5 62 ALA B C 1
ATOM 2465 O O . ALA B 1 62 ? -6.699 32.031 -1.312 1 96.5 62 ALA B O 1
ATOM 2466 N N . THR B 1 63 ? -5.875 30.094 -0.483 1 98.25 63 THR B N 1
ATOM 2467 C CA . THR B 1 63 ? -4.586 30.703 -0.156 1 98.25 63 THR B CA 1
ATOM 2468 C C . THR B 1 63 ? -3.732 30.859 -1.41 1 98.25 63 THR B C 1
ATOM 2470 O O . THR B 1 63 ? -3.676 29.953 -2.25 1 98.25 63 THR B O 1
ATOM 2473 N N . THR B 1 64 ? -3.102 32.062 -1.538 1 97.62 64 THR B N 1
ATOM 2474 C CA . THR B 1 64 ? -2.166 32.312 -2.627 1 97.62 64 THR B CA 1
ATOM 2475 C C . THR B 1 64 ? -0.777 32.625 -2.08 1 97.62 64 THR B C 1
ATOM 2477 O O . THR B 1 64 ? -0.642 33.125 -0.952 1 97.62 64 THR B O 1
ATOM 2480 N N . ASP B 1 65 ? 0.236 32.281 -2.826 1 97.25 65 ASP B N 1
ATOM 2481 C CA . ASP B 1 65 ? 1.599 32.5 -2.348 1 97.25 65 ASP B CA 1
ATOM 2482 C C . ASP B 1 65 ? 2.539 32.844 -3.502 1 97.25 65 ASP B C 1
ATOM 2484 O O . ASP B 1 65 ? 2.09 33.156 -4.605 1 97.25 65 ASP B O 1
ATOM 2488 N N . HIS B 1 66 ? 3.846 32.875 -3.268 1 95.12 66 HIS B N 1
ATOM 2489 C CA . HIS B 1 66 ? 4.898 33.25 -4.195 1 95.12 66 HIS B CA 1
ATOM 2490 C C . HIS B 1 66 ? 5.105 32.219 -5.277 1 95.12 66 HIS B C 1
ATOM 2492 O O . HIS B 1 66 ? 5.816 32.438 -6.254 1 95.12 66 HIS B O 1
ATOM 2498 N N . GLY B 1 67 ? 4.633 31.062 -5.172 1 95.06 67 GLY B N 1
ATOM 2499 C CA . GLY B 1 67 ? 4.676 30.031 -6.195 1 95.06 67 GLY B CA 1
ATOM 2500 C C . GLY B 1 67 ? 5.973 29.25 -6.191 1 95.06 67 GLY B C 1
ATOM 2501 O O . GLY B 1 67 ? 6.145 28.328 -6.988 1 95.06 67 GLY B O 1
ATOM 2502 N N . GLY B 1 68 ? 6.879 29.5 -5.262 1 95 68 GLY B N 1
ATOM 2503 C CA . GLY B 1 68 ? 8.164 28.828 -5.168 1 95 68 GLY B CA 1
ATOM 2504 C C . GLY B 1 68 ? 8.172 27.719 -4.129 1 95 68 GLY B C 1
ATOM 2505 O O . GLY B 1 68 ? 7.117 27.266 -3.686 1 95 68 GLY B O 1
ATOM 2506 N N . PRO B 1 69 ? 9.367 27.219 -3.814 1 96.75 69 PRO B N 1
ATOM 2507 C CA . PRO B 1 69 ? 9.516 26.141 -2.834 1 96.75 69 PRO B CA 1
ATOM 2508 C C . PRO B 1 69 ? 8.984 26.531 -1.452 1 96.75 69 PRO B C 1
ATOM 2510 O O . PRO B 1 69 ? 9.031 27.703 -1.076 1 96.75 69 PRO B O 1
ATOM 2513 N N . LEU B 1 70 ? 8.508 25.547 -0.778 1 98.25 70 LEU B N 1
ATOM 2514 C CA . LEU B 1 70 ? 7.992 25.688 0.582 1 98.25 70 LEU B CA 1
ATOM 2515 C C . LEU B 1 70 ? 8.797 24.828 1.551 1 98.25 70 LEU B C 1
ATOM 2517 O O . LEU B 1 70 ? 9.445 23.859 1.142 1 98.25 70 LEU B O 1
ATOM 2521 N N . THR B 1 71 ? 8.789 25.203 2.809 1 98.62 71 THR B N 1
ATOM 2522 C CA . THR B 1 71 ? 9.344 24.422 3.904 1 98.62 71 THR B CA 1
ATOM 2523 C C . THR B 1 71 ? 8.297 24.188 4.996 1 98.62 71 THR B C 1
ATOM 2525 O O . THR B 1 71 ? 7.25 24.828 4.996 1 98.62 71 THR B O 1
ATOM 2528 N N . VAL B 1 72 ? 8.625 23.266 5.902 1 98.88 72 VAL B N 1
ATOM 2529 C CA . VAL B 1 72 ? 7.758 23.062 7.059 1 98.88 72 VAL B CA 1
ATOM 2530 C C . VAL B 1 72 ? 7.629 24.375 7.844 1 98.88 72 VAL B C 1
ATOM 2532 O O . VAL B 1 72 ? 6.535 24.734 8.281 1 98.88 72 VAL B O 1
ATOM 2535 N N . ALA B 1 73 ? 8.688 25.078 7.996 1 98.81 73 ALA B N 1
ATOM 2536 C CA . ALA B 1 73 ? 8.695 26.359 8.719 1 98.81 73 ALA B CA 1
ATOM 2537 C C . ALA B 1 73 ? 7.777 27.375 8.047 1 98.81 73 ALA B C 1
ATOM 2539 O O . ALA B 1 73 ? 7.062 28.109 8.719 1 98.81 73 ALA B O 1
ATOM 2540 N N . ASP B 1 74 ? 7.848 27.438 6.715 1 98.88 74 ASP B N 1
ATOM 2541 C CA . ASP B 1 74 ? 6.969 28.344 5.969 1 98.88 74 ASP B CA 1
ATOM 2542 C C . ASP B 1 74 ? 5.504 28.062 6.281 1 98.88 74 ASP B C 1
ATOM 2544 O O . ASP B 1 74 ? 4.73 28.984 6.539 1 98.88 74 ASP B O 1
ATOM 2548 N N . LEU B 1 75 ? 5.125 26.812 6.23 1 98.94 75 LEU B N 1
ATOM 2549 C CA . LEU B 1 75 ? 3.736 26.422 6.473 1 98.94 75 LEU B CA 1
ATOM 2550 C C . LEU B 1 75 ? 3.336 26.719 7.914 1 98.94 75 LEU B C 1
ATOM 2552 O O . LEU B 1 75 ? 2.203 27.125 8.18 1 98.94 75 LEU B O 1
ATOM 2556 N N . ALA B 1 76 ? 4.242 26.484 8.852 1 98.94 76 ALA B N 1
ATOM 2557 C CA . ALA B 1 76 ? 3.986 26.812 10.25 1 98.94 76 ALA B CA 1
ATOM 2558 C C . ALA B 1 76 ? 3.746 28.312 10.43 1 98.94 76 ALA B C 1
ATOM 2560 O O . ALA B 1 76 ? 2.883 28.719 11.211 1 98.94 76 ALA B O 1
ATOM 2561 N N . ASP B 1 77 ? 4.523 29.109 9.734 1 98.81 77 ASP B N 1
ATOM 2562 C CA . ASP B 1 77 ? 4.352 30.562 9.789 1 98.81 77 ASP B CA 1
ATOM 2563 C C . ASP B 1 77 ? 2.967 30.969 9.289 1 98.81 77 ASP B C 1
ATOM 2565 O O . ASP B 1 77 ? 2.373 31.922 9.805 1 98.81 77 ASP B O 1
ATOM 2569 N N . GLU B 1 78 ? 2.453 30.297 8.297 1 98.94 78 GLU B N 1
ATOM 2570 C CA . GLU B 1 78 ? 1.104 30.562 7.805 1 98.94 78 GLU B CA 1
ATOM 2571 C C . GLU B 1 78 ? 0.056 30.25 8.867 1 98.94 78 GLU B C 1
ATOM 2573 O O . GLU B 1 78 ? -0.9 31 9.047 1 98.94 78 GLU B O 1
ATOM 2578 N N . VAL B 1 79 ? 0.261 29.109 9.516 1 98.94 79 VAL B N 1
ATOM 2579 C CA . VAL B 1 79 ? -0.655 28.719 10.578 1 98.94 79 VAL B CA 1
ATOM 2580 C C . VAL B 1 79 ? -0.649 29.766 11.688 1 98.94 79 VAL B C 1
ATOM 2582 O O . VAL B 1 79 ? -1.708 30.188 12.156 1 98.94 79 VAL B O 1
ATOM 2585 N N . LEU B 1 80 ? 0.501 30.188 12.094 1 98.81 80 LEU B N 1
ATOM 2586 C CA . LEU B 1 80 ? 0.648 31.172 13.164 1 98.81 80 LEU B CA 1
ATOM 2587 C C . LEU B 1 80 ? 0.035 32.5 12.75 1 98.81 80 LEU B C 1
ATOM 2589 O O . LEU B 1 80 ? -0.62 33.156 13.562 1 98.81 80 LEU B O 1
ATOM 2593 N N . ALA B 1 81 ? 0.244 32.906 11.516 1 98.81 81 ALA B N 1
ATOM 2594 C CA . ALA B 1 81 ? -0.315 34.156 11.016 1 98.81 81 ALA B CA 1
ATOM 2595 C C . ALA B 1 81 ? -1.84 34.156 11.078 1 98.81 81 ALA B C 1
ATOM 2597 O O . ALA B 1 81 ? -2.461 35.125 11.461 1 98.81 81 ALA B O 1
ATOM 2598 N N . ALA B 1 82 ? -2.451 33.062 10.656 1 98.88 82 ALA B N 1
ATOM 2599 C CA . ALA B 1 82 ? -3.904 32.938 10.719 1 98.88 82 ALA B CA 1
ATOM 2600 C C . ALA B 1 82 ? -4.395 33.031 12.164 1 98.88 82 ALA B C 1
ATOM 2602 O O . ALA B 1 82 ? -5.391 33.688 12.453 1 98.88 82 ALA B O 1
ATOM 2603 N N . ALA B 1 83 ? -3.707 32.312 13.07 1 98.88 83 ALA B N 1
ATOM 2604 C CA . ALA B 1 83 ? -4.066 32.344 14.484 1 98.88 83 ALA B CA 1
ATOM 2605 C C . ALA B 1 83 ? -4 33.75 15.039 1 98.88 83 ALA B C 1
ATOM 2607 O O . ALA B 1 83 ? -4.918 34.188 15.727 1 98.88 83 ALA B O 1
ATOM 2608 N N . ASP B 1 84 ? -2.898 34.438 14.766 1 98.75 84 ASP B N 1
ATOM 2609 C CA . ASP B 1 84 ? -2.709 35.812 15.234 1 98.75 84 ASP B CA 1
ATOM 2610 C C . ASP B 1 84 ? -3.812 36.719 14.719 1 98.75 84 ASP B C 1
ATOM 2612 O O . ASP B 1 84 ? -4.383 37.5 15.477 1 98.75 84 ASP B O 1
ATOM 2616 N N . ASP B 1 85 ? -4.07 36.594 13.445 1 98.75 85 ASP B N 1
ATOM 2617 C CA . ASP B 1 85 ? -5.086 37.438 12.828 1 98.75 85 ASP B CA 1
ATOM 2618 C C . ASP B 1 85 ? -6.469 37.156 13.422 1 98.75 85 ASP B C 1
ATOM 2620 O O . ASP B 1 85 ? -7.309 38.062 13.5 1 98.75 85 ASP B O 1
ATOM 2624 N N . ALA B 1 86 ? -6.699 35.969 13.812 1 98.62 86 ALA B N 1
ATOM 2625 C CA . ALA B 1 86 ? -7.969 35.562 14.406 1 98.62 86 ALA B CA 1
ATOM 2626 C C . ALA B 1 86 ? -8.039 35.969 15.875 1 98.62 86 ALA B C 1
ATOM 2628 O O . ALA B 1 86 ? -9.047 35.719 16.547 1 98.62 86 ALA B O 1
ATOM 2629 N N . GLY B 1 87 ? -6.98 36.438 16.422 1 98.25 87 GLY B N 1
ATOM 2630 C CA . GLY B 1 87 ? -6.961 36.938 17.797 1 98.25 87 GLY B CA 1
ATOM 2631 C C . GLY B 1 87 ? -6.637 35.875 18.812 1 98.25 87 GLY B C 1
ATOM 2632 O O . GLY B 1 87 ? -7 36 19.984 1 98.25 87 GLY B O 1
ATOM 2633 N N . LEU B 1 88 ? -5.996 34.844 18.422 1 98.62 88 LEU B N 1
ATOM 2634 C CA . LEU B 1 88 ? -5.672 33.75 19.344 1 98.62 88 LEU B CA 1
ATOM 2635 C C . LEU B 1 88 ? -4.246 33.906 19.859 1 98.62 88 LEU B C 1
ATOM 2637 O O . LEU B 1 88 ? -3.287 33.594 19.141 1 98.62 88 LEU B O 1
ATOM 2641 N N . ALA B 1 89 ? -4.094 34.281 21.109 1 98.12 89 ALA B N 1
ATOM 2642 C CA . ALA B 1 89 ? -2.771 34.344 21.719 1 98.12 89 ALA B CA 1
ATOM 2643 C C . ALA B 1 89 ? -2.215 32.969 22 1 98.12 89 ALA B C 1
ATOM 2645 O O . ALA B 1 89 ? -1.032 32.688 21.766 1 98.12 89 ALA B O 1
ATOM 2646 N N . THR B 1 90 ? -3.051 32.125 22.562 1 98.62 90 THR B N 1
ATOM 2647 C CA . THR B 1 90 ? -2.783 30.703 22.75 1 98.62 90 THR B CA 1
ATOM 2648 C C . THR B 1 90 ? -3.922 29.859 22.188 1 98.62 90 THR B C 1
ATOM 2650 O O . THR B 1 90 ? -5.035 30.359 22 1 98.62 90 THR B O 1
ATOM 2653 N N . PHE B 1 91 ? -3.604 28.625 21.859 1 98.88 91 PHE B N 1
ATOM 2654 C CA . PHE B 1 91 ? -4.625 27.812 21.219 1 98.88 91 PHE B CA 1
ATOM 2655 C C . PHE B 1 91 ? -4.27 26.328 21.328 1 98.88 91 PHE B C 1
ATOM 2657 O O . PHE B 1 91 ? -3.105 25.984 21.531 1 98.88 91 PHE B O 1
ATOM 2664 N N . HIS B 1 92 ? -5.301 25.469 21.297 1 98.88 92 HIS B N 1
ATOM 2665 C CA . HIS B 1 92 ? -5.121 24.047 20.969 1 98.88 92 HIS B CA 1
ATOM 2666 C C . HIS B 1 92 ? -4.801 23.859 19.5 1 98.88 92 HIS B C 1
ATOM 2668 O O . HIS B 1 92 ? -5.262 24.625 18.656 1 98.88 92 HIS B O 1
ATOM 2674 N N . LEU B 1 93 ? -3.996 22.891 19.203 1 98.94 93 LEU B N 1
ATOM 2675 C CA . LEU B 1 93 ? -3.488 22.703 17.859 1 98.94 93 LEU B CA 1
ATOM 2676 C C . LEU B 1 93 ? -3.639 21.25 17.422 1 98.94 93 LEU B C 1
ATOM 2678 O O . LEU B 1 93 ? -3.293 20.328 18.172 1 98.94 93 LEU B O 1
ATOM 2682 N N . ALA B 1 94 ? -4.273 21.016 16.328 1 98.94 94 ALA B N 1
ATOM 2683 C CA . ALA B 1 94 ? -4.426 19.672 15.781 1 98.94 94 ALA B CA 1
ATOM 2684 C C . ALA B 1 94 ? -4.043 19.641 14.305 1 98.94 94 ALA B C 1
ATOM 2686 O O . ALA B 1 94 ? -4.352 20.562 13.555 1 98.94 94 ALA B O 1
ATOM 2687 N N . GLY B 1 95 ? -3.4 18.609 13.875 1 98.94 95 GLY B N 1
ATOM 2688 C CA . GLY B 1 95 ? -3.021 18.453 12.484 1 98.94 95 GLY B CA 1
ATOM 2689 C C . GLY B 1 95 ? -3.131 17.016 12 1 98.94 95 GLY B C 1
ATOM 2690 O O . GLY B 1 95 ? -3.117 16.078 12.805 1 98.94 95 GLY B O 1
ATOM 2691 N N . HIS B 1 96 ? -3.27 16.891 10.734 1 98.81 96 HIS B N 1
ATOM 2692 C CA . HIS B 1 96 ? -3.262 15.602 10.047 1 98.81 96 HIS B CA 1
ATOM 2693 C C . HIS B 1 96 ? -2.102 15.508 9.062 1 98.81 96 HIS B C 1
ATOM 2695 O O . HIS B 1 96 ? -1.941 16.375 8.203 1 98.81 96 HIS B O 1
ATOM 2701 N N . SER B 1 97 ? -1.313 14.336 9.164 1 98.81 97 SER B N 1
ATOM 2702 C CA . SER B 1 97 ? -0.256 14.047 8.195 1 98.81 97 SER B CA 1
ATOM 2703 C C . SER B 1 97 ? 0.704 15.227 8.062 1 98.81 97 SER B C 1
ATOM 2705 O O . SER B 1 97 ? 1.266 15.695 9.055 1 98.81 97 SER B O 1
ATOM 2707 N N . LEU B 1 98 ? 0.9 15.844 6.93 1 98.88 98 LEU B N 1
ATOM 2708 C CA . LEU B 1 98 ? 1.745 17.031 6.812 1 98.88 98 LEU B CA 1
ATOM 2709 C C . LEU B 1 98 ? 1.316 18.109 7.801 1 98.88 98 LEU B C 1
ATOM 2711 O O . LEU B 1 98 ? 2.16 18.766 8.406 1 98.88 98 LEU B O 1
ATOM 2715 N N . GLY B 1 99 ? 0.041 18.25 7.953 1 98.94 99 GLY B N 1
ATOM 2716 C CA . GLY B 1 99 ? -0.46 19.203 8.922 1 98.94 99 GLY B CA 1
ATOM 2717 C C . GLY B 1 99 ? -0.041 18.891 10.344 1 98.94 99 GLY B C 1
ATOM 2718 O O . GLY B 1 99 ? 0.173 19.797 11.148 1 98.94 99 GLY B O 1
ATOM 2719 N N . ALA B 1 100 ? 0.025 17.656 10.672 1 98.94 100 ALA B N 1
ATOM 2720 C CA . ALA B 1 100 ? 0.505 17.25 11.992 1 98.94 100 ALA B CA 1
ATOM 2721 C C . ALA B 1 100 ? 1.992 17.562 12.148 1 98.94 100 ALA B C 1
ATOM 2723 O O . ALA B 1 100 ? 2.441 17.938 13.234 1 98.94 100 ALA B O 1
ATOM 2724 N N . VAL B 1 101 ? 2.773 17.359 11.094 1 98.94 101 VAL B N 1
ATOM 2725 C CA . VAL B 1 101 ? 4.184 17.734 11.094 1 98.94 101 VAL B CA 1
ATOM 2726 C C . VAL B 1 101 ? 4.324 19.234 11.32 1 98.94 101 VAL B C 1
ATOM 2728 O O . VAL B 1 101 ? 5.121 19.672 12.156 1 98.94 101 VAL B O 1
ATOM 2731 N N . VAL B 1 102 ? 3.543 19.969 10.609 1 98.94 102 VAL B N 1
ATOM 2732 C CA . VAL B 1 102 ? 3.541 21.422 10.719 1 98.94 102 VAL B CA 1
ATOM 2733 C C . VAL B 1 102 ? 3.143 21.828 12.133 1 98.94 102 VAL B C 1
ATOM 2735 O O . VAL B 1 102 ? 3.762 22.719 12.727 1 98.94 102 VAL B O 1
ATOM 2738 N N . ALA B 1 103 ? 2.156 21.203 12.664 1 99 103 ALA B N 1
ATOM 2739 C CA . ALA B 1 103 ? 1.69 21.469 14.016 1 99 103 ALA B CA 1
ATOM 2740 C C . ALA B 1 103 ? 2.787 21.188 15.039 1 99 103 ALA B C 1
ATOM 2742 O O . ALA B 1 103 ? 3.016 21.984 15.953 1 99 103 ALA B O 1
ATOM 2743 N N . ALA B 1 104 ? 3.441 20.078 14.922 1 98.94 104 ALA B N 1
ATOM 2744 C CA . ALA B 1 104 ? 4.535 19.719 15.828 1 98.94 104 ALA B CA 1
ATOM 2745 C C . ALA B 1 104 ? 5.672 20.734 15.719 1 98.94 104 ALA B C 1
ATOM 2747 O O . ALA B 1 104 ? 6.254 21.141 16.734 1 98.94 104 ALA B O 1
ATOM 2748 N N . HIS B 1 105 ? 6 21.062 14.5 1 98.94 105 HIS B N 1
ATOM 2749 C CA . HIS B 1 105 ? 7.023 22.078 14.289 1 98.94 105 HIS B CA 1
ATOM 2750 C C . HIS B 1 105 ? 6.672 23.375 15.016 1 98.94 105 HIS B C 1
ATOM 2752 O O . HIS B 1 105 ? 7.52 23.969 15.688 1 98.94 105 HIS B O 1
ATOM 2758 N N . LEU B 1 106 ? 5.461 23.828 14.859 1 98.94 106 LEU B N 1
ATOM 2759 C CA . LEU B 1 106 ? 4.988 25.047 15.492 1 98.94 106 LEU B CA 1
ATOM 2760 C C . LEU B 1 106 ? 5.043 24.938 17.016 1 98.94 106 LEU B C 1
ATOM 2762 O O . LEU B 1 106 ? 5.516 25.844 17.703 1 98.94 106 LEU B O 1
ATOM 2766 N N . ALA B 1 107 ? 4.625 23.828 17.578 1 98.94 107 ALA B N 1
ATOM 2767 C CA . ALA B 1 107 ? 4.641 23.594 19.016 1 98.94 107 ALA B CA 1
ATOM 2768 C C . ALA B 1 107 ? 6.066 23.594 19.562 1 98.94 107 ALA B C 1
ATOM 2770 O O . ALA B 1 107 ? 6.301 23.984 20.703 1 98.94 107 ALA B O 1
ATOM 2771 N N . GLY B 1 108 ? 6.996 23.156 18.781 1 98.88 108 GLY B N 1
ATOM 2772 C CA . GLY B 1 108 ? 8.391 23.125 19.203 1 98.88 108 GLY B CA 1
ATOM 2773 C C . GLY B 1 108 ? 9.07 24.469 19.109 1 98.88 108 GLY B C 1
ATOM 2774 O O . GLY B 1 108 ? 9.969 24.781 19.906 1 98.88 108 GLY B O 1
ATOM 2775 N N . THR B 1 109 ? 8.688 25.297 18.172 1 98.81 109 THR B N 1
ATOM 2776 C CA . THR B 1 109 ? 9.344 26.578 17.938 1 98.81 109 THR B CA 1
ATOM 2777 C C . THR B 1 109 ? 8.648 27.688 18.719 1 98.81 109 THR B C 1
ATOM 2779 O O . THR B 1 109 ? 9.258 28.719 19.016 1 98.81 109 THR B O 1
ATOM 2782 N N . HIS B 1 110 ? 7.379 27.516 19 1 98.69 110 HIS B N 1
ATOM 2783 C CA . HIS B 1 110 ? 6.59 28.469 19.781 1 98.69 110 HIS B CA 1
ATOM 2784 C C . HIS B 1 110 ? 5.828 27.766 20.906 1 98.69 110 HIS B C 1
ATOM 2786 O O . HIS B 1 110 ? 4.598 27.844 20.969 1 98.69 110 HIS B O 1
ATOM 2792 N N . PRO B 1 111 ? 6.547 27.141 21.797 1 98.5 111 PRO B N 1
ATOM 2793 C CA . PRO B 1 111 ? 5.879 26.328 22.812 1 98.5 111 PRO B CA 1
ATOM 2794 C C . PRO B 1 111 ? 4.891 27.125 23.656 1 98.5 111 PRO B C 1
ATOM 2796 O O . PRO B 1 111 ? 3.873 26.594 24.094 1 98.5 111 PRO B O 1
ATOM 2799 N N . GLY B 1 112 ? 5.074 28.375 23.828 1 98.38 112 GLY B N 1
ATOM 2800 C CA . GLY B 1 112 ? 4.211 29.203 24.656 1 98.38 112 GLY B CA 1
ATOM 2801 C C . GLY B 1 112 ? 2.863 29.469 24.016 1 98.38 112 GLY B C 1
ATOM 2802 O O . GLY B 1 112 ? 1.929 29.922 24.688 1 98.38 112 GLY B O 1
ATOM 2803 N N . ARG B 1 113 ? 2.721 29.219 22.703 1 98.75 113 ARG B N 1
ATOM 2804 C CA . ARG B 1 113 ? 1.495 29.516 21.969 1 98.75 113 ARG B CA 1
ATOM 2805 C C . ARG B 1 113 ? 0.54 28.328 22 1 98.75 113 ARG B C 1
ATOM 2807 O O . ARG B 1 113 ? -0.651 28.469 21.719 1 98.75 113 ARG B O 1
ATOM 2814 N N . VAL B 1 114 ? 1.021 27.109 22.344 1 98.88 114 VAL B N 1
ATOM 2815 C CA . VAL B 1 114 ? 0.241 25.906 22.125 1 98.88 114 VAL B CA 1
ATOM 2816 C C . VAL B 1 114 ? -0.213 25.328 23.469 1 98.88 114 VAL B C 1
ATOM 2818 O O . VAL B 1 114 ? 0.615 24.953 24.297 1 98.88 114 VAL B O 1
ATOM 2821 N N . ARG B 1 115 ? -1.483 25.25 23.625 1 98.62 115 ARG B N 1
ATOM 2822 C CA . ARG B 1 115 ? -2.07 24.766 24.875 1 98.62 115 ARG B CA 1
ATOM 2823 C C . ARG B 1 115 ? -2.074 23.25 24.938 1 98.62 115 ARG B C 1
ATOM 2825 O O . ARG B 1 115 ? -1.828 22.656 26 1 98.62 115 ARG B O 1
ATOM 2832 N N . SER B 1 116 ? -2.449 22.625 23.938 1 98.88 116 SER B N 1
ATOM 2833 C CA . SER B 1 116 ? -2.383 21.172 23.719 1 98.88 116 SER B CA 1
ATOM 2834 C C . SER B 1 116 ? -2.189 20.844 22.234 1 98.88 116 SER B C 1
ATOM 2836 O O . SER B 1 116 ? -2.406 21.688 21.375 1 98.88 116 SER B O 1
ATOM 2838 N N . LEU B 1 117 ? -1.702 19.656 21.984 1 98.94 117 LEU B N 1
ATOM 2839 C CA . LEU B 1 117 ? -1.293 19.266 20.641 1 98.94 117 LEU B CA 1
ATOM 2840 C C . LEU B 1 117 ? -1.852 17.891 20.281 1 98.94 117 LEU B C 1
ATOM 2842 O O . LEU B 1 117 ? -1.703 16.938 21.047 1 98.94 117 LEU B O 1
ATOM 2846 N N . ALA B 1 118 ? -2.609 17.797 19.203 1 98.94 118 ALA B N 1
ATOM 2847 C CA . ALA B 1 118 ? -3.08 16.516 18.672 1 98.94 118 ALA B CA 1
ATOM 2848 C C . ALA B 1 118 ? -2.471 16.234 17.312 1 98.94 118 ALA B C 1
ATOM 2850 O O . ALA B 1 118 ? -2.676 17 16.359 1 98.94 118 ALA B O 1
ATOM 2851 N N . LEU B 1 119 ? -1.721 15.18 17.219 1 98.94 119 LEU B N 1
ATOM 2852 C CA . LEU B 1 119 ? -1.001 14.805 16 1 98.94 119 LEU B CA 1
ATOM 2853 C C . LEU B 1 119 ? -1.55 13.508 15.422 1 98.94 119 LEU B C 1
ATOM 2855 O O . LEU B 1 119 ? -1.333 12.43 15.984 1 98.94 119 LEU B O 1
ATOM 2859 N N . HIS B 1 120 ? -2.219 13.625 14.336 1 98.88 120 HIS B N 1
ATOM 2860 C CA . HIS B 1 120 ? -2.629 12.406 13.656 1 98.88 120 HIS B CA 1
ATOM 2861 C C . HIS B 1 120 ? -1.715 12.102 12.469 1 98.88 120 HIS B C 1
ATOM 2863 O O . HIS B 1 120 ? -1.572 12.93 11.562 1 98.88 120 HIS B O 1
ATOM 2869 N N . ALA B 1 121 ? -1.1 10.922 12.461 1 98.75 121 ALA B N 1
ATOM 2870 C CA . ALA B 1 121 ? -0.279 10.406 11.367 1 98.75 121 ALA B CA 1
ATOM 2871 C C . ALA B 1 121 ? 0.892 11.336 11.07 1 98.75 121 ALA B C 1
ATOM 2873 O O . ALA B 1 121 ? 1.214 11.586 9.906 1 98.75 121 ALA B O 1
ATOM 2874 N N . ALA B 1 122 ? 1.423 11.945 12.125 1 98.81 122 ALA B N 1
ATOM 2875 C CA . ALA B 1 122 ? 2.658 12.719 11.984 1 98.81 122 ALA B CA 1
ATOM 2876 C C . ALA B 1 122 ? 3.869 11.797 11.883 1 98.81 122 ALA B C 1
ATOM 2878 O O . ALA B 1 122 ? 3.777 10.602 12.18 1 98.81 122 ALA B O 1
ATOM 2879 N N . TRP B 1 123 ? 5.012 12.312 11.43 1 98.88 123 TRP B N 1
ATOM 2880 C CA . TRP B 1 123 ? 6.25 11.547 11.43 1 98.88 123 TRP B CA 1
ATOM 2881 C C . TRP B 1 123 ? 7.445 12.43 11.758 1 98.88 123 TRP B C 1
ATOM 2883 O O . TRP B 1 123 ? 7.363 13.656 11.648 1 98.88 123 TRP B O 1
ATOM 2893 N N . VAL B 1 124 ? 8.477 11.812 12.266 1 98.88 124 VAL B N 1
ATOM 2894 C CA . VAL B 1 124 ? 9.633 12.547 12.773 1 98.88 124 VAL B CA 1
ATOM 2895 C C . VAL B 1 124 ? 10.586 12.875 11.633 1 98.88 124 VAL B C 1
ATOM 2897 O O . VAL B 1 124 ? 11.109 13.984 11.547 1 98.88 124 VAL B O 1
ATOM 2900 N N . ARG B 1 125 ? 10.82 11.898 10.82 1 98.5 125 ARG B N 1
ATOM 2901 C CA . ARG B 1 125 ? 11.742 12.047 9.703 1 98.5 125 ARG B CA 1
ATOM 2902 C C . ARG B 1 125 ? 11.289 11.219 8.5 1 98.5 125 ARG B C 1
ATOM 2904 O O . ARG B 1 125 ? 10.867 10.07 8.656 1 98.5 125 ARG B O 1
ATOM 2911 N N . THR B 1 126 ? 11.383 11.836 7.32 1 98.31 126 THR B N 1
ATOM 2912 C CA . THR B 1 126 ? 11.078 11.078 6.109 1 98.31 126 THR B CA 1
ATOM 2913 C C . THR B 1 126 ? 12.156 10.023 5.852 1 98.31 126 THR B C 1
ATOM 2915 O O . THR B 1 126 ? 13.305 10.359 5.551 1 98.31 126 THR B O 1
ATOM 2918 N N . ASP B 1 127 ? 11.797 8.781 6.02 1 96.31 127 ASP B N 1
ATOM 2919 C CA . ASP B 1 127 ? 12.75 7.703 5.793 1 96.31 127 ASP B CA 1
ATOM 2920 C C . ASP B 1 127 ? 12.75 7.27 4.328 1 96.31 127 ASP B C 1
ATOM 2922 O O . ASP B 1 127 ? 12.094 7.895 3.49 1 96.31 127 ASP B O 1
ATOM 2926 N N . SER B 1 128 ? 13.484 6.23 4.004 1 95.62 128 SER B N 1
ATOM 2927 C CA . SER B 1 128 ? 13.703 5.828 2.615 1 95.62 128 SER B CA 1
ATOM 2928 C C . SER B 1 128 ? 12.398 5.391 1.96 1 95.62 128 SER B C 1
ATOM 2930 O O . SER B 1 128 ? 12.148 5.707 0.794 1 95.62 128 SER B O 1
ATOM 2932 N N . ARG B 1 129 ? 11.555 4.609 2.65 1 96.69 129 ARG B N 1
ATOM 2933 C CA . ARG B 1 129 ? 10.289 4.16 2.08 1 96.69 129 ARG B CA 1
ATOM 2934 C C . ARG B 1 129 ? 9.359 5.34 1.799 1 96.69 129 ARG B C 1
ATOM 2936 O O . ARG B 1 129 ? 8.773 5.43 0.72 1 96.69 129 ARG B O 1
ATOM 2943 N N . MET B 1 130 ? 9.25 6.227 2.77 1 97.69 130 MET B N 1
ATOM 2944 C CA . MET B 1 130 ? 8.43 7.422 2.611 1 97.69 130 MET B CA 1
ATOM 2945 C C . MET B 1 130 ? 8.914 8.266 1.44 1 97.69 130 MET B C 1
ATOM 2947 O O . MET B 1 130 ? 8.109 8.758 0.648 1 97.69 130 MET B O 1
ATOM 2951 N N . ALA B 1 131 ? 10.227 8.445 1.382 1 97.94 131 ALA B N 1
ATOM 2952 C CA . ALA B 1 131 ? 10.789 9.227 0.287 1 97.94 131 ALA B CA 1
ATOM 2953 C C . ALA B 1 131 ? 10.422 8.625 -1.066 1 97.94 131 ALA B C 1
ATOM 2955 O O . ALA B 1 131 ? 10.039 9.352 -1.99 1 97.94 131 ALA B O 1
ATOM 2956 N N . ALA B 1 132 ? 10.586 7.309 -1.193 1 97.62 132 ALA B N 1
ATOM 2957 C CA . ALA B 1 132 ? 10.188 6.637 -2.428 1 97.62 132 ALA B CA 1
ATOM 2958 C C . ALA B 1 132 ? 8.711 6.867 -2.732 1 97.62 132 ALA B C 1
ATOM 2960 O O . ALA B 1 132 ? 8.344 7.117 -3.881 1 97.62 132 ALA B O 1
ATOM 2961 N N . GLU B 1 133 ? 7.859 6.734 -1.743 1 97.81 133 GLU B N 1
ATOM 2962 C CA . GLU B 1 133 ? 6.426 6.949 -1.886 1 97.81 133 GLU B CA 1
ATOM 2963 C C . GLU B 1 133 ? 6.121 8.375 -2.348 1 97.81 133 GLU B C 1
ATOM 2965 O O . GLU B 1 133 ? 5.332 8.578 -3.271 1 97.81 133 GLU B O 1
ATOM 2970 N N . PHE B 1 134 ? 6.723 9.383 -1.702 1 98.56 134 PHE B N 1
ATOM 2971 C CA . PHE B 1 134 ? 6.453 10.781 -2.035 1 98.56 134 PHE B CA 1
ATOM 2972 C C . PHE B 1 134 ? 6.977 11.117 -3.426 1 98.56 134 PHE B C 1
ATOM 2974 O O . PHE B 1 134 ? 6.34 11.867 -4.168 1 98.56 134 PHE B O 1
ATOM 2981 N N . ARG B 1 135 ? 8.148 10.633 -3.766 1 98.12 135 ARG B N 1
ATOM 2982 C CA . ARG B 1 135 ? 8.633 10.82 -5.129 1 98.12 135 ARG B CA 1
ATOM 2983 C C . ARG B 1 135 ? 7.688 10.18 -6.141 1 98.12 135 ARG B C 1
ATOM 2985 O O . ARG B 1 135 ? 7.508 10.695 -7.242 1 98.12 135 ARG B O 1
ATOM 2992 N N . TYR B 1 136 ? 7.164 9.023 -5.762 1 98.38 136 TYR B N 1
ATOM 2993 C CA . TYR B 1 136 ? 6.18 8.383 -6.629 1 98.38 136 TYR B CA 1
ATOM 2994 C C . TYR B 1 136 ? 4.938 9.242 -6.781 1 98.38 136 TYR B C 1
ATOM 2996 O O . TYR B 1 136 ? 4.402 9.383 -7.883 1 98.38 136 TYR B O 1
ATOM 3004 N N . TRP B 1 137 ? 4.406 9.844 -5.664 1 98.62 137 TRP B N 1
ATOM 3005 C CA . TRP B 1 137 ? 3.285 10.781 -5.746 1 98.62 137 TRP B CA 1
ATOM 3006 C C . TRP B 1 137 ? 3.566 11.875 -6.766 1 98.62 137 TRP B C 1
ATOM 3008 O O . TRP B 1 137 ? 2.713 12.195 -7.598 1 98.62 137 TRP B O 1
ATOM 3018 N N . LEU B 1 138 ? 4.758 12.438 -6.664 1 98.5 138 LEU B N 1
ATOM 3019 C CA . LEU B 1 138 ? 5.137 13.523 -7.562 1 98.5 138 LEU B CA 1
ATOM 3020 C C . LEU B 1 138 ? 5.121 13.055 -9.016 1 98.5 138 LEU B C 1
ATOM 3022 O O . LEU B 1 138 ? 4.668 13.781 -9.898 1 98.5 138 LEU B O 1
ATOM 3026 N N . ALA B 1 139 ? 5.625 11.867 -9.258 1 98.19 139 ALA B N 1
ATOM 3027 C CA . ALA B 1 139 ? 5.621 11.312 -10.617 1 98.19 139 ALA B CA 1
ATOM 3028 C C . ALA B 1 139 ? 4.199 11.156 -11.141 1 98.19 139 ALA B C 1
ATOM 3030 O O . ALA B 1 139 ? 3.92 11.461 -12.305 1 98.19 139 ALA B O 1
ATOM 3031 N N . LEU B 1 140 ? 3.324 10.664 -10.328 1 98.44 140 LEU B N 1
ATOM 3032 C CA . LEU B 1 140 ? 1.93 10.484 -10.719 1 98.44 140 LEU B CA 1
ATOM 3033 C C . LEU B 1 140 ? 1.277 11.836 -11.023 1 98.44 140 LEU B C 1
ATOM 3035 O O . LEU B 1 140 ? 0.58 11.984 -12.023 1 98.44 140 LEU B O 1
ATOM 3039 N N . LEU B 1 141 ? 1.465 12.766 -10.117 1 97.69 141 LEU B N 1
ATOM 3040 C CA . LEU B 1 141 ? 0.888 14.094 -10.305 1 97.69 141 LEU B CA 1
ATOM 3041 C C . LEU B 1 141 ? 1.371 14.719 -11.602 1 97.69 141 LEU B C 1
ATOM 3043 O O . LEU B 1 141 ? 0.586 15.336 -12.328 1 97.69 141 LEU B O 1
ATOM 3047 N N . ARG B 1 142 ? 2.65 14.609 -11.875 1 97.25 142 ARG B N 1
ATOM 3048 C CA . ARG B 1 142 ? 3.207 15.133 -13.117 1 97.25 142 ARG B CA 1
ATOM 3049 C C . ARG B 1 142 ? 2.574 14.453 -14.328 1 97.25 142 ARG B C 1
ATOM 3051 O O . ARG B 1 142 ? 2.24 15.109 -15.312 1 97.25 142 ARG B O 1
ATOM 3058 N N . SER B 1 143 ? 2.457 13.133 -14.281 1 97.19 143 SER B N 1
ATOM 3059 C CA . SER B 1 143 ? 1.841 12.391 -15.367 1 97.19 143 SER B CA 1
ATOM 3060 C C . SER B 1 143 ? 0.391 12.812 -15.578 1 97.19 143 SER B C 1
ATOM 3062 O O . SER B 1 143 ? -0.047 13.008 -16.719 1 97.19 143 SER B O 1
ATOM 3064 N N . ASP B 1 144 ? -0.365 12.914 -14.516 1 96.44 144 ASP B N 1
ATOM 3065 C CA . ASP B 1 144 ? -1.758 13.344 -14.602 1 96.44 144 ASP B CA 1
ATOM 3066 C C . ASP B 1 144 ? -1.871 14.711 -15.266 1 96.44 144 ASP B C 1
ATOM 3068 O O . ASP B 1 144 ? -2.727 14.922 -16.125 1 96.44 144 ASP B O 1
ATOM 3072 N N . ALA B 1 145 ? -1.02 15.633 -14.844 1 95.31 145 ALA B N 1
ATOM 3073 C CA . ALA B 1 145 ? -1.045 16.984 -15.398 1 95.31 145 ALA B CA 1
ATOM 3074 C C . ALA B 1 145 ? -0.687 16.984 -16.875 1 95.31 145 ALA B C 1
ATOM 3076 O O . ALA B 1 145 ? -1.294 17.703 -17.672 1 95.31 145 ALA B O 1
ATOM 3077 N N . ARG B 1 146 ? 0.268 16.172 -17.25 1 96.75 146 ARG B N 1
ATOM 3078 C CA . ARG B 1 146 ? 0.814 16.172 -18.609 1 96.75 146 ARG B CA 1
ATOM 3079 C C . ARG B 1 146 ? -0.089 15.406 -19.562 1 96.75 146 ARG B C 1
ATOM 3081 O O . ARG B 1 146 ? -0.228 15.781 -20.734 1 96.75 146 ARG B O 1
ATOM 3088 N N . HIS B 1 147 ? -0.725 14.336 -19.078 1 96.56 147 HIS B N 1
ATOM 3089 C CA . HIS B 1 147 ? -1.362 13.414 -20.016 1 96.56 147 HIS B CA 1
ATOM 3090 C C . HIS B 1 147 ? -2.861 13.312 -19.75 1 96.56 147 HIS B C 1
ATOM 3092 O O . HIS B 1 147 ? -3.568 12.57 -20.438 1 96.56 147 HIS B O 1
ATOM 3098 N N . GLY B 1 148 ? -3.404 14.016 -18.781 1 93.38 148 GLY B N 1
ATOM 3099 C CA . GLY B 1 148 ? -4.832 14.023 -18.5 1 93.38 148 GLY B CA 1
ATOM 3100 C C . GLY B 1 148 ? -5.336 12.727 -17.891 1 93.38 148 GLY B C 1
ATOM 3101 O O . GLY B 1 148 ? -6.461 12.305 -18.172 1 93.38 148 GLY B O 1
ATOM 3102 N N . THR B 1 149 ? -4.422 12 -17.188 1 94.44 149 THR B N 1
ATOM 3103 C CA . THR B 1 149 ? -4.812 10.789 -16.484 1 94.44 149 THR B CA 1
ATOM 3104 C C . THR B 1 149 ? -5.238 11.102 -15.047 1 94.44 149 THR B C 1
ATOM 3106 O O . THR B 1 149 ? -5.203 12.266 -14.633 1 94.44 149 THR B O 1
ATOM 3109 N N . ASP B 1 150 ? -5.77 10.172 -14.305 1 95.94 150 ASP B N 1
ATOM 3110 C CA . ASP B 1 150 ? -6.195 10.328 -12.922 1 95.94 150 ASP B CA 1
ATOM 3111 C C . ASP B 1 150 ? -5.504 9.312 -12.016 1 95.94 150 ASP B C 1
ATOM 3113 O O . ASP B 1 150 ? -6.121 8.773 -11.094 1 95.94 150 ASP B O 1
ATOM 3117 N N . LEU B 1 151 ? -4.266 9.039 -12.297 1 97.94 151 LEU B N 1
ATOM 3118 C CA . LEU B 1 151 ? -3.525 7.961 -11.648 1 97.94 151 LEU B CA 1
ATOM 3119 C C . LEU B 1 151 ? -3.303 8.266 -10.172 1 97.94 151 LEU B C 1
ATOM 3121 O O . LEU B 1 151 ? -3.4 7.375 -9.328 1 97.94 151 LEU B O 1
ATOM 3125 N N . PHE B 1 152 ? -3.025 9.5 -9.828 1 98.12 152 PHE B N 1
ATOM 3126 C CA . PHE B 1 152 ? -2.744 9.867 -8.438 1 98.12 152 PHE B CA 1
ATOM 3127 C C . PHE B 1 152 ? -3.963 9.617 -7.559 1 98.12 152 PHE B C 1
ATOM 3129 O O . PHE B 1 152 ? -3.859 8.977 -6.512 1 98.12 152 PHE B O 1
ATOM 3136 N N . VAL B 1 153 ? -5.141 10.094 -7.945 1 96.94 153 VAL B N 1
ATOM 3137 C CA . VAL B 1 153 ? -6.336 10 -7.117 1 96.94 153 VAL B CA 1
ATOM 3138 C C . VAL B 1 153 ? -6.797 8.547 -7.031 1 96.94 153 VAL B C 1
ATOM 3140 O O . VAL B 1 153 ? -7.422 8.141 -6.051 1 96.94 153 VAL B O 1
ATOM 3143 N N . ARG B 1 154 ? -6.512 7.723 -8.055 1 97.25 154 ARG B N 1
ATOM 3144 C CA . ARG B 1 154 ? -6.84 6.301 -8.008 1 97.25 154 ARG B CA 1
ATOM 3145 C C . ARG B 1 154 ? -5.965 5.57 -6.996 1 97.25 154 ARG B C 1
ATOM 3147 O O . ARG B 1 154 ? -6.41 4.617 -6.355 1 97.25 154 ARG B O 1
ATOM 3154 N N . MET B 1 155 ? -4.746 6.008 -6.859 1 97.25 155 MET B N 1
ATOM 3155 C CA . MET B 1 155 ? -3.781 5.402 -5.949 1 97.25 155 MET B CA 1
ATOM 3156 C C . MET B 1 155 ? -4.141 5.703 -4.496 1 97.25 155 MET B C 1
ATOM 3158 O O . MET B 1 155 ? -3.922 4.875 -3.613 1 97.25 155 MET B O 1
ATOM 3162 N N . LEU B 1 156 ? -4.762 6.805 -4.207 1 95.81 156 LEU B N 1
ATOM 3163 C CA . LEU B 1 156 ? -4.898 7.348 -2.859 1 95.81 156 LEU B CA 1
ATOM 3164 C C . LEU B 1 156 ? -5.668 6.387 -1.96 1 95.81 156 LEU B C 1
ATOM 3166 O O . LEU B 1 156 ? -5.168 5.977 -0.91 1 95.81 156 LEU B O 1
ATOM 3170 N N . PRO B 1 157 ? -6.887 5.938 -2.357 1 95.44 157 PRO B N 1
ATOM 3171 C CA . PRO B 1 157 ? -7.602 5.035 -1.455 1 95.44 157 PRO B CA 1
ATOM 3172 C C . PRO B 1 157 ? -6.891 3.693 -1.28 1 95.44 157 PRO B C 1
ATOM 3174 O O . PRO B 1 157 ? -6.965 3.086 -0.209 1 95.44 157 PRO B O 1
ATOM 3177 N N . LEU B 1 158 ? -6.191 3.213 -2.33 1 95.88 158 LEU B N 1
ATOM 3178 C CA . LEU B 1 158 ? -5.488 1.934 -2.281 1 95.88 158 LEU B CA 1
ATOM 3179 C C . LEU B 1 158 ? -4.375 1.965 -1.239 1 95.88 158 LEU B C 1
ATOM 3181 O O . LEU B 1 158 ? -4.137 0.971 -0.548 1 95.88 158 LEU B O 1
ATOM 3185 N N . MET B 1 159 ? -3.762 3.109 -1.091 1 95 159 MET B N 1
ATOM 3186 C CA . MET B 1 159 ? -2.598 3.23 -0.218 1 95 159 MET B CA 1
ATOM 3187 C C . MET B 1 159 ? -2.996 3.773 1.149 1 95 159 MET B C 1
ATOM 3189 O O . MET B 1 159 ? -2.346 3.48 2.154 1 95 159 MET B O 1
ATOM 3193 N N . ALA B 1 160 ? -4.113 4.5 1.19 1 95.75 160 ALA B N 1
ATOM 3194 C CA . ALA B 1 160 ? -4.32 5.316 2.381 1 95.75 160 ALA B CA 1
ATOM 3195 C C . ALA B 1 160 ? -5.504 4.809 3.197 1 95.75 160 ALA B C 1
ATOM 3197 O O . ALA B 1 160 ? -5.664 5.168 4.367 1 95.75 160 ALA B O 1
ATOM 3198 N N . PHE B 1 161 ? -6.402 4.035 2.668 1 96.75 161 PHE B N 1
ATOM 3199 C CA . PHE B 1 161 ? -7.605 3.635 3.391 1 96.75 161 PHE B CA 1
ATOM 3200 C C . PHE B 1 161 ? -7.445 2.234 3.969 1 96.75 161 PHE B C 1
ATOM 3202 O O . PHE B 1 161 ? -6.703 1.413 3.428 1 96.75 161 PHE B O 1
ATOM 3209 N N . GLY B 1 162 ? -8.148 2.008 5.078 1 95.94 162 GLY B N 1
ATOM 3210 C CA . GLY B 1 162 ? -8.039 0.756 5.809 1 95.94 162 GLY B CA 1
ATOM 3211 C C . GLY B 1 162 ? -9.102 -0.254 5.422 1 95.94 162 GLY B C 1
ATOM 3212 O O . GLY B 1 162 ? -9.93 0.009 4.543 1 95.94 162 GLY B O 1
ATOM 3213 N N . PRO B 1 163 ? -9.016 -1.421 6.055 1 94.69 163 PRO B N 1
ATOM 3214 C CA . PRO B 1 163 ? -9.898 -2.537 5.699 1 94.69 163 PRO B CA 1
ATOM 3215 C C . PRO B 1 163 ? -11.375 -2.197 5.871 1 94.69 163 PRO B C 1
ATOM 3217 O O . PRO B 1 163 ? -12.219 -2.689 5.113 1 94.69 163 PRO B O 1
ATOM 3220 N N . ARG B 1 164 ? -11.719 -1.387 6.824 1 93.56 164 ARG B N 1
ATOM 3221 C CA . ARG B 1 164 ? -13.125 -1.076 7.062 1 93.56 164 ARG B CA 1
ATOM 3222 C C . ARG B 1 164 ? -13.75 -0.388 5.852 1 93.56 164 ARG B C 1
ATOM 3224 O O . ARG B 1 164 ? -14.898 -0.666 5.496 1 93.56 164 ARG B O 1
ATOM 3231 N N . TYR B 1 165 ? -13.039 0.493 5.262 1 95 165 TYR B N 1
ATOM 3232 C CA . TYR B 1 165 ? -13.508 1.124 4.035 1 95 165 TYR B CA 1
ATOM 3233 C C . TYR B 1 165 ? -13.742 0.086 2.941 1 95 165 TYR B C 1
ATOM 3235 O O . TYR B 1 165 ? -14.812 0.059 2.322 1 95 165 TYR B O 1
ATOM 3243 N N . TRP B 1 166 ? -12.828 -0.755 2.744 1 95 166 TRP B N 1
ATOM 3244 C CA . TRP B 1 166 ? -12.859 -1.674 1.612 1 95 166 TRP B CA 1
ATOM 3245 C C . TRP B 1 166 ? -13.898 -2.77 1.83 1 95 166 TRP B C 1
ATOM 3247 O O . TRP B 1 166 ? -14.43 -3.332 0.869 1 95 166 TRP B O 1
ATOM 3257 N N . GLU B 1 167 ? -14.164 -3.059 3.082 1 92.69 167 GLU B N 1
ATOM 3258 C CA . GLU B 1 167 ? -15.195 -4.035 3.402 1 92.69 167 GLU B CA 1
ATOM 3259 C C . GLU B 1 167 ? -16.578 -3.508 3.049 1 92.69 167 GLU B C 1
ATOM 3261 O O . GLU B 1 167 ? -17.516 -4.285 2.84 1 92.69 167 GLU B O 1
ATOM 3266 N N . ARG B 1 168 ? -16.672 -2.182 2.949 1 92.62 168 ARG B N 1
ATOM 3267 C CA . ARG B 1 168 ? -17.984 -1.586 2.732 1 92.62 168 ARG B CA 1
ATOM 3268 C C . ARG B 1 168 ? -18.078 -0.936 1.356 1 92.62 168 ARG B C 1
ATOM 3270 O O . ARG B 1 168 ? -19.078 -0.283 1.033 1 92.62 168 ARG B O 1
ATOM 3277 N N . THR B 1 169 ? -17.078 -1.112 0.598 1 93.75 169 THR B N 1
ATOM 3278 C CA . THR B 1 169 ? -17 -0.423 -0.686 1 93.75 169 THR B CA 1
ATOM 3279 C C . THR B 1 169 ? -17.125 -1.413 -1.84 1 93.75 169 THR B C 1
ATOM 3281 O O . THR B 1 169 ? -16.672 -2.551 -1.74 1 93.75 169 THR B O 1
ATOM 3284 N N . ASP B 1 170 ? -17.781 -1.031 -2.898 1 94.31 170 ASP B N 1
ATOM 3285 C CA . ASP B 1 170 ? -17.812 -1.771 -4.156 1 94.31 170 ASP B CA 1
ATOM 3286 C C . ASP B 1 170 ? -17.219 -0.939 -5.293 1 94.31 170 ASP B C 1
ATOM 3288 O O . ASP B 1 170 ? -16.703 0.162 -5.062 1 94.31 170 ASP B O 1
ATOM 3292 N N . ASP B 1 171 ? -17.188 -1.541 -6.461 1 93.62 171 ASP B N 1
ATOM 3293 C CA . ASP B 1 171 ? -16.516 -0.91 -7.598 1 93.62 171 ASP B CA 1
ATOM 3294 C C . ASP B 1 171 ? -17.141 0.451 -7.906 1 93.62 171 ASP B C 1
ATOM 3296 O O . ASP B 1 171 ? -16.422 1.42 -8.164 1 93.62 171 ASP B O 1
ATOM 3300 N N . ALA B 1 172 ? -18.422 0.51 -7.855 1 94.88 172 ALA B N 1
ATOM 3301 C CA . ALA B 1 172 ? -19.109 1.758 -8.164 1 94.88 172 ALA B CA 1
ATOM 3302 C C . ALA B 1 172 ? -18.781 2.838 -7.137 1 94.88 172 ALA B C 1
ATOM 3304 O O . ALA B 1 172 ? -18.547 3.994 -7.496 1 94.88 172 ALA B O 1
ATOM 3305 N N . ALA B 1 173 ? -18.844 2.449 -5.879 1 94.88 173 ALA B N 1
ATOM 3306 C CA . ALA B 1 173 ? -18.516 3.389 -4.805 1 94.88 173 ALA B CA 1
ATOM 3307 C C . ALA B 1 173 ? -17.078 3.871 -4.91 1 94.88 173 ALA B C 1
ATOM 3309 O O . ALA B 1 173 ? -16.797 5.051 -4.684 1 94.88 173 ALA B O 1
ATOM 3310 N N . TYR B 1 174 ? -16.188 2.971 -5.23 1 95.44 174 TYR B N 1
ATOM 3311 C CA . TYR B 1 174 ? -14.781 3.33 -5.426 1 95.44 174 TYR B CA 1
ATOM 3312 C C . TYR B 1 174 ? -14.633 4.332 -6.566 1 95.44 174 TYR B C 1
ATOM 3314 O O . TYR B 1 174 ? -13.938 5.344 -6.422 1 95.44 174 TYR B O 1
ATOM 3322 N N . GLU B 1 175 ? -15.273 4.113 -7.645 1 94.44 175 GLU B N 1
ATOM 3323 C CA . GLU B 1 175 ? -15.188 5.016 -8.789 1 94.44 175 GLU B CA 1
ATOM 3324 C C . GLU B 1 175 ? -15.773 6.383 -8.461 1 94.44 175 GLU B C 1
ATOM 3326 O O . GLU B 1 175 ? -15.266 7.41 -8.914 1 94.44 175 GLU B O 1
ATOM 3331 N N . ALA B 1 176 ? -16.844 6.363 -7.688 1 94 176 ALA B N 1
ATOM 3332 C CA . ALA B 1 176 ? -17.422 7.625 -7.254 1 94 176 ALA B CA 1
ATOM 3333 C C . ALA B 1 176 ? -16.453 8.414 -6.379 1 94 176 ALA B C 1
ATOM 3335 O O . ALA B 1 176 ? -16.328 9.633 -6.516 1 94 176 ALA B O 1
ATOM 3336 N N . LEU B 1 177 ? -15.812 7.703 -5.508 1 93.25 177 LEU B N 1
ATOM 3337 C CA . LEU B 1 177 ? -14.82 8.352 -4.648 1 93.25 177 LEU B CA 1
ATOM 3338 C C . LEU B 1 177 ? -13.688 8.938 -5.477 1 93.25 177 LEU B C 1
ATOM 3340 O O . LEU B 1 177 ? -13.242 10.062 -5.227 1 93.25 177 LEU B O 1
ATOM 3344 N N . VAL B 1 178 ? -13.188 8.211 -6.43 1 93.19 178 VAL B N 1
ATOM 3345 C CA . VAL B 1 178 ? -12.109 8.672 -7.301 1 93.19 178 VAL B CA 1
ATOM 3346 C C . VAL B 1 178 ? -12.531 9.945 -8.023 1 93.19 178 VAL B C 1
ATOM 3348 O O . VAL B 1 178 ? -11.766 10.906 -8.094 1 93.19 178 VAL B O 1
ATOM 3351 N N . GLY B 1 179 ? -13.758 9.969 -8.531 1 91.38 179 GLY B N 1
ATOM 3352 C CA . GLY B 1 179 ? -14.289 11.164 -9.164 1 91.38 179 GLY B CA 1
ATOM 3353 C C . GLY B 1 179 ? -14.336 12.359 -8.234 1 91.38 179 GLY B C 1
ATOM 3354 O O . GLY B 1 179 ? -13.992 13.477 -8.633 1 91.38 179 GLY B O 1
ATOM 3355 N N . ALA B 1 180 ? -14.711 12.102 -7.023 1 89.62 180 ALA B N 1
ATOM 3356 C CA . ALA B 1 180 ? -14.797 13.164 -6.027 1 89.62 180 ALA B CA 1
ATOM 3357 C C . ALA B 1 180 ? -13.414 13.688 -5.656 1 89.62 180 ALA B C 1
ATOM 3359 O O . ALA B 1 180 ? -13.219 14.891 -5.5 1 89.62 180 ALA B O 1
ATOM 3360 N N . LEU B 1 181 ? -12.477 12.805 -5.539 1 89.5 181 LEU B N 1
ATOM 3361 C CA . LEU B 1 181 ? -11.117 13.156 -5.156 1 89.5 181 LEU B CA 1
ATOM 3362 C C . LEU B 1 181 ? -10.445 13.984 -6.246 1 89.5 181 LEU B C 1
ATOM 3364 O O . LEU B 1 181 ? -9.641 14.875 -5.953 1 89.5 181 LEU B O 1
ATOM 3368 N N . ALA B 1 182 ? -10.75 13.648 -7.469 1 85.94 182 ALA B N 1
ATOM 3369 C CA . ALA B 1 182 ? -10.156 14.375 -8.594 1 85.94 182 ALA B CA 1
ATOM 3370 C C . ALA B 1 182 ? -10.484 15.859 -8.516 1 85.94 182 ALA B C 1
ATOM 3372 O O . ALA B 1 182 ? -9.664 16.703 -8.875 1 85.94 182 ALA B O 1
ATOM 3373 N N . GLY B 1 183 ? -11.633 16.156 -7.93 1 82.94 183 GLY B N 1
ATOM 3374 C CA . GLY B 1 183 ? -12.07 17.547 -7.836 1 82.94 183 GLY B CA 1
ATOM 3375 C C . GLY B 1 183 ? -11.555 18.25 -6.598 1 82.94 183 GLY B C 1
ATOM 3376 O O . GLY B 1 183 ? -11.641 19.469 -6.496 1 82.94 183 GLY B O 1
ATOM 3377 N N . VAL B 1 184 ? -10.906 17.484 -5.75 1 82.25 184 VAL B N 1
ATOM 3378 C CA . VAL B 1 184 ? -10.617 18.109 -4.469 1 82.25 184 VAL B CA 1
ATOM 3379 C C . VAL B 1 184 ? -9.109 18.172 -4.246 1 82.25 184 VAL B C 1
ATOM 3381 O O . VAL B 1 184 ? -8.633 18.891 -3.367 1 82.25 184 VAL B O 1
ATOM 3384 N N . ILE B 1 185 ? -8.305 17.438 -5.027 1 90 185 ILE B N 1
ATOM 3385 C CA . ILE B 1 185 ? -6.859 17.516 -4.855 1 90 185 ILE B CA 1
ATOM 3386 C C . ILE B 1 185 ? -6.375 18.922 -5.164 1 90 185 ILE B C 1
ATOM 3388 O O . ILE B 1 185 ? -6.562 19.422 -6.277 1 90 185 ILE B O 1
ATOM 3392 N N . ALA B 1 186 ? -5.75 19.484 -4.168 1 88.88 186 ALA B N 1
ATOM 3393 C CA . ALA B 1 186 ? -5.281 20.875 -4.316 1 88.88 186 ALA B CA 1
ATOM 3394 C C . ALA B 1 186 ? -4.234 20.984 -5.418 1 88.88 186 ALA B C 1
ATOM 3396 O O . ALA B 1 186 ? -3.385 20.094 -5.566 1 88.88 186 ALA B O 1
ATOM 3397 N N . PRO B 1 187 ? -4.25 22.078 -6.141 1 88.75 187 PRO B N 1
ATOM 3398 C CA . PRO B 1 187 ? -3.299 22.25 -7.242 1 88.75 187 PRO B CA 1
ATOM 3399 C C . PRO B 1 187 ? -1.848 22.281 -6.77 1 88.75 187 PRO B C 1
ATOM 3401 O O . PRO B 1 187 ? -0.939 21.953 -7.535 1 88.75 187 PRO B O 1
ATOM 3404 N N . GLY B 1 188 ? -1.646 22.703 -5.539 1 94.75 188 GLY B N 1
ATOM 3405 C CA . GLY B 1 188 ? -0.294 22.766 -5.008 1 94.75 188 GLY B CA 1
ATOM 3406 C C . GLY B 1 188 ? 0.134 21.516 -4.285 1 94.75 188 GLY B C 1
ATOM 3407 O O . GLY B 1 188 ? 1.114 21.516 -3.537 1 94.75 188 GLY B O 1
ATOM 3408 N N . ALA B 1 189 ? -0.59 20.406 -4.523 1 96.81 189 ALA B N 1
ATOM 3409 C CA . ALA B 1 189 ? -0.279 19.141 -3.859 1 96.81 189 ALA B CA 1
ATOM 3410 C C . ALA B 1 189 ? 1.169 18.734 -4.113 1 96.81 189 ALA B C 1
ATOM 3412 O O . ALA B 1 189 ? 1.824 18.172 -3.232 1 96.81 189 ALA B O 1
ATOM 3413 N N . GLY B 1 190 ? 1.694 18.984 -5.348 1 98.12 190 GLY B N 1
ATOM 3414 C CA . GLY B 1 190 ? 3.076 18.656 -5.664 1 98.12 190 GLY B CA 1
ATOM 3415 C C . GLY B 1 190 ? 4.078 19.391 -4.789 1 98.12 190 GLY B C 1
ATOM 3416 O O . GLY B 1 190 ? 5.016 18.781 -4.273 1 98.12 190 GLY B O 1
ATOM 3417 N N . ARG B 1 191 ? 3.859 20.672 -4.582 1 98.19 191 ARG B N 1
ATOM 3418 C CA . ARG B 1 191 ? 4.773 21.469 -3.77 1 98.19 191 ARG B CA 1
ATOM 3419 C C . ARG B 1 191 ? 4.723 21.031 -2.309 1 98.19 191 ARG B C 1
ATOM 3421 O O . ARG B 1 191 ? 5.746 21.031 -1.621 1 98.19 191 ARG B O 1
ATOM 3428 N N . GLN B 1 192 ? 3.561 20.719 -1.812 1 98.69 192 GLN B N 1
ATOM 3429 C CA . GLN B 1 192 ? 3.438 20.219 -0.452 1 98.69 192 GLN B CA 1
ATOM 3430 C C . GLN B 1 192 ? 4.113 18.859 -0.312 1 98.69 192 GLN B C 1
ATOM 3432 O O . GLN B 1 192 ? 4.715 18.562 0.723 1 98.69 192 GLN B O 1
ATOM 3437 N N . THR B 1 193 ? 3.982 18.016 -1.358 1 98.81 193 THR B N 1
ATOM 3438 C CA . THR B 1 193 ? 4.656 16.719 -1.352 1 98.81 193 THR B CA 1
ATOM 3439 C C . THR B 1 193 ? 6.172 16.906 -1.31 1 98.81 193 THR B C 1
ATOM 3441 O O . THR B 1 193 ? 6.879 16.109 -0.675 1 98.81 193 THR B O 1
ATOM 3444 N N . GLU B 1 194 ? 6.684 17.906 -2.002 1 98.75 194 GLU B N 1
ATOM 3445 C CA . GLU B 1 194 ? 8.102 18.234 -1.907 1 98.75 194 GLU B CA 1
ATOM 3446 C C . GLU B 1 194 ? 8.5 18.562 -0.469 1 98.75 194 GLU B C 1
ATOM 3448 O O . GLU B 1 194 ? 9.609 18.234 -0.039 1 98.75 194 GLU B O 1
ATOM 3453 N N . VAL B 1 195 ? 7.637 19.219 0.312 1 98.88 195 VAL B N 1
ATOM 3454 C CA . VAL B 1 195 ? 7.883 19.484 1.728 1 98.88 195 VAL B CA 1
ATOM 3455 C C . VAL B 1 195 ? 7.934 18.156 2.492 1 98.88 195 VAL B C 1
ATOM 3457 O O . VAL B 1 195 ? 8.812 17.969 3.336 1 98.88 195 VAL B O 1
ATOM 3460 N N . ASP B 1 196 ? 6.988 17.203 2.17 1 98.88 196 ASP B N 1
ATOM 3461 C CA . ASP B 1 196 ? 6.98 15.891 2.799 1 98.88 196 ASP B CA 1
ATOM 3462 C C . ASP B 1 196 ? 8.352 15.227 2.705 1 98.88 196 ASP B C 1
ATOM 3464 O O . ASP B 1 196 ? 8.773 14.531 3.631 1 98.88 196 ASP B O 1
ATOM 3468 N N . LEU B 1 197 ? 9.07 15.43 1.618 1 98.62 197 LEU B N 1
ATOM 3469 C CA . LEU B 1 197 ? 10.344 14.766 1.321 1 98.62 197 LEU B CA 1
ATOM 3470 C C . LEU B 1 197 ? 11.445 15.266 2.254 1 98.62 197 LEU B C 1
ATOM 3472 O O . LEU B 1 197 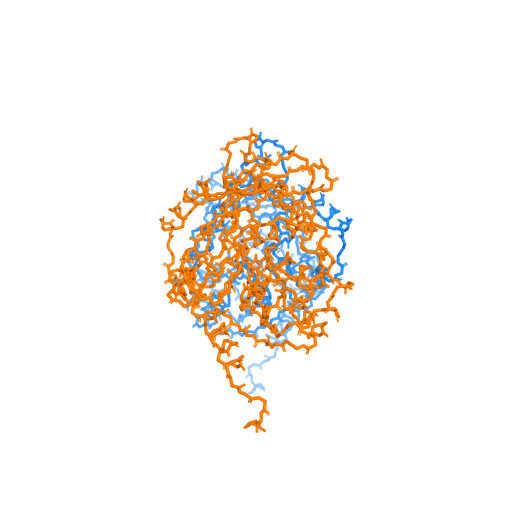? 12.484 14.617 2.395 1 98.62 197 LEU B O 1
ATOM 3476 N N . THR B 1 198 ? 11.172 16.406 2.967 1 98.5 198 THR B N 1
ATOM 3477 C CA . THR B 1 198 ? 12.281 17.062 3.648 1 98.5 198 THR B CA 1
ATOM 3478 C C . THR B 1 198 ? 12.031 17.125 5.152 1 98.5 198 THR B C 1
ATOM 3480 O O . THR B 1 198 ? 12.766 17.797 5.883 1 98.5 198 THR B O 1
ATOM 3483 N N . VAL B 1 199 ? 11.102 16.469 5.641 1 98.88 199 VAL B N 1
ATOM 3484 C CA . VAL B 1 199 ? 10.68 16.562 7.035 1 98.88 199 VAL B CA 1
ATOM 3485 C C . VAL B 1 199 ? 11.773 16.016 7.945 1 98.88 199 VAL B C 1
ATOM 3487 O O . VAL B 1 199 ? 12.289 14.914 7.715 1 98.88 199 VAL B O 1
ATOM 3490 N N . ASP B 1 200 ? 12.141 16.734 8.953 1 98.81 200 ASP B N 1
ATOM 3491 C CA . ASP B 1 200 ? 12.969 16.312 10.078 1 98.81 200 ASP B CA 1
ATOM 3492 C C . ASP B 1 200 ? 12.586 17.078 11.352 1 98.81 200 ASP B C 1
ATOM 3494 O O . ASP B 1 200 ? 13.031 18.203 11.562 1 98.81 200 ASP B O 1
ATOM 3498 N N . LEU B 1 201 ? 11.844 16.469 12.211 1 98.81 201 LEU B N 1
ATOM 3499 C CA . LEU B 1 201 ? 11.383 17.078 13.461 1 98.81 201 LEU B CA 1
ATOM 3500 C C . LEU B 1 201 ? 12.32 16.75 14.609 1 98.81 201 LEU B C 1
ATOM 3502 O O . LEU B 1 201 ? 12.141 17.234 15.727 1 98.81 201 LEU B O 1
ATOM 3506 N N . GLY B 1 202 ? 13.305 15.922 14.391 1 98.5 202 GLY B N 1
ATOM 3507 C CA . GLY B 1 202 ? 14.203 15.414 15.422 1 98.5 202 GLY B CA 1
ATOM 3508 C C . GLY B 1 202 ? 14.68 16.484 16.375 1 98.5 202 GLY B C 1
ATOM 3509 O O . GLY B 1 202 ? 14.484 16.375 17.594 1 98.5 202 GLY B O 1
ATOM 3510 N N . PRO B 1 203 ? 15.156 17.578 15.875 1 98.25 203 PRO B N 1
ATOM 3511 C CA . PRO B 1 203 ? 15.742 18.625 16.734 1 98.25 203 PRO B CA 1
ATOM 3512 C C . PRO B 1 203 ? 14.703 19.375 17.562 1 98.25 203 PRO B C 1
ATOM 3514 O O . PRO B 1 203 ? 15.055 20.094 18.5 1 98.25 203 PRO B O 1
ATOM 3517 N N . LEU B 1 204 ? 13.438 19.219 17.266 1 98.69 204 LEU B N 1
ATOM 3518 C CA . LEU B 1 204 ? 12.422 20.094 17.844 1 98.69 204 LEU B CA 1
ATOM 3519 C C . LEU B 1 204 ? 11.594 19.344 18.875 1 98.69 204 LEU B C 1
ATOM 3521 O O . LEU B 1 204 ? 10.891 19.953 19.688 1 98.69 204 LEU B O 1
ATOM 3525 N N . LEU B 1 205 ? 11.594 18.031 18.875 1 98.75 205 LEU B N 1
ATOM 3526 C CA . LEU B 1 205 ? 10.656 17.234 19.656 1 98.75 205 LEU B CA 1
ATOM 3527 C C . LEU B 1 205 ? 10.805 17.547 21.156 1 98.75 205 LEU B C 1
ATOM 3529 O O . LEU B 1 205 ? 9.805 17.688 21.859 1 98.75 205 LEU B O 1
ATOM 3533 N N . GLY B 1 206 ? 11.992 17.656 21.594 1 98.62 206 GLY B N 1
ATOM 3534 C CA . GLY B 1 206 ? 12.258 17.906 23 1 98.62 206 GLY B CA 1
ATOM 3535 C C . GLY B 1 206 ? 11.805 19.266 23.469 1 98.62 206 GLY B C 1
ATOM 3536 O O . GLY B 1 206 ? 11.719 19.531 24.672 1 98.62 206 GLY B O 1
ATOM 3537 N N . ARG B 1 207 ? 11.469 20.156 22.594 1 98.75 207 ARG B N 1
ATOM 3538 C CA . ARG B 1 207 ? 11.07 21.516 22.906 1 98.75 207 ARG B CA 1
ATOM 3539 C C . ARG B 1 207 ? 9.555 21.625 23.047 1 98.75 207 ARG B C 1
ATOM 3541 O O . ARG B 1 207 ? 9.039 22.65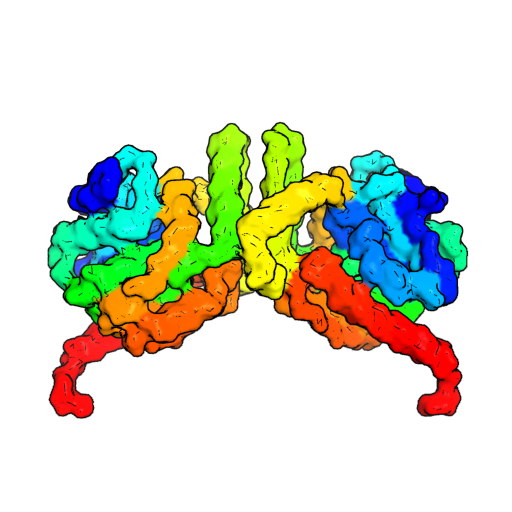6 23.484 1 98.75 207 ARG B O 1
ATOM 3548 N N . ILE B 1 208 ? 8.836 20.594 22.656 1 98.88 208 ILE B N 1
ATOM 3549 C CA . ILE B 1 208 ? 7.383 20.594 22.766 1 98.88 208 ILE B CA 1
ATOM 3550 C C . ILE B 1 208 ? 6.98 20.375 24.219 1 98.88 208 ILE B C 1
ATOM 3552 O O . ILE B 1 208 ? 7.293 19.344 24.812 1 98.88 208 ILE B O 1
ATOM 3556 N N . THR B 1 209 ? 6.266 21.328 24.766 1 98.38 209 THR B N 1
ATOM 3557 C CA . THR B 1 209 ? 5.91 21.25 26.188 1 98.38 209 THR B CA 1
ATOM 3558 C C . THR B 1 209 ? 4.418 20.984 26.359 1 98.38 209 THR B C 1
ATOM 3560 O O . THR B 1 209 ? 3.967 20.609 27.438 1 98.38 209 THR B O 1
ATOM 3563 N N . ALA B 1 210 ? 3.643 21.203 25.328 1 98.56 210 ALA B N 1
ATOM 3564 C CA . ALA B 1 210 ? 2.193 21.047 25.406 1 98.56 210 ALA B CA 1
ATOM 3565 C C . ALA B 1 210 ? 1.821 19.578 25.594 1 98.56 210 ALA B C 1
ATOM 3567 O O . ALA B 1 210 ? 2.434 18.688 25 1 98.56 210 ALA B O 1
ATOM 3568 N N . PRO B 1 211 ? 0.783 19.281 26.5 1 98.75 211 PRO B N 1
ATOM 3569 C CA . PRO B 1 211 ? 0.224 17.938 26.453 1 98.75 211 PRO B CA 1
ATOM 3570 C C . PRO B 1 211 ? -0.156 17.5 25.047 1 98.75 211 PRO B C 1
ATOM 3572 O O . PRO B 1 211 ? -0.812 18.25 24.312 1 98.75 211 PRO B O 1
ATOM 3575 N N . THR B 1 212 ? 0.356 16.297 24.625 1 98.94 212 THR B N 1
ATOM 3576 C CA . THR B 1 212 ? 0.263 15.906 23.219 1 98.94 212 THR B CA 1
ATOM 3577 C C . THR B 1 212 ? -0.421 14.547 23.078 1 98.94 212 THR B C 1
ATOM 3579 O O . THR B 1 212 ? -0.096 13.602 23.797 1 98.94 212 THR B O 1
ATOM 3582 N N . LEU B 1 213 ? -1.409 14.523 22.203 1 98.94 213 LEU B N 1
ATOM 3583 C CA . LEU B 1 213 ? -1.979 13.266 21.75 1 98.94 213 LEU B CA 1
ATOM 3584 C C . LEU B 1 213 ? -1.337 12.82 20.438 1 98.94 213 LEU B C 1
ATOM 3586 O O . LEU B 1 213 ? -1.398 13.547 19.438 1 98.94 213 LEU B O 1
ATOM 3590 N N . VAL B 1 214 ? -0.671 11.719 20.469 1 98.88 214 VAL B N 1
ATOM 3591 C CA . VAL B 1 214 ? -0.258 11.039 19.25 1 98.88 214 VAL B CA 1
ATOM 3592 C C . VAL B 1 214 ? -1.324 10.031 18.828 1 98.88 214 VAL B C 1
ATOM 3594 O O . VAL B 1 214 ? -1.437 8.961 19.422 1 98.88 214 VAL B O 1
ATOM 3597 N N . LEU B 1 215 ? -2.133 10.422 17.875 1 98.81 215 LEU B N 1
ATOM 3598 C CA . LEU B 1 215 ? -3.213 9.578 17.359 1 98.81 215 LEU B CA 1
ATOM 3599 C C . LEU B 1 215 ? -2.779 8.828 16.109 1 98.81 215 LEU B C 1
ATOM 3601 O O . LEU B 1 215 ? -2.686 9.414 15.031 1 98.81 215 LEU B O 1
ATOM 3605 N N . ALA B 1 216 ? -2.551 7.531 16.234 1 98.44 216 ALA B N 1
ATOM 3606 C CA . ALA B 1 216 ? -2.131 6.695 15.117 1 98.44 216 ALA B CA 1
ATOM 3607 C C . ALA B 1 216 ? -3.328 6.027 14.453 1 98.44 216 ALA B C 1
ATOM 3609 O O . ALA B 1 216 ? -4.379 5.855 15.078 1 98.44 216 ALA B O 1
ATOM 3610 N N . SER B 1 217 ? -3.238 5.762 13.172 1 98.31 217 SER B N 1
ATOM 3611 C CA . SER B 1 217 ? -4.164 4.867 12.484 1 98.31 217 SER B CA 1
ATOM 3612 C C . SER B 1 217 ? -3.645 3.434 12.484 1 98.31 217 SER B C 1
ATOM 3614 O O . SER B 1 217 ? -2.502 3.18 12.094 1 98.31 217 SER B O 1
ATOM 3616 N N . ALA B 1 218 ? -4.488 2.523 12.836 1 97.06 218 ALA B N 1
ATOM 3617 C CA . ALA B 1 218 ? -4.078 1.135 13.023 1 97.06 218 ALA B CA 1
ATOM 3618 C C . ALA B 1 218 ? -3.588 0.525 11.711 1 97.06 218 ALA B C 1
ATOM 3620 O O . ALA B 1 218 ? -2.775 -0.403 11.719 1 97.06 218 ALA B O 1
ATOM 3621 N N . HIS B 1 219 ? -4.023 1.01 10.656 1 96.25 219 HIS B N 1
ATOM 3622 C CA . HIS B 1 219 ? -3.727 0.429 9.352 1 96.25 219 HIS B CA 1
ATOM 3623 C C . HIS B 1 219 ? -3.045 1.442 8.445 1 96.25 219 HIS B C 1
ATOM 3625 O O . HIS B 1 219 ? -3.248 1.426 7.227 1 96.25 219 HIS B O 1
ATOM 3631 N N . ASP B 1 220 ? -2.324 2.342 9.023 1 97.5 220 ASP B N 1
ATOM 3632 C CA . ASP B 1 220 ? -1.6 3.342 8.25 1 97.5 220 ASP B CA 1
ATOM 3633 C C . ASP B 1 220 ? -0.449 2.707 7.469 1 97.5 220 ASP B C 1
ATOM 3635 O O . ASP B 1 220 ? 0.47 2.141 8.062 1 97.5 220 ASP B O 1
ATOM 3639 N N . ARG B 1 221 ? -0.463 2.846 6.156 1 93.62 221 ARG B N 1
ATOM 3640 C CA . ARG B 1 221 ? 0.554 2.238 5.305 1 93.62 221 ARG B CA 1
ATOM 3641 C C . ARG B 1 221 ? 1.562 3.277 4.828 1 93.62 221 ARG B C 1
ATOM 3643 O O . ARG B 1 221 ? 2.537 2.941 4.152 1 93.62 221 ARG B O 1
ATOM 3650 N N . ILE B 1 222 ? 1.356 4.492 5.191 1 97 222 ILE B N 1
ATOM 3651 C CA . ILE B 1 222 ? 2.24 5.57 4.758 1 97 222 ILE B CA 1
ATOM 3652 C C . ILE B 1 222 ? 3.172 5.961 5.902 1 97 222 ILE B C 1
ATOM 3654 O O . ILE B 1 222 ? 4.387 6.055 5.719 1 97 222 ILE B O 1
ATOM 3658 N N . ILE B 1 223 ? 2.6 6.199 7.059 1 98 223 ILE B N 1
ATOM 3659 C CA . ILE B 1 223 ? 3.357 6.516 8.266 1 98 223 ILE B CA 1
ATOM 3660 C C . ILE B 1 223 ? 3.369 5.309 9.195 1 98 223 ILE B C 1
ATOM 3662 O O . ILE B 1 223 ? 2.348 4.977 9.805 1 98 223 ILE B O 1
ATOM 3666 N N . ASP B 1 224 ? 4.465 4.707 9.406 1 94.06 224 ASP B N 1
ATOM 3667 C CA . ASP B 1 224 ? 4.496 3.447 10.141 1 94.06 224 ASP B CA 1
ATOM 3668 C C . ASP B 1 224 ? 4.551 3.691 11.648 1 94.06 224 ASP B C 1
ATOM 3670 O O . ASP B 1 224 ? 4.715 4.828 12.086 1 94.06 224 ASP B O 1
ATOM 3674 N N . ALA B 1 225 ? 4.438 2.652 12.398 1 95.38 225 ALA B N 1
ATOM 3675 C CA . ALA B 1 225 ? 4.359 2.701 13.852 1 95.38 225 ALA B CA 1
ATOM 3676 C C . ALA B 1 225 ? 5.668 3.207 14.453 1 95.38 225 ALA B C 1
ATOM 3678 O O . ALA B 1 225 ? 5.668 3.803 15.539 1 95.38 225 ALA B O 1
ATOM 3679 N N . GLY B 1 226 ? 6.75 2.928 13.773 1 96.81 226 GLY B N 1
ATOM 3680 C CA . GLY B 1 226 ? 8.023 3.42 14.266 1 96.81 226 GLY B CA 1
ATOM 3681 C C . GLY B 1 226 ? 8.078 4.93 14.391 1 96.81 226 GLY B C 1
ATOM 3682 O O . GLY B 1 226 ? 8.648 5.461 15.344 1 96.81 226 GLY B O 1
ATOM 3683 N N . GLN B 1 227 ? 7.508 5.605 13.43 1 98.44 227 GLN B N 1
ATOM 3684 C CA . GLN B 1 227 ? 7.438 7.062 13.469 1 98.44 227 GLN B CA 1
ATOM 3685 C C . GLN B 1 227 ? 6.602 7.539 14.656 1 98.44 227 GLN B C 1
ATOM 3687 O O . GLN B 1 227 ? 6.938 8.531 15.297 1 98.44 227 GLN B O 1
ATOM 3692 N N . GLN B 1 228 ? 5.492 6.844 14.93 1 98.56 228 GLN B N 1
ATOM 3693 C CA . GLN B 1 228 ? 4.637 7.191 16.062 1 98.56 228 GLN B CA 1
ATOM 3694 C C . GLN B 1 228 ? 5.363 6.98 17.391 1 98.56 228 GLN B C 1
ATOM 3696 O O . GLN B 1 228 ? 5.25 7.801 18.297 1 98.56 228 GLN B O 1
ATOM 3701 N N . ARG B 1 229 ? 6.098 5.887 17.5 1 98.38 229 ARG B N 1
ATOM 3702 C CA . ARG B 1 229 ? 6.883 5.613 18.703 1 98.38 229 ARG B CA 1
ATOM 3703 C C . ARG B 1 229 ? 7.949 6.684 18.906 1 98.38 229 ARG B C 1
ATOM 3705 O O . ARG B 1 229 ? 8.219 7.086 20.047 1 98.38 229 ARG B O 1
ATOM 3712 N N . ALA B 1 230 ? 8.547 7.094 17.828 1 98.62 230 ALA B N 1
ATOM 3713 C CA . ALA B 1 230 ? 9.562 8.141 17.906 1 98.62 230 ALA B CA 1
ATOM 3714 C C . ALA B 1 230 ? 8.969 9.445 18.422 1 98.62 230 ALA B C 1
ATOM 3716 O O . ALA B 1 230 ? 9.609 10.172 19.188 1 98.62 230 ALA B O 1
ATOM 3717 N N . LEU B 1 231 ? 7.773 9.773 17.984 1 98.88 231 LEU B N 1
ATOM 3718 C CA . LEU B 1 231 ? 7.086 10.945 18.5 1 98.88 231 LEU B CA 1
ATOM 3719 C C . LEU B 1 231 ? 6.875 10.836 20.016 1 98.88 231 LEU B C 1
ATOM 3721 O O . LEU B 1 231 ? 7.164 11.781 20.75 1 98.88 231 LEU B O 1
ATOM 3725 N N . LEU B 1 232 ? 6.387 9.688 20.453 1 98.69 232 LEU B N 1
ATOM 3726 C CA . LEU B 1 232 ? 6.098 9.445 21.859 1 98.69 232 LEU B CA 1
ATOM 3727 C C . LEU B 1 232 ? 7.363 9.547 22.703 1 98.69 232 LEU B C 1
ATOM 3729 O O . LEU B 1 232 ? 7.332 10.086 23.812 1 98.69 232 LEU B O 1
ATOM 3733 N N . SER B 1 233 ? 8.406 9.047 22.188 1 98.38 233 SER B N 1
ATOM 3734 C CA . SER B 1 233 ? 9.68 9.055 22.906 1 98.38 233 SER B CA 1
ATOM 3735 C C . SER B 1 233 ? 10.266 10.461 22.969 1 98.38 233 SER B C 1
ATOM 3737 O O . SER B 1 233 ? 11 10.797 23.891 1 98.38 233 SER B O 1
ATOM 3739 N N . GLY B 1 234 ? 10 11.273 22 1 98.69 234 GLY B N 1
ATOM 3740 C CA . GLY B 1 234 ? 10.641 12.57 21.859 1 98.69 234 GLY B CA 1
ATOM 3741 C C . GLY B 1 234 ? 9.883 13.688 22.547 1 98.69 234 GLY B C 1
ATOM 3742 O O . GLY B 1 234 ? 10.445 14.742 22.828 1 98.69 234 GLY B O 1
ATOM 3743 N N . ILE B 1 235 ? 8.578 13.516 22.734 1 98.81 235 ILE B N 1
ATOM 3744 C CA . ILE B 1 235 ? 7.734 14.523 23.359 1 98.81 235 ILE B CA 1
ATOM 3745 C C . ILE B 1 235 ? 7.438 14.133 24.797 1 98.81 235 ILE B C 1
ATOM 3747 O O . ILE B 1 235 ? 6.785 13.117 25.047 1 98.81 235 ILE B O 1
ATOM 3751 N N . ALA B 1 236 ? 7.797 14.906 25.75 1 97.88 236 ALA B N 1
ATOM 3752 C CA . ALA B 1 236 ? 7.809 14.555 27.172 1 97.88 236 ALA B CA 1
ATOM 3753 C C . ALA B 1 236 ? 6.402 14.258 27.688 1 97.88 236 ALA B C 1
ATOM 3755 O O . ALA B 1 236 ? 6.18 13.258 28.375 1 97.88 236 ALA B O 1
ATOM 3756 N N . ASP B 1 237 ? 5.449 15.102 27.391 1 98.12 237 ASP B N 1
ATOM 3757 C CA . ASP B 1 237 ? 4.07 14.93 27.844 1 98.12 237 ASP B CA 1
ATOM 3758 C C . ASP B 1 237 ? 3.176 14.469 26.688 1 98.12 237 ASP B C 1
ATOM 3760 O O . ASP B 1 237 ? 2.338 15.234 26.203 1 98.12 237 ASP B O 1
ATOM 3764 N N . SER B 1 238 ? 3.387 13.203 26.297 1 98.69 238 SER B N 1
ATOM 3765 C CA . SER B 1 238 ? 2.621 12.648 25.188 1 98.69 238 SER B CA 1
ATOM 3766 C C . SER B 1 238 ? 1.9 11.375 25.594 1 98.69 238 SER B C 1
ATOM 3768 O O . SER B 1 238 ? 2.355 10.656 26.484 1 98.69 238 SER B O 1
ATOM 3770 N N . ARG B 1 239 ? 0.778 11.18 25.031 1 98.38 239 ARG B N 1
ATOM 3771 C CA . ARG B 1 239 ? 0.042 9.922 25.188 1 98.38 239 ARG B CA 1
ATOM 3772 C C . ARG B 1 239 ? -0.368 9.367 23.828 1 98.38 239 ARG B C 1
ATOM 3774 O O . ARG B 1 239 ? -0.484 10.109 22.844 1 98.38 239 ARG B O 1
ATOM 3781 N N . TYR B 1 240 ? -0.55 8.078 23.797 1 98.5 240 TYR B N 1
ATOM 3782 C CA . TYR B 1 240 ? -0.841 7.352 22.562 1 98.5 240 TYR B CA 1
ATOM 3783 C C . TYR B 1 240 ? -2.316 6.977 22.484 1 98.5 240 TYR B C 1
ATOM 3785 O O . TYR B 1 240 ? -2.922 6.598 23.484 1 98.5 240 TYR B O 1
ATOM 3793 N N . ALA B 1 241 ? -2.951 7.141 21.328 1 98.5 241 ALA B N 1
ATOM 3794 C CA . ALA B 1 241 ? -4.246 6.562 20.984 1 98.5 241 ALA B CA 1
ATOM 3795 C C . ALA B 1 241 ? -4.246 6.031 19.562 1 98.5 241 ALA B C 1
ATOM 3797 O O . ALA B 1 241 ? -3.354 6.352 18.766 1 98.5 241 ALA B O 1
ATOM 3798 N N . GLU B 1 242 ? -5.227 5.195 19.266 1 98.06 242 GLU B N 1
ATOM 3799 C CA . GLU B 1 242 ? -5.309 4.602 17.922 1 98.06 242 GLU B CA 1
ATOM 3800 C C . GLU B 1 242 ? -6.734 4.664 17.391 1 98.06 242 GLU B C 1
ATOM 3802 O O . GLU B 1 242 ? -7.699 4.57 18.141 1 98.06 242 GLU B O 1
ATOM 3807 N N . ILE B 1 243 ? -6.867 4.879 16.125 1 98.19 243 ILE B N 1
ATOM 3808 C CA . ILE B 1 243 ? -8.141 4.758 15.414 1 98.19 243 ILE B CA 1
ATOM 3809 C C . ILE B 1 243 ? -8.07 3.602 14.422 1 98.19 243 ILE B C 1
ATOM 3811 O O . ILE B 1 243 ? -7.047 3.396 13.766 1 98.19 243 ILE B O 1
ATOM 3815 N N . ASP B 1 244 ? -9.156 2.787 14.328 1 97.06 244 ASP B N 1
ATOM 3816 C CA . ASP B 1 244 ? -9.227 1.659 13.406 1 97.06 244 ASP B CA 1
ATOM 3817 C C . ASP B 1 244 ? -9.5 2.133 11.984 1 97.06 244 ASP B C 1
ATOM 3819 O O . ASP B 1 244 ? -10.602 1.966 11.469 1 97.06 244 ASP B O 1
ATOM 3823 N N . ALA B 1 245 ? -8.523 2.65 11.336 1 97.62 245 ALA B N 1
ATOM 3824 C CA . ALA B 1 245 ? -8.57 3.217 9.984 1 97.62 245 ALA B CA 1
ATOM 3825 C C . ALA B 1 245 ? -7.184 3.229 9.352 1 97.62 245 ALA B C 1
ATOM 3827 O O . ALA B 1 245 ? -6.199 2.838 9.977 1 97.62 245 ALA B O 1
ATOM 3828 N N . GLY B 1 246 ? -7.133 3.561 8.102 1 97.56 246 GLY B N 1
ATOM 3829 C CA . GLY B 1 246 ? -5.871 3.834 7.438 1 97.56 246 GLY B CA 1
ATOM 3830 C C . GLY B 1 246 ? -5.395 5.262 7.625 1 97.56 246 GLY B C 1
ATOM 3831 O O . GLY B 1 246 ? -5.844 5.957 8.539 1 97.56 246 GLY B O 1
ATOM 3832 N N . HIS B 1 247 ? -4.391 5.641 6.809 1 97.94 247 HIS B N 1
ATOM 3833 C CA . HIS B 1 247 ? -3.82 6.984 6.844 1 97.94 247 HIS B CA 1
ATOM 3834 C C . HIS B 1 247 ? -4.898 8.047 6.648 1 97.94 247 HIS B C 1
ATOM 3836 O O . HIS B 1 247 ? -4.805 9.141 7.211 1 97.94 247 HIS B O 1
ATOM 3842 N N . GLY B 1 248 ? -5.891 7.688 5.848 1 97.31 248 GLY B N 1
ATOM 3843 C CA . GLY B 1 248 ? -6.93 8.633 5.48 1 97.31 248 GLY B CA 1
ATOM 3844 C C . GLY B 1 248 ? -8.117 8.617 6.426 1 97.31 248 GLY B C 1
ATOM 3845 O O . GLY B 1 248 ? -9.266 8.75 5.992 1 97.31 248 GLY B O 1
ATOM 3846 N N . ALA B 1 249 ? -7.93 8.508 7.684 1 97.56 249 ALA B N 1
ATOM 3847 C CA . ALA B 1 249 ? -8.984 8.422 8.695 1 97.56 249 ALA B CA 1
ATOM 3848 C C . ALA B 1 249 ? -9.977 9.57 8.555 1 97.56 249 ALA B C 1
ATOM 3850 O O . ALA B 1 249 ? -11.188 9.375 8.664 1 97.56 249 ALA B O 1
ATOM 3851 N N . PRO B 1 250 ? -9.523 10.844 8.297 1 96.06 250 PRO B N 1
ATOM 3852 C CA . PRO B 1 250 ? -10.484 11.938 8.141 1 96.06 250 PRO B CA 1
ATOM 3853 C C . PRO B 1 250 ? -11.508 11.664 7.039 1 96.06 250 PRO B C 1
ATOM 3855 O O . PRO B 1 250 ? -12.641 12.148 7.113 1 96.06 250 PRO B O 1
ATOM 3858 N N . GLY B 1 251 ? -11.078 10.984 6 1 92 251 GLY B N 1
ATOM 3859 C CA . GLY B 1 251 ? -11.969 10.68 4.891 1 92 251 GLY B CA 1
ATOM 3860 C C . GLY B 1 251 ? -12.703 9.359 5.055 1 92 251 GLY B C 1
ATOM 3861 O O . GLY B 1 251 ? -13.875 9.25 4.684 1 92 251 GLY B O 1
ATOM 3862 N N . GLU B 1 252 ? -12.117 8.367 5.656 1 93.19 252 GLU B N 1
ATOM 3863 C CA . GLU B 1 252 ? -12.648 7.012 5.762 1 93.19 252 GLU B CA 1
ATOM 3864 C C . GLU B 1 252 ? -13.648 6.898 6.906 1 93.19 252 GLU B C 1
ATOM 3866 O O . GLU B 1 252 ? -14.562 6.078 6.855 1 93.19 252 GLU B O 1
ATOM 3871 N N . ASP B 1 253 ? -13.383 7.609 7.965 1 94.62 253 ASP B N 1
ATOM 3872 C CA . ASP B 1 253 ? -14.203 7.605 9.172 1 94.62 253 ASP B CA 1
ATOM 3873 C C . ASP B 1 253 ? -14.266 8.992 9.797 1 94.62 253 ASP B C 1
ATOM 3875 O O . ASP B 1 253 ? -13.812 9.188 10.93 1 94.62 253 ASP B O 1
ATOM 3879 N N . PRO B 1 254 ? -14.93 9.891 9.062 1 96.12 254 PRO B N 1
ATOM 3880 C CA . PRO B 1 254 ? -14.922 11.281 9.523 1 96.12 254 PRO B CA 1
ATOM 3881 C C . PRO B 1 254 ? -15.508 11.445 10.922 1 96.12 254 PRO B C 1
ATOM 3883 O O . PRO B 1 254 ? -14.969 12.203 11.734 1 96.12 254 PRO B O 1
ATOM 3886 N N . GLU B 1 255 ? -16.562 10.727 11.258 1 96.5 255 GLU B N 1
ATOM 3887 C CA . GLU B 1 255 ? -17.203 10.867 12.555 1 96.5 255 GLU B CA 1
ATOM 3888 C C . GLU B 1 255 ? -16.344 10.297 13.672 1 96.5 255 GLU B C 1
ATOM 3890 O O . GLU B 1 255 ? -16.188 10.914 14.727 1 96.5 255 GLU B O 1
ATOM 3895 N N . GLY B 1 256 ? -15.844 9.031 13.398 1 97.5 256 GLY B N 1
ATOM 3896 C CA . GLY B 1 256 ? -14.961 8.438 14.391 1 97.5 256 GLY B CA 1
ATOM 3897 C C . GLY B 1 256 ? -13.703 9.25 14.625 1 97.5 256 GLY B C 1
ATOM 3898 O O . GLY B 1 256 ? -13.258 9.398 15.766 1 97.5 256 GLY B O 1
ATOM 3899 N N . PHE B 1 257 ? -13.188 9.82 13.609 1 98.44 257 PHE B N 1
ATOM 3900 C CA . PHE B 1 257 ? -11.992 10.656 13.672 1 98.44 257 PHE B CA 1
ATOM 3901 C C . PHE B 1 257 ? -12.266 11.922 14.477 1 98.44 257 PHE B C 1
ATOM 3903 O O . PHE B 1 257 ? -11.523 12.242 15.406 1 98.44 257 PHE B O 1
ATOM 3910 N N . ALA B 1 258 ? -13.344 12.594 14.188 1 98.69 258 ALA B N 1
ATOM 3911 C CA . ALA B 1 258 ? -13.727 13.812 14.898 1 98.69 258 ALA B CA 1
ATOM 3912 C C . ALA B 1 258 ? -13.984 13.531 16.375 1 98.69 258 ALA B C 1
ATOM 3914 O O . ALA B 1 258 ? -13.594 14.32 17.234 1 98.69 258 ALA B O 1
ATOM 3915 N N . ALA B 1 259 ? -14.586 12.438 16.625 1 98.44 259 ALA B N 1
ATOM 3916 C CA . ALA B 1 259 ? -14.93 12.086 18 1 98.44 259 ALA B CA 1
ATOM 3917 C C . ALA B 1 259 ? -13.68 11.875 18.844 1 98.44 259 ALA B C 1
ATOM 3919 O O . ALA B 1 259 ? -13.633 12.281 20.016 1 98.44 259 ALA B O 1
ATOM 3920 N N . LYS B 1 260 ? -12.68 11.227 18.266 1 98.31 260 LYS B N 1
ATOM 3921 C CA . LYS B 1 260 ? -11.43 10.984 18.984 1 98.31 260 LYS B CA 1
ATOM 3922 C C . LYS B 1 260 ? -10.734 12.297 19.328 1 98.31 260 LYS B C 1
ATOM 3924 O O . LYS B 1 260 ? -10.242 12.469 20.438 1 98.31 260 LYS B O 1
ATOM 3929 N N . LEU B 1 261 ? -10.68 13.164 18.422 1 98.81 261 LEU B N 1
ATOM 3930 C CA . LEU B 1 261 ? -10.016 14.445 18.641 1 98.81 261 LEU B CA 1
ATOM 3931 C C . LEU B 1 261 ? -10.812 15.32 19.609 1 98.81 261 LEU B C 1
ATOM 3933 O O . LEU B 1 261 ? -10.234 15.961 20.484 1 98.81 261 LEU B O 1
ATOM 3937 N N . ALA B 1 262 ? -12.125 15.328 19.438 1 98.81 262 ALA B N 1
ATOM 3938 C CA . ALA B 1 262 ? -12.984 16.125 20.312 1 98.81 262 ALA B CA 1
ATOM 3939 C C . ALA B 1 262 ? -12.836 15.68 21.766 1 98.81 262 ALA B C 1
ATOM 3941 O O . ALA B 1 262 ? -12.797 16.516 22.672 1 98.81 262 ALA B O 1
ATOM 3942 N N . ALA B 1 263 ? -12.781 14.383 21.969 1 98.69 263 ALA B N 1
ATOM 3943 C CA . ALA B 1 263 ? -12.648 13.844 23.312 1 98.69 263 ALA B CA 1
ATOM 3944 C C . ALA B 1 263 ? -11.359 14.328 23.969 1 98.69 263 ALA B C 1
ATOM 3946 O O . ALA B 1 263 ? -11.352 14.703 25.156 1 98.69 263 ALA B O 1
ATOM 3947 N N . PHE B 1 264 ? -10.289 14.273 23.281 1 98.69 264 PHE B N 1
ATOM 3948 C CA . PHE B 1 264 ? -9.016 14.75 23.797 1 98.69 264 PHE B CA 1
ATOM 3949 C C . PHE B 1 264 ? -9.078 16.234 24.125 1 98.69 264 PHE B C 1
ATOM 3951 O O . PHE B 1 264 ? -8.641 16.656 25.203 1 98.69 264 PHE B O 1
ATOM 3958 N N . LEU B 1 265 ? -9.578 17.031 23.203 1 98.62 265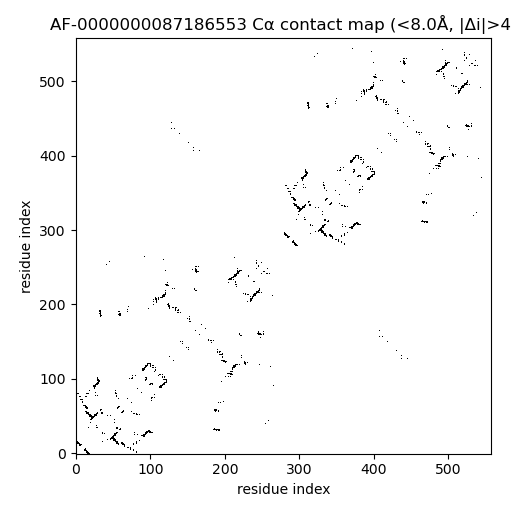 LEU B N 1
ATOM 3959 C CA . LEU B 1 265 ? -9.68 18.469 23.359 1 98.62 265 LEU B CA 1
ATOM 3960 C C . LEU B 1 265 ? -10.531 18.828 24.578 1 98.62 265 LEU B C 1
ATOM 3962 O O . LEU B 1 265 ? -10.164 19.703 25.359 1 98.62 265 LEU B O 1
ATOM 3966 N N . ASP B 1 266 ? -11.648 18.125 24.719 1 98.12 266 ASP B N 1
ATOM 3967 C CA . ASP B 1 266 ? -12.523 18.344 25.859 1 98.12 266 ASP B CA 1
ATOM 3968 C C . ASP B 1 266 ? -11.812 18.047 27.172 1 98.12 266 ASP B C 1
ATOM 3970 O O . ASP B 1 266 ? -11.969 18.766 28.156 1 98.12 266 ASP B O 1
ATOM 3974 N N . GLU B 1 267 ? -11.102 16.969 27.156 1 97.62 267 GLU B N 1
ATOM 3975 C CA . GLU B 1 267 ? -10.336 16.594 28.328 1 97.62 267 GLU B CA 1
ATOM 3976 C C . GLU B 1 267 ? -9.328 17.688 28.703 1 97.62 267 GLU B C 1
ATOM 3978 O O . GLU B 1 267 ? -9.133 17.984 29.875 1 97.62 267 GLU B O 1
ATOM 3983 N N . ARG B 1 268 ? -8.672 18.25 27.688 1 96.62 268 ARG B N 1
ATOM 3984 C CA . ARG B 1 268 ? -7.648 19.266 27.938 1 96.62 268 ARG B CA 1
ATOM 3985 C C . ARG B 1 268 ? -8.266 20.547 28.484 1 96.62 268 ARG B C 1
ATOM 3987 O O . ARG B 1 268 ? -7.695 21.188 29.375 1 96.62 268 ARG B O 1
ATOM 3994 N N . VAL B 1 269 ? -9.438 20.938 28 1 96.19 269 VAL B N 1
ATOM 3995 C CA . VAL B 1 269 ? -10.133 22.141 28.484 1 96.19 269 VAL B CA 1
ATOM 3996 C C . VAL B 1 269 ? -10.578 21.922 29.922 1 96.19 269 VAL B C 1
ATOM 3998 O O . VAL B 1 269 ? -10.461 22.828 30.75 1 96.19 269 VAL B O 1
ATOM 4001 N N . ALA B 1 270 ? -11.062 20.734 30.172 1 94.38 270 ALA B N 1
ATOM 4002 C CA . ALA B 1 270 ? -11.484 20.422 31.531 1 94.38 270 ALA B CA 1
ATOM 4003 C C . ALA B 1 270 ? -10.305 20.484 32.5 1 94.38 270 ALA B C 1
ATOM 4005 O O . ALA B 1 270 ? -10.445 20.953 33.625 1 94.38 270 ALA B O 1
ATOM 4006 N N . ALA B 1 271 ? -9.203 20 32.094 1 91.94 271 ALA B N 1
ATOM 4007 C CA . ALA B 1 271 ? -8.008 19.984 32.938 1 91.94 271 ALA B CA 1
ATOM 4008 C C . ALA B 1 271 ? -7.516 21.406 33.219 1 91.94 271 ALA B C 1
ATOM 4010 O O . ALA B 1 271 ? -6.957 21.672 34.281 1 91.94 271 ALA B O 1
ATOM 4011 N N . GLU B 1 272 ? -7.691 22.281 32.281 1 89.12 272 GLU B N 1
ATOM 4012 C CA . GLU B 1 272 ? -7.262 23.672 32.438 1 89.12 272 GLU B CA 1
ATOM 4013 C C . GLU B 1 272 ? -8.172 24.422 33.438 1 89.12 272 GLU B C 1
ATOM 4015 O O . GLU B 1 272 ? -7.773 25.422 34 1 89.12 272 GLU B O 1
ATOM 4020 N N . ARG B 1 273 ? -9.422 23.953 33.531 1 86.12 273 ARG B N 1
ATOM 4021 C CA . ARG B 1 273 ? -10.383 24.578 34.438 1 86.12 273 ARG B CA 1
ATOM 4022 C C . ARG B 1 273 ? -10.195 24.094 35.875 1 86.12 273 ARG B C 1
ATOM 4024 O O . ARG B 1 273 ? -10.625 24.766 36.812 1 86.12 273 ARG B O 1
ATOM 4031 N N . GLU B 1 274 ? -9.734 22.844 36.125 1 70.81 274 GLU B N 1
ATOM 4032 C CA . GLU B 1 274 ? -9.562 22.328 37.469 1 70.81 274 GLU B CA 1
ATOM 4033 C C . GLU B 1 274 ? -8.414 23.016 38.188 1 70.81 274 GLU B C 1
ATOM 4035 O O . GLU B 1 274 ? -7.293 23.078 37.688 1 70.81 274 GLU B O 1
ATOM 4040 N N . PRO B 1 275 ? -8.469 23.891 39.312 1 57.78 275 PRO B N 1
ATOM 4041 C CA . PRO B 1 275 ? -7.48 24.562 40.156 1 57.78 275 PRO B CA 1
ATOM 4042 C C . PRO B 1 275 ? -6.422 23.625 40.719 1 57.78 275 PRO B C 1
ATOM 4044 O O . PRO B 1 275 ? -6.695 22.438 40.906 1 57.78 275 PRO B O 1
ATOM 4047 N N . ALA B 1 276 ? -5.047 23.875 40.688 1 57.22 276 ALA B N 1
ATOM 4048 C CA . ALA B 1 276 ? -3.9 23.125 41.188 1 57.22 276 ALA B CA 1
ATOM 4049 C C . ALA B 1 276 ? -4.184 22.562 42.594 1 57.22 276 ALA B C 1
ATOM 4051 O O . ALA B 1 276 ? -3.363 21.844 43.156 1 57.22 276 ALA B O 1
ATOM 4052 N N . GLY B 1 277 ? -4.828 23.188 43.312 1 44.31 277 GLY B N 1
ATOM 4053 C CA . GLY B 1 277 ? -4.957 22.875 44.75 1 44.31 277 GLY B CA 1
ATOM 4054 C C . GLY B 1 277 ? -5.664 21.562 45 1 44.31 277 GLY B C 1
ATOM 4055 O O . GLY B 1 277 ? -5.723 21.094 46.156 1 44.31 277 GLY B O 1
ATOM 4056 N N . LEU B 1 278 ? -6.742 21.219 44.344 1 47.91 278 LEU B N 1
ATOM 4057 C CA . LEU B 1 278 ? -7.496 20 44.656 1 47.91 278 LEU B CA 1
ATOM 4058 C C . LEU B 1 278 ? -6.918 18.797 43.938 1 47.91 278 LEU B C 1
ATOM 4060 O O . LEU B 1 278 ? -7.527 17.719 43.938 1 47.91 278 LEU B O 1
ATOM 4064 N N . ARG B 1 279 ? -5.863 18.844 43.312 1 40.06 279 ARG B N 1
ATOM 4065 C CA . ARG B 1 279 ? -5.273 17.578 42.875 1 40.06 279 ARG B CA 1
ATOM 4066 C C . ARG B 1 279 ? -4.48 16.922 44 1 40.06 279 ARG B C 1
ATOM 4068 O O . ARG B 1 279 ? -3.795 17.609 44.781 1 40.06 279 ARG B O 1
#